Protein AF-0000000087669064 (afdb_homodimer)

InterPro domains:
  IPR005881 Serine O-acetyltransferase [PIRSF000441] (30-259)
  IPR005881 Serine O-acetyltransferase [TIGR01172] (97-256)
  IPR010493 Serine acetyltransferase, N-terminal [PF06426] (23-126)
  IPR010493 Serine acetyltransferase, N-terminal [SM00971] (23-127)
  IPR011004 Trimeric LpxA-like superfamily [SSF51161] (23-264)
  IPR018357 Hexapeptide transferase, conserved site [PS00101] (216-244)
  IPR042122 Serine acetyltransferase, N-terminal domain superfamily [G3DSA:1.10.3130.10] (14-156)
  IPR045304 Serine acetyltransferase, LbH domain [cd03354] (154-254)
  IPR053376 Serine acetyltransferase [NF041874] (97-259)

pLDDT: mean 91.16, std 17.72, range [17.16, 98.94]

Solvent-accessible surface area (backbone atoms only — not comparable to full-atom values): 27742 Å² total; per-residue (Å²): 133,82,81,74,73,76,78,74,72,73,73,72,74,80,62,90,56,50,74,61,52,54,50,35,51,48,41,47,51,49,43,53,50,49,24,71,75,39,63,90,41,40,65,60,40,33,74,54,45,66,75,41,93,46,55,64,54,22,48,25,45,54,52,15,64,69,51,39,43,94,65,46,42,39,70,60,41,24,52,54,45,46,51,50,42,70,76,39,56,62,61,53,53,36,49,52,42,20,44,50,39,40,31,74,50,36,85,91,36,88,48,59,52,55,47,74,73,68,34,49,17,55,52,46,52,54,48,40,52,54,13,25,52,31,36,75,66,68,34,50,68,60,10,44,48,47,32,31,35,33,30,43,72,49,34,31,38,49,38,36,69,30,45,72,52,38,30,42,33,39,44,76,18,41,53,24,35,36,32,50,53,20,36,37,34,40,29,22,23,36,34,29,36,22,32,33,28,53,39,42,52,64,77,71,82,30,14,24,34,38,30,39,13,15,23,40,28,40,45,16,37,35,38,19,67,33,43,38,22,44,7,11,33,38,32,58,56,12,27,36,76,63,65,40,58,59,45,26,20,31,36,38,59,67,43,39,82,42,50,61,50,96,41,74,33,21,20,56,71,60,66,76,82,76,69,71,60,79,73,81,120,135,81,82,75,75,77,77,74,73,74,72,70,80,76,65,88,56,50,75,60,51,53,52,34,53,50,40,49,50,48,43,53,51,48,26,73,71,37,63,86,41,40,65,36,38,32,74,53,44,66,74,42,92,44,54,64,55,24,50,24,46,53,52,15,63,69,50,40,42,96,89,47,43,39,70,59,40,23,51,53,44,43,51,50,42,71,76,39,56,61,60,53,52,36,49,52,40,20,46,50,40,41,32,75,41,37,72,91,40,88,47,59,49,54,47,73,76,43,35,48,17,55,51,45,53,55,49,40,52,55,14,26,53,31,37,77,68,73,35,51,68,61,11,48,49,47,34,49,34,34,31,70,44,47,34,31,38,50,36,35,68,30,46,73,52,39,30,43,35,40,44,79,18,36,58,25,35,36,31,51,54,20,35,37,34,38,30,21,24,37,34,27,35,21,34,34,28,55,78,63,89,67,80,71,81,30,16,24,34,38,29,42,14,15,24,41,27,41,44,17,37,34,40,20,65,32,44,38,22,43,8,12,35,38,32,54,57,12,31,37,75,63,66,40,57,58,45,24,22,32,36,19,78,66,44,36,84,39,49,60,51,97,43,74,34,21,21,56,58,39,58,57,70,73,68,72,60,77,76,81,121

Structure (mmCIF, N/CA/C/O backbone):
data_AF-0000000087669064-model_v1
#
loop_
_entity.id
_entity.type
_entity.pdbx_description
1 polymer 'Serine acetyltransferase'
#
loop_
_atom_site.group_PDB
_atom_site.id
_atom_site.type_symbol
_atom_site.label_atom_id
_atom_site.label_alt_id
_atom_site.label_comp_id
_atom_site.label_asym_id
_atom_site.label_entity_id
_atom_site.label_seq_id
_atom_site.pdbx_PDB_ins_code
_atom_site.Cartn_x
_atom_site.Cartn_y
_atom_site.Cartn_z
_atom_site.occupancy
_atom_site.B_iso_or_equiv
_atom_site.auth_seq_id
_atom_site.auth_comp_id
_atom_site.auth_asym_id
_atom_site.auth_atom_id
_atom_site.pdbx_PDB_model_num
ATOM 1 N N . MET A 1 1 ? -33.969 37.375 15 1 21.69 1 MET A N 1
ATOM 2 C CA . MET A 1 1 ? -32.75 37.75 15.695 1 21.69 1 MET A CA 1
ATOM 3 C C . MET A 1 1 ? -31.609 36.781 15.367 1 21.69 1 MET A C 1
ATOM 5 O O . MET A 1 1 ? -31.703 35.594 15.648 1 21.69 1 MET A O 1
ATOM 9 N N . ARG A 1 2 ? -30.875 37.062 14.211 1 24.42 2 ARG A N 1
ATOM 10 C CA . ARG A 1 2 ? -29.812 36.344 13.5 1 24.42 2 ARG A CA 1
ATOM 11 C C . ARG A 1 2 ? -28.625 36.094 14.406 1 24.42 2 ARG A C 1
ATOM 13 O O . ARG A 1 2 ? -28.047 37.062 14.945 1 24.42 2 ARG A O 1
ATOM 20 N N . LEU A 1 3 ? -28.641 35 15.188 1 25.02 3 LEU A N 1
ATOM 21 C CA . LEU A 1 3 ? -27.594 34.75 16.172 1 25.02 3 LEU A CA 1
ATOM 22 C C . LEU A 1 3 ? -26.219 34.812 15.539 1 25.02 3 LEU A C 1
ATOM 24 O O . LEU A 1 3 ? -25.922 34.062 14.602 1 25.02 3 LEU A O 1
ATOM 28 N N . GLU A 1 4 ? -25.609 36 15.422 1 25.98 4 GLU A N 1
ATOM 29 C CA . GLU A 1 4 ? -24.266 36.312 14.922 1 25.98 4 GLU A CA 1
ATOM 30 C C . GLU A 1 4 ? -23.188 35.562 15.711 1 25.98 4 GLU A C 1
ATOM 32 O O . GLU A 1 4 ? -23.109 35.719 16.938 1 25.98 4 GLU A O 1
ATOM 37 N N . TYR A 1 5 ? -22.938 34.312 15.453 1 27.64 5 TYR A N 1
ATOM 38 C CA . TYR A 1 5 ? -21.859 33.625 16.125 1 27.64 5 TYR A CA 1
ATOM 39 C C . TYR A 1 5 ? -20.547 34.406 16 1 27.64 5 TYR A C 1
ATOM 41 O O . TYR A 1 5 ? -20.125 34.75 14.898 1 27.64 5 TYR A O 1
ATOM 49 N N . PRO A 1 6 ? -20.156 35.156 16.953 1 29.91 6 PRO A N 1
ATOM 50 C CA . PRO A 1 6 ? -18.906 35.906 16.844 1 29.91 6 PRO A CA 1
ATOM 51 C C . PRO A 1 6 ? -17.703 35 16.516 1 29.91 6 PRO A C 1
ATOM 53 O O . PRO A 1 6 ? -17.594 33.906 17.016 1 29.91 6 PRO A O 1
ATOM 56 N N . THR A 1 7 ? -17.219 34.938 15.352 1 31.77 7 THR A N 1
ATOM 57 C CA . THR A 1 7 ? -15.945 34.375 14.938 1 31.77 7 THR A CA 1
ATOM 58 C C . THR A 1 7 ? -14.797 34.938 15.789 1 31.77 7 THR A C 1
ATOM 60 O O . THR A 1 7 ? -14.453 36.125 15.664 1 31.77 7 THR A O 1
ATOM 63 N N . ARG A 1 8 ? -14.766 34.594 17.078 1 31.27 8 ARG A N 1
ATOM 64 C CA . ARG A 1 8 ? -13.656 35.062 17.891 1 31.27 8 ARG A CA 1
ATOM 65 C C . ARG A 1 8 ? -12.32 34.812 17.203 1 31.27 8 ARG A C 1
ATOM 67 O O . ARG A 1 8 ? -11.953 33.656 16.953 1 31.27 8 ARG A O 1
ATOM 74 N N . GLU A 1 9 ? -11.914 35.656 16.375 1 32.25 9 GLU A N 1
ATOM 75 C CA . GLU A 1 9 ? -10.5 35.75 16.047 1 32.25 9 GLU A CA 1
ATOM 76 C C . GLU A 1 9 ? -9.641 35.719 17.312 1 32.25 9 GLU A C 1
ATOM 78 O O . GLU A 1 9 ? -9.703 36.625 18.141 1 32.25 9 GLU A O 1
ATOM 83 N N . GLU A 1 10 ? -9.609 34.594 18.047 1 32.12 10 GLU A N 1
ATOM 84 C CA . GLU A 1 10 ? -8.672 34.594 19.156 1 32.12 10 GLU A CA 1
ATOM 85 C C . GLU A 1 10 ? -7.359 35.281 18.797 1 32.12 10 GLU A C 1
ATOM 87 O O . GLU A 1 10 ? -6.715 34.906 17.812 1 32.12 10 GLU A O 1
ATOM 92 N N . SER A 1 11 ? -7.297 36.469 18.984 1 33.22 11 SER A N 1
ATOM 93 C CA . SER A 1 11 ? -6.066 37.25 19.062 1 33.22 11 SER A CA 1
ATOM 94 C C . SER A 1 11 ? -4.984 36.531 19.844 1 33.22 11 SER A C 1
ATOM 96 O O . SER A 1 11 ? -5.09 36.375 21.062 1 33.22 11 SER A O 1
ATOM 98 N N . SER A 1 12 ? -4.504 35.312 19.359 1 35.75 12 SER A N 1
ATOM 99 C CA . SER A 1 12 ? -3.297 34.812 20.016 1 35.75 12 SER A CA 1
ATOM 100 C C . SER A 1 12 ? -2.387 35.969 20.453 1 35.75 12 SER A C 1
ATOM 102 O O . SER A 1 12 ? -2.133 36.906 19.688 1 35.75 12 SER A O 1
ATOM 104 N N . GLU A 1 13 ? -2.326 36.344 21.594 1 34.81 13 GLU A N 1
ATOM 105 C CA . GLU A 1 13 ? -1.277 37.125 22.234 1 34.81 13 GLU A CA 1
ATOM 106 C C . GLU A 1 13 ? 0.057 36.969 21.516 1 34.81 13 GLU A C 1
ATOM 108 O O . GLU A 1 13 ? 0.35 35.906 20.969 1 34.81 13 GLU A O 1
ATOM 113 N N . ASP A 1 14 ? 0.659 38.031 21 1 39.56 14 ASP A N 1
ATOM 114 C CA . ASP A 1 14 ? 1.822 38.406 20.203 1 39.56 14 ASP A CA 1
ATOM 115 C C . ASP A 1 14 ? 3.059 37.625 20.641 1 39.56 14 ASP A C 1
ATOM 117 O O . ASP A 1 14 ? 3.916 38.156 21.359 1 39.56 14 ASP A O 1
ATOM 121 N N . THR A 1 15 ? 3.145 36.562 21.406 1 46.31 15 THR A N 1
ATOM 122 C CA . THR A 1 15 ? 4.484 36 21.531 1 46.31 15 THR A CA 1
ATOM 123 C C . THR A 1 15 ? 5.086 35.719 20.156 1 46.31 15 THR A C 1
ATOM 125 O O . THR A 1 15 ? 4.375 35.312 19.234 1 46.31 15 THR A O 1
ATOM 128 N N . GLY A 1 16 ? 5.992 36.625 19.625 1 58.56 16 GLY A N 1
ATOM 129 C CA . GLY A 1 16 ? 6.797 36.656 18.406 1 58.56 16 GLY A CA 1
ATOM 130 C C . GLY A 1 16 ? 7.039 35.281 17.812 1 58.56 16 GLY A C 1
ATOM 131 O O . GLY A 1 16 ? 7.684 35.188 16.766 1 58.56 16 GLY A O 1
ATOM 132 N N . LYS A 1 17 ? 6.582 34.406 18.531 1 69.69 17 LYS A N 1
ATOM 133 C CA . LYS A 1 17 ? 6.949 33.094 17.984 1 69.69 17 LYS A CA 1
ATOM 134 C C . LYS A 1 17 ? 5.941 32.656 16.938 1 69.69 17 LYS A C 1
ATOM 136 O O . LYS A 1 17 ? 4.742 32.906 17.062 1 69.69 17 LYS A O 1
ATOM 141 N N . SER A 1 18 ? 6.434 32.125 15.953 1 89.25 18 SER A N 1
ATOM 142 C CA . SER A 1 18 ? 5.645 31.531 14.883 1 89.25 18 SER A CA 1
ATOM 143 C C . SER A 1 18 ? 4.785 30.391 15.414 1 89.25 18 SER A C 1
ATOM 145 O O . SER A 1 18 ? 5.016 29.891 16.516 1 89.25 18 SER A O 1
ATOM 147 N N . SER A 1 19 ? 3.602 30.078 14.812 1 90.31 19 SER A N 1
ATOM 148 C CA . SER A 1 19 ? 2.758 28.938 15.156 1 90.31 19 SER A CA 1
ATOM 149 C C . SER A 1 19 ? 3.584 27.672 15.312 1 90.31 19 SER A C 1
ATOM 151 O O . SER A 1 19 ? 3.332 26.875 16.219 1 90.31 19 SER A O 1
ATOM 153 N N . VAL A 1 20 ? 4.574 27.484 14.531 1 95.31 20 VAL A N 1
ATOM 154 C CA . VAL A 1 20 ? 5.465 26.328 14.602 1 95.31 20 VAL A CA 1
ATOM 155 C C . VAL A 1 20 ? 6.254 26.375 15.906 1 95.31 20 VAL A C 1
ATOM 157 O O . VAL A 1 20 ? 6.41 25.344 16.578 1 95.31 20 VAL A O 1
ATOM 160 N N . GLY A 1 21 ? 6.707 27.531 16.188 1 95.81 21 GLY A N 1
ATOM 161 C CA . GLY A 1 21 ? 7.453 27.703 17.438 1 95.81 21 GLY A CA 1
ATOM 162 C C . GLY A 1 21 ? 6.633 27.375 18.672 1 95.81 21 GLY A C 1
ATOM 163 O O . GLY A 1 21 ? 7.125 26.734 19.594 1 95.81 21 GLY A O 1
ATOM 164 N N . LEU A 1 22 ? 5.43 27.844 18.688 1 95.81 22 LEU A N 1
ATOM 165 C CA . LEU A 1 22 ? 4.539 27.609 19.812 1 95.81 22 LEU A CA 1
ATOM 166 C C . LEU A 1 22 ? 4.25 26.109 19.969 1 95.81 22 LEU A C 1
ATOM 168 O O . LEU A 1 22 ? 4.23 25.594 21.078 1 95.81 22 LEU A O 1
ATOM 172 N N . LEU A 1 23 ? 4.012 25.5 18.859 1 97.12 23 LEU A N 1
ATOM 173 C CA . LEU A 1 23 ? 3.758 24.062 18.906 1 97.12 23 LEU A CA 1
ATOM 174 C C . LEU A 1 23 ? 4.996 23.312 19.375 1 97.12 23 LEU A C 1
ATOM 176 O O . LEU A 1 23 ? 4.887 22.328 20.109 1 97.12 23 LEU A O 1
ATOM 180 N N . TRP A 1 24 ? 6.133 23.75 18.984 1 98.06 24 TRP A N 1
ATOM 181 C CA . TRP A 1 24 ? 7.387 23.125 19.406 1 98.06 24 TRP A CA 1
ATOM 182 C C . TRP A 1 24 ? 7.555 23.219 20.922 1 98.06 24 TRP A C 1
ATOM 184 O O . TRP A 1 24 ? 7.922 22.234 21.578 1 98.06 24 TRP A O 1
ATOM 194 N N . ASP A 1 25 ? 7.266 24.344 21.453 1 98.12 25 ASP A N 1
ATOM 195 C CA . ASP A 1 25 ? 7.352 24.531 22.891 1 98.12 25 ASP A CA 1
ATOM 196 C C . ASP A 1 25 ? 6.418 23.578 23.641 1 98.12 25 ASP A C 1
ATOM 198 O O . ASP A 1 25 ? 6.785 23.016 24.672 1 98.12 25 ASP A O 1
ATOM 202 N N . ARG A 1 26 ? 5.293 23.469 23.078 1 97.69 26 ARG A N 1
ATOM 203 C CA . ARG A 1 26 ? 4.316 22.562 23.688 1 97.69 26 ARG A CA 1
ATOM 204 C C . ARG A 1 26 ? 4.801 21.125 23.625 1 97.69 26 ARG A C 1
ATOM 206 O O . ARG A 1 26 ? 4.668 20.375 24.594 1 97.69 26 ARG A O 1
ATOM 213 N N . LEU A 1 27 ? 5.297 20.719 22.5 1 98.12 27 LEU A N 1
ATOM 214 C CA . LEU A 1 27 ? 5.836 19.375 22.328 1 98.12 27 LEU A CA 1
ATOM 215 C C . LEU A 1 27 ? 6.934 19.094 23.359 1 98.12 27 LEU A C 1
ATOM 217 O O . LEU A 1 27 ? 6.953 18.031 23.984 1 98.12 27 LEU A O 1
ATOM 221 N N . CYS A 1 28 ? 7.809 20.047 23.547 1 98.69 28 CYS A N 1
ATOM 222 C CA . CYS A 1 28 ? 8.898 19.906 24.516 1 98.69 28 CYS A CA 1
ATOM 223 C C . CYS A 1 28 ? 8.352 19.797 25.938 1 98.69 28 CYS A C 1
ATOM 225 O O . CYS A 1 28 ? 8.82 18.969 26.719 1 98.69 28 CYS A O 1
ATOM 227 N N . ALA A 1 29 ? 7.41 20.609 26.219 1 98.62 29 ALA A N 1
ATOM 228 C CA . ALA A 1 29 ? 6.816 20.578 27.547 1 98.62 29 ALA A CA 1
ATOM 229 C C . ALA A 1 29 ? 6.16 19.234 27.828 1 98.62 29 ALA A C 1
ATOM 231 O O . ALA A 1 29 ? 6.297 18.688 28.922 1 98.62 29 ALA A O 1
ATOM 232 N N . GLU A 1 30 ? 5.48 18.734 26.859 1 98.25 30 GLU A N 1
ATOM 233 C CA . GLU A 1 30 ? 4.824 17.453 27.016 1 98.25 30 GLU A CA 1
ATOM 234 C C . GLU A 1 30 ? 5.844 16.312 27.156 1 98.25 30 GLU A C 1
ATOM 236 O O . GLU A 1 30 ? 5.629 15.367 27.906 1 98.25 30 GLU A O 1
ATOM 241 N N . ALA A 1 31 ? 6.906 16.391 26.453 1 98.69 31 ALA A N 1
ATOM 242 C CA . ALA A 1 31 ? 7.973 15.406 26.578 1 98.69 31 ALA A CA 1
ATOM 243 C C . ALA A 1 31 ? 8.594 15.422 27.969 1 98.69 31 ALA A C 1
ATOM 245 O O . ALA A 1 31 ? 8.836 14.367 28.562 1 98.69 31 ALA A O 1
ATOM 246 N N . ARG A 1 32 ? 8.836 16.594 28.484 1 98.69 32 ARG A N 1
ATOM 247 C CA . ARG A 1 32 ? 9.383 16.719 29.828 1 98.69 32 ARG A CA 1
ATOM 248 C C . ARG A 1 32 ? 8.414 16.156 30.875 1 98.69 32 ARG A C 1
ATOM 250 O O . ARG A 1 32 ? 8.836 15.484 31.828 1 98.69 32 ARG A O 1
ATOM 257 N N . ALA A 1 33 ? 7.168 16.453 30.656 1 98.31 33 ALA A N 1
ATOM 258 C CA . ALA A 1 33 ? 6.152 15.93 31.562 1 98.31 33 ALA A CA 1
ATOM 259 C C . ALA A 1 33 ? 6.113 14.406 31.531 1 98.31 33 ALA A C 1
ATOM 261 O O . ALA A 1 33 ? 5.906 13.758 32.562 1 98.31 33 ALA A O 1
ATOM 262 N N . ALA A 1 34 ? 6.234 13.82 30.359 1 98 34 ALA A N 1
ATOM 263 C CA . ALA A 1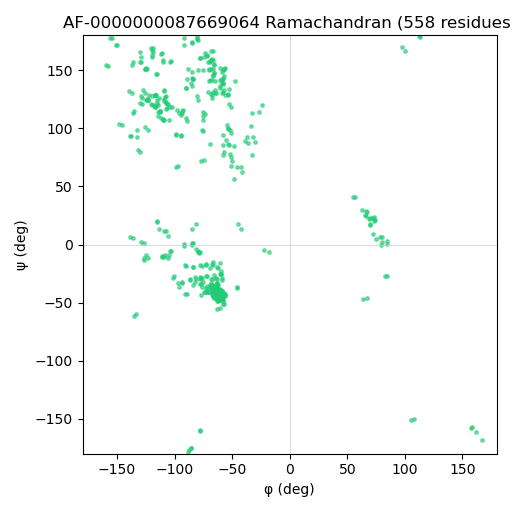 34 ? 6.258 12.359 30.219 1 98 34 ALA A CA 1
ATOM 264 C C . ALA A 1 34 ? 7.422 11.758 31 1 98 34 ALA A C 1
ATOM 266 O O . ALA A 1 34 ? 7.27 10.719 31.656 1 98 34 ALA A O 1
ATOM 267 N N . ILE A 1 35 ? 8.57 12.414 30.953 1 98.06 35 ILE A N 1
ATOM 268 C CA . ILE A 1 35 ? 9.742 11.953 31.672 1 98.06 35 ILE A CA 1
ATOM 269 C C . ILE A 1 35 ? 9.492 12.031 33.188 1 98.06 35 ILE A C 1
ATOM 271 O O . ILE A 1 35 ? 9.828 11.109 33.938 1 98.06 35 ILE A O 1
ATOM 275 N N . ASP A 1 36 ? 8.867 13.062 33.594 1 98.31 36 ASP A N 1
ATOM 276 C CA . ASP A 1 36 ? 8.578 13.25 35 1 98.31 36 ASP A CA 1
ATOM 277 C C . ASP A 1 36 ? 7.633 12.164 35.531 1 98.31 36 ASP A C 1
ATOM 279 O O . ASP A 1 36 ? 7.746 11.734 36.688 1 98.31 36 ASP A O 1
ATOM 28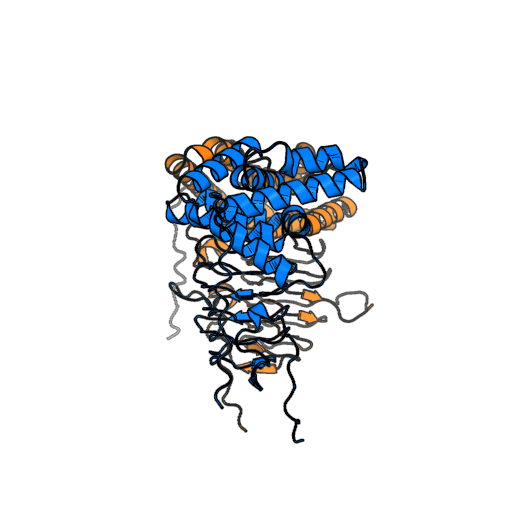3 N N . ASN A 1 37 ? 6.785 11.836 34.719 1 97.88 37 ASN A N 1
ATOM 284 C CA . ASN A 1 37 ? 5.809 10.82 35.094 1 97.88 37 ASN A CA 1
ATOM 285 C C . ASN A 1 37 ? 6.426 9.422 35.062 1 97.88 37 ASN A C 1
ATOM 287 O O . ASN A 1 37 ? 6.016 8.555 35.844 1 97.88 37 ASN A O 1
ATOM 291 N N . ASP A 1 38 ? 7.324 9.125 34.125 1 98 38 ASP A N 1
ATOM 292 C CA . ASP A 1 38 ? 7.98 7.832 34 1 98 38 ASP A CA 1
ATOM 293 C C . ASP A 1 38 ? 9.422 7.992 33.5 1 98 38 ASP A C 1
ATOM 295 O O . ASP A 1 38 ? 9.672 8.023 32.281 1 98 38 ASP A O 1
ATOM 299 N N . ARG A 1 39 ? 10.336 7.902 34.281 1 97.38 39 ARG A N 1
ATOM 300 C CA . ARG A 1 39 ? 11.742 8.219 34.062 1 97.38 39 ARG A CA 1
ATOM 301 C C . ARG A 1 39 ? 12.359 7.258 33.031 1 97.38 39 ARG A C 1
ATOM 303 O O . ARG A 1 39 ? 13.359 7.578 32.406 1 97.38 39 ARG A O 1
ATOM 310 N N . VAL A 1 40 ? 11.805 6.055 32.906 1 97.94 40 VAL A N 1
ATOM 311 C CA . VAL A 1 40 ? 12.328 5.074 31.969 1 97.94 40 VAL A CA 1
ATOM 312 C C . VAL A 1 40 ? 12.25 5.629 30.547 1 97.94 40 VAL A C 1
ATOM 314 O O . VAL A 1 40 ? 12.992 5.188 29.656 1 97.94 40 VAL A O 1
ATOM 317 N N . LEU A 1 41 ? 11.453 6.715 30.312 1 97.75 41 LEU A N 1
ATOM 318 C CA . LEU A 1 41 ? 11.242 7.281 28.984 1 97.75 41 LEU A CA 1
ATOM 319 C C . LEU A 1 41 ? 12.258 8.383 28.703 1 97.75 41 LEU A C 1
ATOM 321 O O . LEU A 1 41 ? 12.25 8.977 27.609 1 97.75 41 LEU A O 1
ATOM 325 N N . ALA A 1 42 ? 13.07 8.68 29.547 1 98.19 42 ALA A N 1
ATOM 326 C CA . ALA A 1 42 ? 13.969 9.82 29.422 1 98.19 42 ALA A CA 1
ATOM 327 C C . ALA A 1 42 ? 14.805 9.727 28.156 1 98.19 42 ALA A C 1
ATOM 329 O O . ALA A 1 42 ? 14.859 10.672 27.359 1 98.19 42 ALA A O 1
ATOM 330 N N . ARG A 1 43 ? 15.43 8.617 27.953 1 97.94 43 ARG A N 1
ATOM 331 C CA . ARG A 1 43 ? 16.281 8.469 26.781 1 97.94 43 ARG A CA 1
ATOM 332 C C . ARG A 1 43 ? 15.477 8.625 25.5 1 97.94 43 ARG A C 1
ATOM 334 O O . ARG A 1 43 ? 15.891 9.336 24.578 1 97.94 43 ARG A O 1
ATOM 341 N N . SER A 1 44 ? 14.352 7.965 25.469 1 97.56 44 SER A N 1
ATOM 342 C CA . SER A 1 44 ? 13.531 7.988 24.266 1 97.56 44 SER A CA 1
ATOM 343 C C . SER A 1 44 ? 13 9.391 23.984 1 97.56 44 SER A C 1
ATOM 345 O O . SER A 1 44 ? 13 9.844 22.828 1 97.56 44 SER A O 1
ATOM 347 N N . MET A 1 45 ? 12.578 10.102 25 1 98.38 45 MET A N 1
ATOM 348 C CA . MET A 1 45 ? 12.039 11.453 24.828 1 98.38 45 MET A CA 1
ATOM 349 C C . MET A 1 45 ? 13.141 12.422 24.406 1 98.38 45 MET A C 1
ATOM 351 O O . MET A 1 45 ? 12.898 13.328 23.609 1 98.38 45 MET A O 1
ATOM 355 N N . ASN A 1 46 ? 14.328 12.234 24.953 1 98.44 46 ASN A N 1
ATOM 356 C CA . ASN A 1 46 ? 15.453 13.078 24.547 1 98.44 46 ASN A CA 1
ATOM 357 C C . ASN A 1 46 ? 15.82 12.852 23.078 1 98.44 46 ASN A C 1
ATOM 359 O O . ASN A 1 46 ? 15.93 13.805 22.312 1 98.44 46 ASN A O 1
ATOM 363 N N . LEU A 1 47 ? 15.891 11.617 22.703 1 97.94 47 LEU A N 1
ATOM 364 C CA . LEU A 1 47 ? 16.281 11.258 21.344 1 97.94 47 LEU A CA 1
ATOM 365 C C . LEU A 1 47 ? 15.234 11.734 20.328 1 97.94 47 LEU A C 1
ATOM 367 O O . LEU A 1 47 ? 15.586 12.195 19.25 1 97.94 47 LEU A O 1
ATOM 371 N N . ALA A 1 48 ? 14.008 11.664 20.719 1 98 48 ALA A N 1
ATOM 372 C CA . ALA A 1 48 ? 12.922 11.938 19.781 1 98 48 ALA A CA 1
ATOM 373 C C . ALA A 1 48 ? 12.602 13.422 19.734 1 98 48 ALA A C 1
ATOM 375 O O . ALA A 1 48 ? 12.164 13.945 18.703 1 98 48 ALA A O 1
ATOM 376 N N . ILE A 1 49 ? 12.812 14.156 20.844 1 98.56 49 ILE A N 1
ATOM 377 C CA . ILE A 1 49 ? 12.281 15.516 20.922 1 98.56 49 ILE A CA 1
ATOM 378 C C . ILE A 1 49 ? 13.344 16.453 21.484 1 98.56 49 ILE A C 1
ATOM 380 O O . ILE A 1 49 ? 13.891 17.281 20.766 1 98.56 49 ILE A O 1
ATOM 384 N N . LEU A 1 50 ? 13.773 16.219 22.688 1 98.62 50 LEU A N 1
ATOM 385 C CA . LEU A 1 50 ? 14.414 17.234 23.5 1 98.62 50 LEU A CA 1
ATOM 386 C C . LEU A 1 50 ? 15.844 17.484 23.047 1 98.62 50 LEU A C 1
ATOM 388 O O . LEU A 1 50 ? 16.438 18.516 23.359 1 98.62 50 LEU A O 1
ATOM 392 N N . ASP A 1 51 ? 16.453 16.594 22.297 1 98.5 51 ASP A N 1
ATOM 393 C CA . ASP A 1 51 ? 17.797 16.797 21.797 1 98.5 51 ASP A CA 1
ATOM 394 C C . ASP A 1 51 ? 17.797 17.609 20.5 1 98.5 51 ASP A C 1
ATOM 396 O O . ASP A 1 51 ? 18.844 17.953 19.969 1 98.5 51 ASP A O 1
ATOM 400 N N . HIS A 1 52 ? 16.672 18.016 20.031 1 98.5 52 HIS A N 1
ATOM 401 C CA . HIS A 1 52 ? 16.578 18.734 18.781 1 98.5 52 HIS A CA 1
ATOM 402 C C . HIS A 1 52 ? 16.359 20.219 19 1 98.5 52 HIS A C 1
ATOM 404 O O . HIS A 1 52 ? 15.797 20.609 20.031 1 98.5 52 HIS A O 1
ATOM 410 N N . GLN A 1 53 ? 16.734 21.016 17.984 1 97.62 53 GLN A N 1
ATOM 411 C CA . GLN A 1 53 ? 16.688 22.469 18.109 1 97.62 53 GL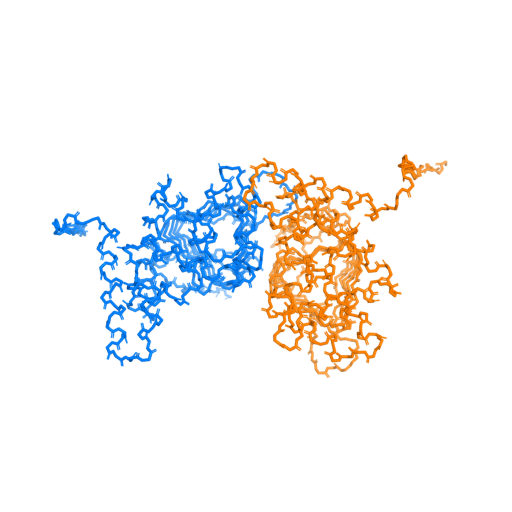N A CA 1
ATOM 412 C C . GLN A 1 53 ? 15.281 23 17.844 1 97.62 53 GLN A C 1
ATOM 414 O O . GLN A 1 53 ? 14.898 24.047 18.375 1 97.62 53 GLN A O 1
ATOM 419 N N . ASN A 1 54 ? 14.625 22.328 17 1 97.81 54 ASN A N 1
ATOM 420 C CA . ASN A 1 54 ? 13.297 22.812 16.609 1 97.81 54 ASN A CA 1
ATOM 421 C C . ASN A 1 54 ? 12.43 21.672 16.078 1 97.81 54 ASN A C 1
ATOM 423 O O . ASN A 1 54 ? 12.883 20.531 15.977 1 97.81 54 ASN A O 1
ATOM 427 N N . PHE A 1 55 ? 11.211 22.031 15.75 1 98.56 55 PHE A N 1
ATOM 428 C CA . PHE A 1 55 ? 10.203 21.062 15.305 1 98.56 55 PHE A CA 1
ATOM 429 C C . PHE A 1 55 ? 10.664 20.359 14.039 1 98.56 55 PHE A C 1
ATOM 431 O O . PHE A 1 55 ? 10.531 19.141 13.922 1 98.56 55 PHE A O 1
ATOM 438 N N . ALA A 1 56 ? 11.164 21.094 13.078 1 98.69 56 ALA A N 1
ATOM 439 C CA . ALA A 1 56 ? 11.578 20.531 11.789 1 98.69 56 ALA A CA 1
ATOM 440 C C . ALA A 1 56 ? 12.648 19.469 11.969 1 98.69 56 ALA A C 1
ATOM 442 O O . ALA A 1 56 ? 12.578 18.406 11.344 1 98.69 56 ALA A O 1
ATOM 443 N N . ASN A 1 57 ? 13.602 19.703 12.82 1 98.56 57 ASN A N 1
ATOM 444 C CA . ASN A 1 57 ? 14.672 18.75 13.07 1 98.56 57 ASN A CA 1
ATOM 445 C C . ASN A 1 57 ? 14.133 17.469 13.711 1 98.56 57 ASN A C 1
ATOM 447 O O . ASN A 1 57 ? 14.531 16.359 13.328 1 98.56 57 ASN A O 1
ATOM 451 N N . ALA A 1 58 ? 13.297 17.641 14.688 1 98.81 58 ALA A N 1
ATOM 452 C CA . ALA A 1 58 ? 12.711 16.484 15.359 1 98.81 58 ALA A CA 1
ATOM 453 C C . ALA A 1 58 ? 11.875 15.648 14.391 1 98.81 58 ALA A C 1
ATOM 455 O O . ALA A 1 58 ? 11.938 14.414 14.406 1 98.81 58 ALA A O 1
ATOM 456 N N . LEU A 1 59 ? 11.125 16.359 13.555 1 98.81 59 LEU A N 1
ATOM 457 C CA . LEU A 1 59 ? 10.281 15.672 12.586 1 98.81 59 LEU A CA 1
ATOM 458 C C . LEU A 1 59 ? 11.125 14.914 11.57 1 98.81 59 LEU A C 1
ATOM 460 O O . LEU A 1 59 ? 10.828 13.766 11.242 1 98.81 59 LEU A O 1
ATOM 464 N N . ALA A 1 60 ? 12.133 15.516 11.062 1 98.88 60 ALA A N 1
ATOM 465 C CA . ALA A 1 60 ? 13.031 14.859 10.117 1 98.88 60 ALA A CA 1
ATOM 466 C C . ALA A 1 60 ? 13.648 13.602 10.734 1 98.88 60 ALA A C 1
ATOM 468 O O . ALA A 1 60 ? 13.711 12.555 10.094 1 98.88 60 ALA A O 1
ATOM 469 N N . HIS A 1 61 ? 14.07 13.766 11.953 1 98.56 61 HIS A N 1
ATOM 470 C CA . HIS A 1 61 ? 14.656 12.633 12.672 1 98.56 61 HIS A CA 1
ATOM 471 C C . HIS A 1 61 ? 13.648 11.5 12.82 1 98.56 61 HIS A C 1
ATOM 473 O O . HIS A 1 61 ? 13.984 10.328 12.625 1 98.56 61 HIS A O 1
ATOM 479 N N . ARG A 1 62 ? 12.469 11.836 13.203 1 98.56 62 ARG A N 1
ATOM 480 C CA . ARG A 1 62 ? 11.43 10.836 13.445 1 98.56 62 ARG A CA 1
ATOM 481 C C . ARG A 1 62 ? 11.109 10.062 12.172 1 98.56 62 ARG A C 1
ATOM 483 O O . ARG A 1 62 ? 11.023 8.828 12.195 1 98.56 62 ARG A O 1
ATOM 490 N N . ILE A 1 63 ? 10.914 10.789 11.07 1 98.81 63 ILE A N 1
ATOM 491 C CA . ILE A 1 63 ? 10.625 10.156 9.781 1 98.81 63 ILE A CA 1
ATOM 492 C C . ILE A 1 63 ? 11.781 9.25 9.383 1 98.81 63 ILE A C 1
ATOM 494 O O . ILE A 1 63 ? 11.578 8.094 9.023 1 98.81 63 ILE A O 1
ATOM 498 N N . ALA A 1 64 ? 12.969 9.75 9.492 1 98.81 64 ALA A N 1
ATOM 499 C CA . ALA A 1 64 ? 14.156 9.016 9.062 1 98.81 64 ALA A CA 1
ATOM 500 C C . ALA A 1 64 ? 14.367 7.773 9.93 1 98.81 64 ALA A C 1
ATOM 502 O O . ALA A 1 64 ? 14.727 6.707 9.422 1 98.81 64 ALA A O 1
ATOM 503 N N . GLN A 1 65 ? 14.188 7.953 11.188 1 98.12 65 GLN A N 1
ATOM 504 C CA . GLN A 1 65 ? 14.359 6.832 12.102 1 98.12 65 GLN A CA 1
ATOM 505 C C . GLN A 1 65 ? 13.43 5.68 11.742 1 98.12 65 GLN A C 1
ATOM 507 O O . GLN A 1 65 ? 13.82 4.512 11.805 1 98.12 65 GLN A O 1
ATOM 512 N N . LYS A 1 66 ? 12.25 6 11.406 1 97.94 66 LYS A N 1
ATOM 513 C CA . LYS A 1 66 ? 11.242 4.98 11.117 1 97.94 66 LYS A CA 1
ATOM 514 C C . LYS A 1 66 ? 11.461 4.367 9.742 1 97.94 66 LYS A C 1
ATOM 516 O O . LYS A 1 66 ? 11.219 3.178 9.531 1 97.94 66 LYS A O 1
ATOM 521 N N . LEU A 1 67 ? 11.945 5.16 8.789 1 98.25 67 LEU A N 1
ATOM 522 C CA . LEU A 1 67 ? 11.93 4.723 7.398 1 98.25 67 LEU A CA 1
ATOM 523 C C . LEU A 1 67 ? 13.312 4.266 6.953 1 98.25 67 LEU A C 1
ATOM 525 O O . LEU A 1 67 ? 13.469 3.746 5.848 1 98.25 67 LEU A O 1
ATOM 529 N N . ALA A 1 68 ? 14.281 4.426 7.77 1 97.56 68 ALA A N 1
ATOM 530 C CA . ALA A 1 68 ? 15.633 4.004 7.402 1 97.56 68 ALA A CA 1
ATOM 531 C C . ALA A 1 68 ? 15.664 2.527 7.027 1 97.56 68 ALA A C 1
ATOM 533 O O . ALA A 1 68 ? 14.82 1.746 7.484 1 97.56 68 ALA A O 1
ATOM 534 N N . SER A 1 69 ? 16.609 2.189 6.156 1 94.38 69 SER A N 1
ATOM 535 C CA . SER A 1 69 ? 16.797 0.834 5.652 1 94.38 69 SER A CA 1
ATOM 536 C C . SER A 1 69 ? 18.266 0.585 5.293 1 94.38 69 SER A C 1
ATOM 538 O O . SER A 1 69 ? 19.078 1.507 5.324 1 94.38 69 SER A O 1
ATOM 540 N N . PRO A 1 70 ? 18.594 -0.661 4.977 1 90.62 70 PRO A N 1
ATOM 541 C CA . PRO A 1 70 ? 19.953 -0.935 4.523 1 90.62 70 PRO A CA 1
ATOM 542 C C . PRO A 1 70 ? 20.328 -0.162 3.256 1 90.62 70 PRO A C 1
ATOM 544 O O . PRO A 1 70 ? 21.5 0.14 3.031 1 90.62 70 PRO A O 1
ATOM 547 N N . ASP A 1 71 ? 19.375 0.23 2.516 1 92 71 ASP A N 1
ATOM 548 C CA . ASP A 1 71 ? 19.609 0.966 1.278 1 92 71 ASP A CA 1
ATOM 549 C C . ASP A 1 71 ? 19.969 2.424 1.565 1 92 71 ASP A C 1
ATOM 551 O O . ASP A 1 71 ? 20.844 2.996 0.914 1 92 71 ASP A O 1
ATOM 555 N N . ILE A 1 72 ? 19.234 3.01 2.48 1 95.25 72 ILE A N 1
ATOM 556 C CA . ILE A 1 72 ? 19.438 4.391 2.904 1 95.25 72 ILE A CA 1
ATOM 557 C C . ILE A 1 72 ? 19.375 4.477 4.43 1 95.25 72 ILE A C 1
ATOM 559 O O . ILE A 1 72 ? 18.312 4.293 5.027 1 95.25 72 ILE A O 1
ATOM 563 N N . ASN A 1 73 ? 20.469 4.812 4.984 1 95.81 73 ASN A N 1
ATOM 564 C CA . ASN A 1 73 ? 20.5 4.785 6.441 1 95.81 73 ASN A CA 1
ATOM 565 C C . ASN A 1 73 ? 19.859 6.035 7.039 1 95.81 73 ASN A C 1
ATOM 567 O O . ASN A 1 73 ? 19.484 6.953 6.312 1 95.81 73 ASN A O 1
ATOM 571 N N . GLN A 1 74 ? 19.781 6.062 8.312 1 97.62 74 GLN A N 1
ATOM 572 C CA . GLN A 1 74 ? 19.031 7.105 9.016 1 97.62 74 GLN A CA 1
ATOM 573 C C . GLN A 1 74 ? 19.672 8.477 8.812 1 97.62 74 GLN A C 1
ATOM 575 O O . GLN A 1 74 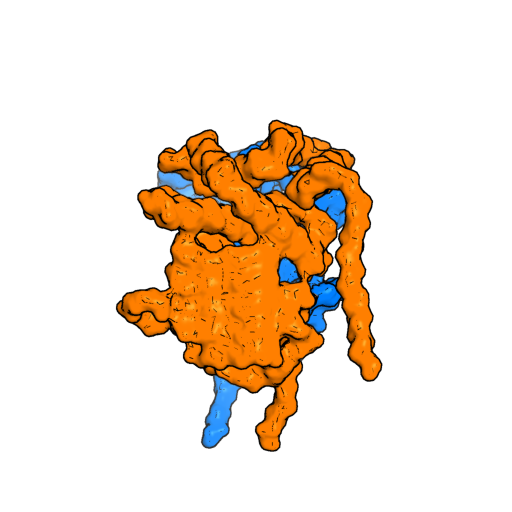? 18.984 9.469 8.594 1 97.62 74 GLN A O 1
ATOM 580 N N . ALA A 1 75 ? 20.984 8.539 8.922 1 97.56 75 ALA A N 1
ATOM 581 C CA . ALA A 1 75 ? 21.688 9.812 8.781 1 97.56 75 ALA A CA 1
ATOM 582 C C . ALA A 1 75 ? 21.469 10.414 7.395 1 97.56 75 ALA A C 1
ATOM 584 O O . ALA A 1 75 ? 21.172 11.609 7.262 1 97.56 75 ALA A O 1
ATOM 585 N N . GLU A 1 76 ? 21.578 9.562 6.359 1 96.19 76 GLU A N 1
ATOM 586 C CA . GLU A 1 76 ? 21.359 9.992 4.984 1 96.19 76 GLU A CA 1
ATOM 587 C C . GLU A 1 76 ? 19.938 10.477 4.77 1 96.19 76 GLU A C 1
ATOM 589 O O . GLU A 1 76 ? 19.719 11.539 4.172 1 96.19 76 GLU A O 1
ATOM 594 N N . LEU A 1 77 ? 19 9.734 5.301 1 97.94 77 LEU A N 1
ATOM 595 C CA . LEU A 1 77 ? 17.594 10.086 5.129 1 97.94 77 LEU A CA 1
ATOM 596 C C . LEU A 1 77 ? 17.266 11.367 5.879 1 97.94 77 LEU A C 1
ATOM 598 O O . LEU A 1 77 ? 16.531 12.211 5.367 1 97.94 77 LEU A O 1
ATOM 602 N N . THR A 1 78 ? 17.844 11.531 7.051 1 98.44 78 THR A N 1
ATOM 603 C CA . THR A 1 78 ? 17.641 12.758 7.816 1 98.44 78 THR A CA 1
ATOM 604 C C . THR A 1 78 ? 18.141 13.969 7.039 1 98.44 78 THR A C 1
ATOM 606 O O . THR A 1 78 ? 17.469 15.008 7.008 1 98.44 78 THR A O 1
ATOM 609 N N . SER A 1 79 ? 19.266 13.797 6.453 1 97.88 79 SER A N 1
ATOM 610 C CA . SER A 1 79 ? 19.844 14.891 5.672 1 97.88 79 SER A CA 1
ATOM 611 C C . SER A 1 79 ? 18.969 15.242 4.48 1 97.88 79 SER A C 1
ATOM 613 O O . SER A 1 79 ? 18.734 16.422 4.203 1 97.88 79 SER A O 1
ATOM 615 N N . ILE A 1 80 ? 18.484 14.273 3.838 1 97.81 80 ILE A N 1
ATOM 616 C CA . ILE A 1 80 ? 17.625 14.477 2.676 1 97.81 80 ILE A CA 1
ATOM 617 C C . ILE A 1 80 ? 16.344 15.195 3.098 1 97.81 80 ILE A C 1
ATOM 619 O O . ILE A 1 80 ? 15.945 16.188 2.482 1 97.81 80 ILE A O 1
ATOM 623 N N . ILE A 1 81 ? 15.758 14.766 4.141 1 98.81 81 ILE A N 1
ATOM 624 C CA . ILE A 1 81 ? 14.508 15.328 4.633 1 98.81 81 ILE A CA 1
ATOM 625 C C . ILE A 1 81 ? 14.734 16.766 5.105 1 98.81 81 ILE A C 1
ATOM 627 O O . ILE A 1 81 ? 13.938 17.656 4.805 1 98.81 81 ILE A O 1
ATOM 631 N N . GLY A 1 82 ? 15.805 16.938 5.816 1 98.5 82 GLY A N 1
ATOM 632 C CA . GLY A 1 82 ? 16.141 18.281 6.25 1 98.5 82 GLY A CA 1
ATOM 633 C C . GLY A 1 82 ? 16.297 19.266 5.098 1 98.5 82 GLY A C 1
ATOM 634 O O . GLY A 1 82 ? 15.844 20.406 5.18 1 98.5 82 GLY A O 1
ATOM 635 N N . ALA A 1 83 ? 16.938 18.797 4.062 1 98.31 83 ALA A N 1
ATOM 636 C CA . ALA A 1 83 ? 17.125 19.641 2.889 1 98.31 83 ALA A CA 1
ATOM 637 C C . ALA A 1 83 ? 15.781 20 2.258 1 98.31 83 ALA A C 1
ATOM 639 O O . ALA A 1 83 ? 15.586 21.141 1.811 1 98.31 83 ALA A O 1
ATOM 640 N N . VAL A 1 84 ? 14.859 19.094 2.25 1 98.69 84 VAL A N 1
ATOM 641 C CA . VAL A 1 84 ? 13.523 19.344 1.715 1 98.69 84 VAL A CA 1
ATOM 642 C C . VAL A 1 84 ? 12.812 20.391 2.564 1 98.69 84 VAL A C 1
ATOM 644 O O . VAL A 1 84 ? 12.227 21.344 2.033 1 98.69 84 VAL A O 1
ATOM 647 N N . PHE A 1 85 ? 12.906 20.219 3.863 1 98.69 85 PHE A N 1
ATOM 648 C CA . PHE A 1 85 ? 12.266 21.156 4.781 1 98.69 85 PHE A CA 1
ATOM 649 C C . PHE A 1 85 ? 12.844 22.547 4.621 1 98.69 85 PHE A C 1
ATOM 651 O O . PHE A 1 85 ? 12.117 23.547 4.73 1 98.69 85 PHE A O 1
ATOM 658 N N . ASP A 1 86 ? 14.109 22.656 4.34 1 98.25 86 ASP A N 1
ATOM 659 C CA . ASP A 1 86 ? 14.766 23.938 4.16 1 98.25 86 ASP A CA 1
ATOM 660 C C . ASP A 1 86 ? 14.297 24.625 2.877 1 98.25 86 ASP A C 1
ATOM 662 O O . ASP A 1 86 ? 14.164 25.844 2.832 1 98.25 86 ASP A O 1
ATOM 666 N N . ARG A 1 87 ? 14.055 23.812 1.919 1 98.19 87 ARG A N 1
ATOM 667 C CA . ARG A 1 87 ? 13.688 24.344 0.611 1 98.19 87 ARG A CA 1
ATOM 668 C C . ARG A 1 87 ? 12.203 24.688 0.556 1 98.19 87 ARG A C 1
ATOM 670 O O . ARG A 1 87 ? 11.781 25.547 -0.223 1 98.19 87 ARG A O 1
ATOM 677 N N . ASP A 1 88 ? 11.383 24 1.345 1 98.25 88 ASP A N 1
ATOM 678 C CA . ASP A 1 88 ? 9.945 24.25 1.392 1 98.25 88 ASP A CA 1
ATOM 679 C C . ASP A 1 88 ? 9.422 24.203 2.826 1 98.25 88 ASP A C 1
ATOM 681 O O . ASP A 1 88 ? 8.906 23.172 3.262 1 98.25 88 ASP A O 1
ATOM 685 N N . ARG A 1 89 ? 9.344 25.281 3.471 1 97.06 89 ARG A N 1
ATOM 686 C CA . ARG A 1 89 ? 8.992 25.391 4.883 1 97.06 89 ARG A CA 1
ATOM 687 C C . ARG A 1 89 ? 7.508 25.125 5.102 1 97.06 89 ARG A C 1
ATOM 689 O O . ARG A 1 89 ? 7.074 24.859 6.227 1 97.06 89 ARG A O 1
ATOM 696 N N . THR A 1 90 ? 6.719 25.188 4.027 1 98 90 THR A N 1
ATOM 697 C CA . THR A 1 90 ? 5.285 24.969 4.133 1 98 90 THR A CA 1
ATOM 698 C C . THR A 1 90 ? 4.996 23.531 4.578 1 98 90 THR A C 1
ATOM 700 O O . THR A 1 90 ? 4.008 23.281 5.27 1 98 90 THR A O 1
ATOM 703 N N . ILE A 1 91 ? 5.883 22.672 4.234 1 98.56 91 ILE A N 1
ATOM 704 C CA . ILE A 1 91 ? 5.723 21.266 4.621 1 98.56 91 ILE A CA 1
ATOM 705 C C . ILE A 1 91 ? 5.715 21.156 6.145 1 98.56 91 ILE A C 1
ATOM 707 O O . ILE A 1 91 ? 4.867 20.469 6.719 1 98.56 91 ILE A O 1
ATOM 711 N N . VAL A 1 92 ? 6.59 21.875 6.793 1 98.56 92 VAL A N 1
ATOM 712 C CA . VAL A 1 92 ? 6.711 21.844 8.25 1 98.56 92 VAL A CA 1
ATOM 713 C C . VAL A 1 92 ? 5.5 22.531 8.883 1 98.56 92 VAL A C 1
ATOM 715 O O . VAL A 1 92 ? 4.945 22.031 9.859 1 98.56 92 VAL A O 1
ATOM 718 N N . THR A 1 93 ? 5.098 23.594 8.312 1 98.38 93 THR A N 1
ATOM 719 C CA . THR A 1 93 ? 3.926 24.312 8.805 1 98.38 93 THR A CA 1
ATOM 720 C C . THR A 1 93 ? 2.68 23.438 8.719 1 98.38 93 THR A C 1
ATOM 722 O O . THR A 1 93 ? 1.891 23.375 9.664 1 98.38 93 THR A O 1
ATOM 725 N N . TRP A 1 94 ? 2.508 22.766 7.578 1 98.62 94 TRP A N 1
ATOM 726 C CA . TRP A 1 94 ? 1.353 21.891 7.402 1 98.62 94 TRP A CA 1
ATOM 727 C C . TRP A 1 94 ? 1.387 20.734 8.398 1 98.62 94 TRP A C 1
ATOM 729 O O . TRP A 1 94 ? 0.341 20.266 8.867 1 98.62 94 TRP A O 1
ATOM 739 N N . ALA A 1 95 ? 2.584 20.297 8.719 1 98.69 95 ALA A N 1
ATOM 740 C CA . ALA A 1 95 ? 2.719 19.219 9.703 1 98.69 95 ALA A CA 1
ATOM 741 C C . ALA A 1 95 ? 2.168 19.641 11.055 1 98.69 95 ALA A C 1
ATOM 743 O O . ALA A 1 95 ? 1.537 18.844 11.758 1 98.69 95 ALA A O 1
ATOM 744 N N . THR A 1 96 ? 2.396 20.859 11.406 1 98.44 96 THR A N 1
ATOM 745 C CA . THR A 1 96 ? 1.88 21.344 12.68 1 98.44 96 THR A CA 1
ATOM 746 C C . THR A 1 96 ? 0.357 21.438 12.648 1 98.44 96 THR A C 1
ATOM 748 O O . THR A 1 96 ? -0.308 21.156 13.648 1 98.44 96 THR A O 1
ATOM 751 N N . VAL A 1 97 ? -0.157 21.797 11.5 1 98.25 97 VAL A N 1
ATOM 752 C CA . VAL A 1 97 ? -1.604 21.875 11.336 1 98.25 97 VAL A CA 1
ATOM 753 C C . VAL A 1 97 ? -2.219 20.484 11.438 1 98.25 97 VAL A C 1
ATOM 755 O O . VAL A 1 97 ? -3.248 20.312 12.094 1 98.25 97 VAL A O 1
ATOM 758 N N . ASP A 1 98 ? -1.563 19.547 10.836 1 98.38 98 ASP A N 1
ATOM 759 C CA . ASP A 1 98 ? -2.027 18.172 10.898 1 98.38 98 ASP A CA 1
ATOM 760 C C . ASP A 1 98 ? -2.004 17.656 12.336 1 98.38 98 ASP A C 1
ATOM 762 O O . ASP A 1 98 ? -2.93 16.969 12.766 1 98.38 98 ASP A O 1
ATOM 766 N N . LEU A 1 99 ? -0.939 17.922 13.047 1 97.81 99 LEU A N 1
ATOM 767 C CA . LEU A 1 99 ? -0.798 17.484 14.422 1 97.81 99 LEU A CA 1
ATOM 768 C C . LEU A 1 99 ? -1.912 18.047 15.297 1 97.81 99 LEU A C 1
ATOM 770 O O . LEU A 1 99 ? -2.492 17.328 16.125 1 97.81 99 LEU A O 1
ATOM 774 N N . GLN A 1 100 ? -2.207 19.266 15.102 1 96.5 100 GLN A N 1
ATOM 775 C CA . GLN A 1 100 ? -3.289 19.906 15.836 1 96.5 100 GLN A CA 1
ATOM 776 C C . GLN A 1 100 ? -4.641 19.297 15.484 1 96.5 100 GLN A C 1
ATOM 778 O O . GLN A 1 100 ? -5.5 19.125 16.344 1 96.5 100 GLN A O 1
ATOM 783 N N . ALA A 1 101 ? -4.809 19 14.234 1 97.12 101 ALA A N 1
ATOM 784 C CA . ALA A 1 101 ? -6.051 18.359 13.789 1 97.12 101 ALA A CA 1
ATOM 785 C C . ALA A 1 101 ? -6.285 17.047 14.508 1 97.12 101 ALA A C 1
ATOM 787 O O . ALA A 1 101 ? -7.395 16.75 14.961 1 97.12 101 ALA A O 1
ATOM 788 N N . VAL A 1 102 ? -5.234 16.25 14.617 1 97.06 102 VAL A N 1
ATOM 789 C CA . VAL A 1 102 ? -5.352 14.953 15.281 1 97.06 102 VAL A CA 1
ATOM 790 C C . VAL A 1 102 ? -5.727 15.156 16.75 1 97.06 102 VAL A C 1
ATOM 792 O O . VAL A 1 102 ? -6.617 14.477 17.266 1 97.06 102 VAL A O 1
ATOM 795 N N . ARG A 1 103 ? -5.094 16.047 17.406 1 94.88 103 ARG A N 1
ATOM 796 C CA . ARG A 1 103 ? -5.379 16.328 18.812 1 94.88 103 ARG A CA 1
ATOM 797 C C . ARG A 1 103 ? -6.832 16.766 19 1 94.88 103 ARG A C 1
ATOM 799 O O . ARG A 1 103 ? -7.504 16.297 19.922 1 94.88 103 ARG A O 1
ATOM 806 N N . GLU A 1 104 ? -7.309 17.547 18.141 1 94.56 104 GLU A N 1
ATOM 807 C CA . GLU A 1 104 ? -8.641 18.125 18.266 1 94.56 104 GLU A CA 1
ATOM 808 C C . GLU A 1 104 ? -9.727 17.109 17.922 1 94.56 104 GLU A C 1
ATOM 810 O O . GLU A 1 104 ? -10.82 17.141 18.484 1 94.56 104 GLU A O 1
ATOM 815 N N . ARG A 1 105 ? -9.398 16.188 17.062 1 95.31 105 ARG A N 1
ATOM 816 C CA . ARG A 1 105 ? -10.438 15.336 16.484 1 95.31 105 ARG A CA 1
ATOM 817 C C . ARG A 1 105 ? -10.453 13.969 17.172 1 95.31 105 ARG A C 1
ATOM 819 O O . ARG A 1 105 ? -11.469 13.281 17.172 1 95.31 105 ARG A O 1
ATOM 826 N N . ASP A 1 106 ? -9.32 13.539 17.672 1 90.88 106 ASP A N 1
ATOM 827 C CA . ASP A 1 106 ? -9.242 12.242 18.344 1 90.88 106 ASP A CA 1
ATOM 828 C C . ASP A 1 106 ? -9.547 12.375 19.828 1 90.88 106 ASP A C 1
ATOM 830 O O . ASP A 1 106 ? -8.688 12.812 20.609 1 90.88 106 ASP A O 1
ATOM 834 N N . PRO A 1 107 ? -10.656 11.969 20.266 1 85.88 107 PRO A N 1
ATOM 835 C CA . PRO A 1 107 ? -11.039 12.133 21.656 1 85.88 107 PRO A CA 1
ATOM 836 C C . PRO A 1 107 ? -10.172 11.305 22.609 1 85.88 107 PRO A C 1
ATOM 838 O O . PRO A 1 107 ? -10.148 11.562 23.812 1 85.88 107 PRO A O 1
ATOM 841 N N . SER A 1 108 ? -9.523 10.367 22.062 1 86.88 108 SER A N 1
ATOM 842 C CA . SER A 1 108 ? -8.734 9.477 22.906 1 86.88 108 SER A CA 1
ATOM 843 C C . SER A 1 108 ? -7.383 10.102 23.25 1 86.88 108 SER A C 1
ATOM 845 O O . SER A 1 108 ? -6.621 9.539 24.047 1 86.88 108 SER A O 1
ATOM 847 N N . ASN A 1 109 ? -7.113 11.25 22.703 1 85.56 109 ASN A N 1
ATOM 848 C CA . ASN A 1 109 ? -5.801 11.852 22.891 1 85.56 109 ASN A CA 1
ATOM 849 C C . ASN A 1 109 ? -5.906 13.352 23.172 1 85.56 109 ASN A C 1
ATOM 851 O O . ASN A 1 109 ? -6.547 14.086 22.422 1 85.56 109 ASN A O 1
ATOM 855 N N . ALA A 1 110 ? -5.238 13.758 24.203 1 88.75 110 ALA A N 1
ATOM 856 C CA . ALA A 1 110 ? -5.289 15.172 24.562 1 88.75 110 ALA A CA 1
ATOM 857 C C . ALA A 1 110 ? -3.969 15.867 24.25 1 88.75 110 ALA A C 1
ATOM 859 O O . ALA A 1 110 ? -3.893 17.094 24.266 1 88.75 110 ALA A O 1
ATOM 860 N N . GLU A 1 111 ? -3.014 15.086 23.922 1 95.31 111 GLU A N 1
ATOM 861 C CA . GLU A 1 111 ? -1.68 15.641 23.734 1 95.31 111 GLU A CA 1
ATOM 862 C C . GLU A 1 111 ? -1.283 15.617 22.266 1 95.31 111 GLU A C 1
ATOM 864 O O . GLU A 1 111 ? -1.812 14.82 21.484 1 95.31 111 GLU A O 1
ATOM 869 N N . ILE A 1 112 ? -0.329 16.5 21.906 1 97.19 112 ILE A N 1
ATOM 870 C CA . ILE A 1 112 ? 0.22 16.469 20.562 1 97.19 112 ILE A CA 1
ATOM 871 C C . ILE A 1 112 ? 1.435 15.539 20.516 1 97.19 112 ILE A C 1
ATOM 873 O O . ILE A 1 112 ? 1.822 15.055 19.453 1 97.19 112 ILE A O 1
ATOM 877 N N . LEU A 1 113 ? 2.027 15.227 21.688 1 98.06 113 LEU A N 1
ATOM 878 C CA . LEU A 1 113 ? 3.164 14.32 21.781 1 98.06 113 LEU A CA 1
ATOM 879 C C . LEU A 1 113 ? 2.787 12.922 21.297 1 98.06 113 LEU A C 1
ATOM 881 O O . LEU A 1 113 ? 3.57 12.266 20.609 1 98.06 113 LEU A O 1
ATOM 885 N N . THR A 1 114 ? 1.617 12.484 21.688 1 97.56 114 THR A N 1
ATOM 886 C CA . THR A 1 114 ? 1.173 11.125 21.406 1 97.56 114 THR A CA 1
ATOM 887 C C . THR A 1 114 ? 1.113 10.883 19.906 1 97.56 114 THR A C 1
ATOM 889 O O . THR A 1 114 ? 1.763 9.969 19.391 1 97.56 114 THR A O 1
ATOM 892 N N . PRO A 1 115 ? 0.379 11.734 19.125 1 97.69 115 PRO A N 1
ATOM 893 C CA . PRO A 1 115 ? 0.361 11.461 17.688 1 97.69 115 PRO A CA 1
ATOM 894 C C . PRO A 1 115 ? 1.714 11.703 17.031 1 97.69 115 PRO A C 1
ATOM 896 O O . PRO A 1 115 ? 2.055 11.039 16.047 1 97.69 115 PRO A O 1
ATOM 899 N N . PHE A 1 116 ? 2.502 12.578 17.5 1 98.56 116 PHE A N 1
ATOM 900 C CA . PHE A 1 116 ? 3.824 12.82 16.938 1 98.56 116 PHE A CA 1
ATOM 901 C C . PHE A 1 116 ? 4.691 11.57 17.031 1 98.56 116 PHE A C 1
ATOM 903 O O . PHE A 1 116 ? 5.406 11.227 16.094 1 98.56 116 PHE A O 1
ATOM 910 N N . LEU A 1 117 ? 4.555 10.883 18.188 1 97.94 117 LEU A N 1
ATOM 911 C CA . LEU A 1 117 ? 5.453 9.766 18.438 1 97.94 117 LEU A CA 1
ATOM 912 C C . LEU A 1 117 ? 4.836 8.453 17.984 1 97.94 117 LEU A C 1
ATOM 914 O O . LEU A 1 117 ? 5.555 7.539 17.562 1 97.94 117 LEU A O 1
ATOM 918 N N . TYR A 1 118 ? 3.508 8.359 18.078 1 97.25 118 TYR A N 1
ATOM 919 C CA . TYR A 1 118 ? 3.004 6.992 18.109 1 97.25 118 TYR A CA 1
ATOM 920 C C . TYR A 1 118 ? 1.967 6.758 17.016 1 97.25 118 TYR A C 1
ATOM 922 O O . TYR A 1 118 ? 1.539 5.625 16.797 1 97.25 118 TYR A O 1
ATOM 930 N N . PHE A 1 119 ? 1.522 7.742 16.328 1 97.75 119 PHE A N 1
ATOM 931 C CA . PHE A 1 119 ? 0.488 7.539 15.32 1 97.75 119 PHE A CA 1
ATOM 932 C C . PHE A 1 119 ? 1.101 7.426 13.93 1 97.75 119 PHE A C 1
ATOM 934 O O . PHE A 1 119 ? 1.579 8.414 13.367 1 97.75 119 PHE A O 1
ATOM 941 N N . LYS A 1 120 ? 0.946 6.27 13.336 1 98.31 120 LYS A N 1
ATOM 942 C CA . LYS A 1 120 ? 1.589 6.016 12.055 1 98.31 120 LYS A CA 1
ATOM 943 C C . LYS A 1 120 ? 0.897 6.785 10.93 1 98.31 120 LYS A C 1
ATOM 945 O O . LYS A 1 120 ? 1.529 7.145 9.938 1 98.31 120 LYS A O 1
ATOM 950 N N . GLY A 1 121 ? -0.411 7.086 11.07 1 98.56 121 GLY A N 1
ATOM 951 C CA . GLY A 1 121 ? -1.096 7.891 10.07 1 98.56 121 GLY A CA 1
ATOM 952 C C . GLY A 1 121 ? -0.512 9.281 9.922 1 98.56 121 GLY A C 1
ATOM 953 O O . GLY A 1 121 ? -0.326 9.766 8.805 1 98.56 121 GLY A O 1
ATOM 954 N N . PHE A 1 122 ? -0.235 9.93 11.102 1 98.75 122 PHE A N 1
ATOM 955 C CA . PHE A 1 122 ? 0.4 11.242 11.07 1 98.75 122 PHE A CA 1
ATOM 956 C C . PHE A 1 122 ? 1.768 11.172 10.406 1 98.75 122 PHE A C 1
ATOM 958 O O . PHE A 1 122 ? 2.066 11.961 9.508 1 98.75 122 PHE A O 1
ATOM 965 N N . LEU A 1 123 ? 2.559 10.195 10.797 1 98.81 123 LEU A N 1
ATOM 966 C CA . LEU A 1 123 ? 3.924 10.078 10.297 1 98.81 123 LEU A CA 1
ATOM 967 C C . LEU A 1 123 ? 3.93 9.773 8.805 1 98.81 123 LEU A C 1
ATOM 969 O O . LEU A 1 123 ? 4.746 10.32 8.055 1 98.81 123 LEU A O 1
ATOM 973 N N . ALA A 1 124 ? 3.043 8.906 8.359 1 98.94 124 ALA A N 1
ATOM 974 C CA . ALA A 1 124 ? 2.947 8.539 6.953 1 98.94 124 ALA A CA 1
ATOM 975 C C . ALA A 1 124 ? 2.658 9.758 6.082 1 98.94 124 ALA A C 1
ATOM 977 O O . ALA A 1 124 ? 3.246 9.922 5.012 1 98.94 124 ALA A O 1
ATOM 978 N N . LEU A 1 125 ? 1.771 10.586 6.555 1 98.94 125 LEU A N 1
ATOM 979 C CA . LEU A 1 125 ? 1.416 11.797 5.812 1 98.94 125 LEU A CA 1
ATOM 980 C C . LEU A 1 125 ? 2.621 12.719 5.668 1 98.94 125 LEU A C 1
ATOM 982 O O . LEU A 1 125 ? 2.854 13.273 4.594 1 98.94 125 LEU A O 1
ATOM 986 N N . GLN A 1 126 ? 3.369 12.867 6.738 1 98.88 126 GLN A N 1
ATOM 987 C CA . GLN A 1 126 ? 4.535 13.742 6.684 1 98.88 126 GLN A CA 1
ATOM 988 C C . GLN A 1 126 ? 5.609 13.164 5.766 1 98.88 126 GLN A C 1
ATOM 990 O O . GLN A 1 126 ? 6.246 13.906 5.008 1 98.88 126 GLN A O 1
ATOM 995 N N . GLY A 1 127 ? 5.836 11.859 5.848 1 98.88 127 GLY A N 1
ATOM 996 C CA . GLY A 1 127 ? 6.73 11.219 4.902 1 98.88 127 GLY A CA 1
ATOM 997 C C . GLY A 1 127 ? 6.293 11.383 3.459 1 98.88 127 GLY A C 1
ATOM 998 O O . GLY A 1 127 ? 7.121 11.617 2.574 1 98.88 127 GLY A O 1
ATOM 999 N N . HIS A 1 128 ? 5.027 11.289 3.256 1 98.94 128 HIS A N 1
ATOM 1000 C CA . HIS A 1 128 ? 4.48 11.484 1.918 1 98.94 128 HIS A CA 1
ATOM 1001 C C . HIS A 1 128 ? 4.801 12.875 1.392 1 98.94 128 HIS A C 1
ATOM 1003 O O . HIS A 1 128 ? 5.141 13.039 0.218 1 98.94 128 HIS A O 1
ATOM 1009 N N . ARG A 1 129 ? 4.645 13.859 2.205 1 98.94 129 ARG A N 1
ATOM 1010 C CA . ARG A 1 129 ? 4.891 15.227 1.76 1 98.94 129 ARG A CA 1
ATOM 1011 C C . ARG A 1 129 ? 6.332 15.406 1.298 1 98.94 129 ARG A C 1
ATOM 1013 O O . ARG A 1 129 ? 6.598 16.125 0.336 1 98.94 129 ARG A O 1
ATOM 1020 N N . VAL A 1 130 ? 7.234 14.766 2.021 1 98.88 130 VAL A N 1
ATOM 1021 C CA . VAL A 1 130 ? 8.625 14.766 1.586 1 98.88 130 VAL A CA 1
ATOM 1022 C C . VAL A 1 130 ? 8.742 14.078 0.229 1 98.88 130 VAL A C 1
ATOM 1024 O O . VAL A 1 130 ? 9.359 14.609 -0.695 1 98.88 130 VAL A O 1
ATOM 1027 N N . GLY A 1 131 ? 8.148 12.922 0.099 1 98.81 131 GLY A N 1
ATOM 1028 C CA . GLY A 1 131 ? 8.156 12.203 -1.166 1 98.81 131 GLY A CA 1
ATOM 1029 C C . GLY A 1 131 ? 7.539 12.992 -2.303 1 98.81 131 GLY A C 1
ATOM 1030 O O . GLY A 1 131 ? 8.039 12.969 -3.43 1 98.81 131 GLY A O 1
ATOM 1031 N N . HIS A 1 132 ? 6.469 13.672 -2.006 1 98.94 132 HIS A N 1
ATOM 1032 C CA . HIS A 1 132 ? 5.785 14.5 -2.996 1 98.94 132 HIS A CA 1
ATOM 1033 C C . HIS A 1 132 ? 6.688 15.617 -3.502 1 98.94 132 HIS A C 1
ATOM 1035 O O . HIS A 1 132 ? 6.738 15.883 -4.707 1 98.94 132 HIS A O 1
ATOM 1041 N N . TRP A 1 133 ? 7.336 16.234 -2.564 1 98.88 133 TRP A N 1
ATOM 1042 C CA . TRP A 1 133 ? 8.273 17.297 -2.949 1 98.88 133 TRP A CA 1
ATOM 1043 C C . TRP A 1 133 ? 9.367 16.75 -3.852 1 98.88 133 TRP A C 1
ATOM 1045 O O . TRP A 1 133 ? 9.68 17.328 -4.895 1 98.88 133 TRP A O 1
ATOM 1055 N N . LEU A 1 134 ? 9.961 15.648 -3.5 1 98.62 134 LEU A N 1
ATOM 1056 C CA . LEU A 1 134 ? 11.023 15.023 -4.277 1 98.62 134 LEU A CA 1
ATOM 1057 C C . LEU A 1 134 ? 10.531 14.648 -5.672 1 98.62 134 LEU A C 1
ATOM 1059 O O . LEU A 1 134 ? 11.219 14.891 -6.664 1 98.62 134 LEU A O 1
ATOM 1063 N N . TRP A 1 135 ? 9.344 14.078 -5.695 1 98.31 135 TRP A N 1
ATOM 1064 C CA . TRP A 1 135 ? 8.719 13.703 -6.957 1 98.31 135 TRP A CA 1
ATOM 1065 C C . TRP A 1 135 ? 8.602 14.906 -7.887 1 98.31 135 TRP A C 1
ATOM 1067 O O . TRP A 1 135 ? 8.984 14.836 -9.055 1 98.31 135 TRP A O 1
ATOM 1077 N N . ASN A 1 136 ? 8.211 16.016 -7.344 1 98.44 136 ASN A N 1
ATOM 1078 C CA . ASN A 1 136 ? 7.98 17.219 -8.133 1 98.44 136 ASN A CA 1
ATOM 1079 C C . ASN A 1 136 ? 9.289 17.906 -8.484 1 98.44 136 ASN A C 1
ATOM 1081 O O . ASN A 1 136 ? 9.305 18.875 -9.25 1 98.44 136 ASN A O 1
ATOM 1085 N N . HIS A 1 137 ? 10.344 17.469 -7.988 1 98 137 HIS A N 1
ATOM 1086 C CA . HIS A 1 137 ? 11.656 18 -8.312 1 98 137 HIS A CA 1
ATOM 1087 C C . HIS A 1 137 ? 12.523 16.969 -9.016 1 98 137 HIS A C 1
ATOM 1089 O O . HIS A 1 137 ? 13.75 16.969 -8.883 1 98 137 HIS A O 1
ATOM 1095 N N . ASP A 1 138 ? 11.891 15.992 -9.578 1 96.56 138 ASP A N 1
ATOM 1096 C CA . ASP A 1 138 ? 12.453 15.023 -10.516 1 96.56 138 ASP A CA 1
ATOM 1097 C C . ASP A 1 138 ? 13.375 14.031 -9.797 1 96.56 138 ASP A C 1
ATOM 1099 O O . ASP A 1 138 ? 14.336 13.531 -10.383 1 96.56 138 ASP A O 1
ATOM 1103 N N . LYS A 1 139 ? 13.188 13.938 -8.508 1 97.25 139 LYS A N 1
ATOM 1104 C CA . LYS A 1 139 ? 13.844 12.875 -7.754 1 97.25 139 LYS A CA 1
ATOM 1105 C C . LYS A 1 139 ? 12.898 11.688 -7.543 1 97.25 139 LYS A C 1
ATOM 1107 O O . LYS A 1 139 ? 12.609 11.32 -6.406 1 97.25 139 LYS A O 1
ATOM 1112 N N . VAL A 1 140 ? 12.617 11.07 -8.641 1 96.44 140 VAL A N 1
ATOM 1113 C CA . VAL A 1 140 ? 11.5 10.141 -8.719 1 96.44 140 VAL A CA 1
ATOM 1114 C C . VAL A 1 140 ? 11.828 8.867 -7.945 1 96.44 140 VAL A C 1
ATOM 1116 O O . VAL A 1 140 ? 10.992 8.359 -7.191 1 96.44 140 VAL A O 1
ATOM 1119 N N . HIS A 1 141 ? 13.023 8.352 -8.023 1 96.88 141 HIS A N 1
ATOM 1120 C CA . HIS A 1 141 ? 13.367 7.098 -7.359 1 96.88 141 HIS A CA 1
ATOM 1121 C C . HIS A 1 141 ? 13.445 7.285 -5.848 1 96.88 141 HIS A C 1
ATOM 1123 O O . HIS A 1 141 ? 13.047 6.395 -5.09 1 96.88 141 HIS A O 1
ATOM 1129 N N . MET A 1 142 ? 13.914 8.422 -5.441 1 97.5 142 MET A N 1
ATOM 1130 C CA . MET A 1 142 ? 13.914 8.688 -4.004 1 97.5 142 MET A CA 1
ATOM 1131 C C . MET A 1 142 ? 12.5 8.828 -3.471 1 97.5 142 MET A C 1
ATOM 1133 O O . MET A 1 142 ? 12.195 8.352 -2.373 1 97.5 142 MET A O 1
ATOM 1137 N N . ALA A 1 143 ? 11.664 9.477 -4.227 1 98.44 143 ALA A N 1
ATOM 1138 C CA . ALA A 1 143 ? 10.258 9.586 -3.854 1 98.44 143 ALA A CA 1
ATOM 1139 C C . ALA A 1 143 ? 9.609 8.211 -3.729 1 98.44 143 ALA A C 1
ATOM 1141 O O . ALA A 1 143 ? 8.898 7.941 -2.764 1 98.44 143 ALA A O 1
ATOM 1142 N N . ARG A 1 144 ? 9.906 7.359 -4.656 1 97.75 144 ARG A N 1
ATOM 1143 C CA . ARG A 1 144 ? 9.375 6 -4.652 1 97.75 144 ARG A CA 1
ATOM 1144 C C . ARG A 1 144 ? 9.93 5.195 -3.484 1 97.75 144 ARG A C 1
ATOM 1146 O O . ARG A 1 144 ? 9.227 4.363 -2.906 1 97.75 144 ARG A O 1
ATOM 1153 N N . HIS A 1 145 ? 11.18 5.438 -3.182 1 97.88 145 HIS A N 1
ATOM 1154 C CA . HIS A 1 145 ? 11.773 4.777 -2.027 1 97.88 145 HIS A CA 1
ATOM 1155 C C . HIS A 1 145 ? 11.039 5.137 -0.741 1 97.88 145 HIS A C 1
ATOM 1157 O O . HIS A 1 145 ? 10.703 4.258 0.054 1 97.88 145 HIS A O 1
ATOM 1163 N N . ILE A 1 146 ? 10.758 6.398 -0.589 1 98.62 146 ILE A N 1
ATOM 1164 C CA . ILE A 1 146 ? 10.055 6.863 0.6 1 98.62 146 ILE A CA 1
ATOM 1165 C C . ILE A 1 146 ? 8.656 6.25 0.642 1 98.62 146 ILE A C 1
ATOM 1167 O O . ILE A 1 146 ? 8.219 5.75 1.681 1 98.62 146 ILE A O 1
ATOM 1171 N N . GLN A 1 147 ? 7.996 6.227 -0.476 1 98.62 147 GLN A N 1
ATOM 1172 C CA . GLN A 1 147 ? 6.684 5.594 -0.563 1 98.62 147 GLN A CA 1
ATOM 1173 C C . GLN A 1 147 ? 6.758 4.121 -0.16 1 98.62 147 GLN A C 1
ATOM 1175 O O . GLN A 1 147 ? 5.922 3.643 0.61 1 98.62 147 GLN A O 1
ATOM 1180 N N . SER A 1 148 ? 7.695 3.488 -0.72 1 98 148 SER A N 1
ATOM 1181 C CA . SER A 1 148 ? 7.852 2.059 -0.465 1 98 148 SER A CA 1
ATOM 1182 C C . SER A 1 148 ? 8.078 1.785 1.019 1 98 148 SER A C 1
ATOM 1184 O O . SER A 1 148 ? 7.453 0.89 1.591 1 98 148 SER A O 1
ATOM 1186 N N . ARG A 1 149 ? 8.938 2.543 1.661 1 98.31 149 ARG A N 1
ATOM 1187 C CA . ARG A 1 149 ? 9.227 2.357 3.08 1 98.31 149 ARG A CA 1
ATOM 1188 C C . ARG A 1 149 ? 7.996 2.652 3.932 1 98.31 149 ARG A C 1
ATOM 1190 O O . ARG A 1 149 ? 7.707 1.927 4.887 1 98.31 149 ARG A O 1
ATOM 1197 N N . ILE A 1 150 ? 7.285 3.684 3.561 1 98.69 150 ILE A N 1
ATOM 1198 C CA . ILE A 1 150 ? 6.059 4.004 4.281 1 98.69 150 ILE A CA 1
ATOM 1199 C C . ILE A 1 150 ? 5.074 2.842 4.168 1 98.69 150 ILE A C 1
ATOM 1201 O O . ILE A 1 150 ? 4.457 2.443 5.16 1 98.69 150 ILE A O 1
ATOM 1205 N N . SER A 1 151 ? 4.965 2.336 3.023 1 98.25 151 SER A N 1
ATOM 1206 C CA . SER A 1 151 ? 4.062 1.215 2.785 1 98.25 151 SER A CA 1
ATOM 1207 C C . SER A 1 151 ? 4.484 -0.015 3.58 1 98.25 151 SER A C 1
ATOM 1209 O O . SER A 1 151 ? 3.65 -0.675 4.203 1 98.25 151 SER A O 1
ATOM 1211 N N . GLU A 1 152 ? 5.738 -0.307 3.643 1 97.31 152 GLU A N 1
ATOM 1212 C CA . GLU A 1 152 ? 6.273 -1.5 4.293 1 97.31 152 GLU A CA 1
ATOM 1213 C C . GLU A 1 152 ? 6.207 -1.375 5.812 1 97.31 152 GLU A C 1
ATOM 1215 O O . GLU A 1 152 ? 5.82 -2.322 6.504 1 97.31 152 GLU A O 1
ATOM 1220 N N . VAL A 1 153 ? 6.523 -0.205 6.301 1 97.62 153 VAL A N 1
ATOM 1221 C CA . VAL A 1 153 ? 6.75 -0.078 7.734 1 97.62 153 VAL A CA 1
ATOM 1222 C C . VAL A 1 153 ? 5.488 0.438 8.422 1 97.62 153 VAL A C 1
ATOM 1224 O O . VAL A 1 153 ? 5.184 0.054 9.547 1 97.62 153 VAL A O 1
ATOM 1227 N N . LEU A 1 154 ? 4.773 1.275 7.672 1 98.06 154 LEU A N 1
ATOM 1228 C CA . LEU A 1 154 ? 3.654 1.941 8.336 1 98.06 154 LEU A CA 1
ATOM 1229 C C . LEU A 1 154 ? 2.322 1.426 7.797 1 98.06 154 LEU A C 1
ATOM 1231 O O . LEU A 1 154 ? 1.265 1.739 8.352 1 98.06 154 LEU A O 1
ATOM 1235 N N . GLY A 1 155 ? 2.318 0.654 6.73 1 97.62 155 GLY A N 1
ATOM 1236 C CA . GLY A 1 155 ? 1.09 0.086 6.195 1 97.62 155 GLY A CA 1
ATOM 1237 C C . GLY A 1 155 ? 0.219 1.106 5.488 1 97.62 155 GLY A C 1
ATOM 1238 O O . GLY A 1 155 ? -1.007 0.974 5.465 1 97.62 155 GLY A O 1
ATOM 1239 N N . VAL A 1 156 ? 0.815 2.211 5.051 1 98.56 156 VAL A N 1
ATOM 1240 C CA . VAL A 1 156 ? 0.148 3.275 4.305 1 98.56 156 VAL A CA 1
ATOM 1241 C C . VAL A 1 156 ? 0.804 3.436 2.936 1 98.56 156 VAL A C 1
ATOM 1243 O O . VAL A 1 156 ? 2.029 3.523 2.834 1 98.56 156 VAL A O 1
ATOM 1246 N N . ASP A 1 157 ? -0.011 3.416 1.864 1 98.62 157 ASP A N 1
ATOM 1247 C CA . ASP A 1 157 ? 0.529 3.512 0.512 1 98.62 157 ASP A CA 1
ATOM 1248 C C . ASP A 1 157 ? -0.083 4.691 -0.242 1 98.62 157 ASP A C 1
ATOM 1250 O O . ASP A 1 157 ? -1.18 4.578 -0.794 1 98.62 157 ASP A O 1
ATOM 1254 N N . ILE A 1 158 ? 0.653 5.824 -0.279 1 98.75 158 ILE A N 1
ATOM 1255 C CA . ILE A 1 158 ? 0.248 7.023 -1.001 1 98.75 158 ILE A CA 1
ATOM 1256 C C . ILE A 1 158 ? 1.24 7.309 -2.127 1 98.75 158 ILE A C 1
ATOM 1258 O O . ILE A 1 158 ? 2.434 7.5 -1.877 1 98.75 158 ILE A O 1
ATOM 1262 N N . HIS A 1 159 ? 0.711 7.301 -3.314 1 98.44 159 HIS A N 1
ATOM 1263 C CA . HIS A 1 159 ? 1.591 7.637 -4.426 1 98.44 159 HIS A CA 1
ATOM 1264 C C . HIS A 1 159 ? 2.197 9.023 -4.246 1 98.44 159 HIS A C 1
ATOM 1266 O O . HIS A 1 159 ? 1.499 9.969 -3.871 1 98.44 159 HIS A O 1
ATOM 1272 N N . PRO A 1 160 ? 3.492 9.188 -4.555 1 98.5 160 PRO A N 1
ATOM 1273 C CA . PRO A 1 160 ? 4.152 10.461 -4.285 1 98.5 160 PRO A CA 1
ATOM 1274 C C . PRO A 1 160 ? 3.545 11.617 -5.078 1 98.5 160 PRO A C 1
ATOM 1276 O O . PRO A 1 160 ? 3.672 12.781 -4.68 1 98.5 160 PRO A O 1
ATOM 1279 N N . ALA A 1 161 ? 2.848 11.344 -6.125 1 98.25 161 ALA A N 1
ATOM 1280 C CA . ALA A 1 161 ? 2.291 12.398 -6.961 1 98.25 161 ALA A CA 1
ATOM 1281 C C . ALA A 1 161 ? 0.959 12.898 -6.406 1 98.25 161 ALA A C 1
ATOM 1283 O O . ALA A 1 161 ? 0.466 13.953 -6.812 1 98.25 161 ALA A O 1
ATOM 1284 N N . ALA A 1 162 ? 0.331 12.133 -5.566 1 98.75 162 ALA A N 1
ATOM 1285 C CA . ALA A 1 162 ? -0.958 12.539 -5.012 1 98.75 162 ALA A CA 1
ATOM 1286 C C . ALA A 1 162 ? -0.848 13.883 -4.293 1 98.75 162 ALA A C 1
ATOM 1288 O O . ALA A 1 162 ? 0.17 14.172 -3.658 1 98.75 162 ALA A O 1
ATOM 1289 N N . ARG A 1 163 ? -1.889 14.68 -4.367 1 98.88 163 ARG A N 1
ATOM 1290 C CA . ARG A 1 163 ? -1.886 16 -3.74 1 98.88 163 ARG A CA 1
ATOM 1291 C C . ARG A 1 163 ? -2.709 16 -2.457 1 98.88 163 ARG A C 1
ATOM 1293 O O . ARG A 1 163 ? -3.918 15.758 -2.49 1 98.88 163 ARG A O 1
ATOM 1300 N N . MET A 1 164 ? -2.031 16.297 -1.341 1 98.81 164 MET A N 1
ATOM 1301 C CA . MET A 1 164 ? -2.652 16.266 -0.019 1 98.81 164 MET A CA 1
ATOM 1302 C C . MET A 1 164 ? -2.635 17.656 0.612 1 98.81 164 MET A C 1
ATOM 1304 O O . MET A 1 164 ? -1.579 18.281 0.709 1 98.81 164 MET A O 1
ATOM 1308 N N . GLY A 1 165 ? -3.805 18.109 1.073 1 98.75 165 GLY A N 1
ATOM 1309 C CA . GLY A 1 165 ? -3.896 19.391 1.766 1 98.75 165 GLY A CA 1
ATOM 1310 C C . GLY A 1 165 ? -3.418 19.328 3.203 1 98.75 165 GLY A C 1
ATOM 1311 O O . GLY A 1 165 ? -2.586 18.484 3.547 1 98.75 165 GLY A O 1
ATOM 1312 N N . LYS A 1 166 ? -3.84 20.281 4.023 1 98.69 166 LYS A N 1
ATOM 1313 C CA . LYS A 1 166 ? -3.443 20.375 5.426 1 98.69 166 LYS A CA 1
ATOM 1314 C C . LYS A 1 166 ? -4.625 20.094 6.352 1 98.69 166 LYS A C 1
ATOM 1316 O O . LYS A 1 166 ? -5.781 20.141 5.922 1 98.69 166 LYS A O 1
ATOM 1321 N N . GLY A 1 167 ? -4.285 19.844 7.574 1 98.56 167 GLY A N 1
ATOM 1322 C CA . GLY A 1 167 ? -5.328 19.516 8.531 1 98.56 167 GLY A CA 1
ATOM 1323 C C . GLY A 1 167 ? -6.004 18.188 8.242 1 98.56 167 GLY A C 1
ATOM 1324 O O . GLY A 1 167 ? -7.199 18.016 8.508 1 98.56 167 GLY A O 1
ATOM 1325 N N . ILE A 1 168 ? -5.285 17.312 7.625 1 98.69 168 ILE A N 1
ATOM 1326 C CA . ILE A 1 168 ? -5.777 15.984 7.293 1 98.69 168 ILE A CA 1
ATOM 1327 C C . ILE A 1 168 ? -5.469 15.023 8.438 1 98.69 168 ILE A C 1
ATOM 1329 O O . ILE A 1 168 ? -4.375 15.055 9.016 1 98.69 168 ILE A O 1
ATOM 1333 N N . MET A 1 169 ? -6.418 14.25 8.789 1 98.44 169 MET A N 1
ATOM 1334 C CA . MET A 1 169 ? -6.207 13.172 9.75 1 98.44 169 MET A CA 1
ATOM 1335 C C . MET A 1 169 ? -6.348 11.805 9.086 1 98.44 169 MET A C 1
ATOM 1337 O O . MET A 1 169 ? -7.41 11.484 8.547 1 98.44 169 MET A O 1
ATOM 1341 N N . LEU A 1 170 ? -5.258 11.094 9.047 1 98.5 170 LEU A N 1
ATOM 1342 C CA . LEU A 1 170 ? -5.285 9.672 8.703 1 98.5 170 LEU A CA 1
ATOM 1343 C C . LEU A 1 170 ? -5.355 8.812 9.961 1 98.5 170 LEU A C 1
ATOM 1345 O O . LEU A 1 170 ? -4.328 8.508 10.57 1 98.5 170 LEU A O 1
ATOM 1349 N N . ASP A 1 171 ? -6.535 8.469 10.32 1 96.19 171 ASP A N 1
ATOM 1350 C CA . ASP A 1 171 ? -6.746 7.777 11.586 1 96.19 171 ASP A CA 1
ATOM 1351 C C . ASP A 1 171 ? -6.422 6.289 11.461 1 96.19 171 ASP A C 1
ATOM 1353 O O . ASP A 1 171 ? -6.914 5.617 10.555 1 96.19 171 ASP A O 1
ATOM 1357 N N . HIS A 1 172 ? -5.508 5.711 12.312 1 94.62 172 HIS A N 1
ATOM 1358 C CA . HIS A 1 172 ? -4.938 4.367 12.312 1 94.62 172 HIS A CA 1
ATOM 1359 C C . HIS A 1 172 ? -4.047 4.145 11.094 1 94.62 172 HIS A C 1
ATOM 1361 O O . HIS A 1 172 ? -2.939 3.617 11.219 1 94.62 172 HIS A O 1
ATOM 1367 N N . GLY A 1 173 ? -4.52 4.551 9.867 1 94.06 173 GLY A N 1
ATOM 1368 C CA . GLY A 1 173 ? -3.701 4.613 8.664 1 94.06 173 GLY A CA 1
ATOM 1369 C C . GLY A 1 173 ? -3.572 3.279 7.961 1 94.06 173 GLY A C 1
ATOM 1370 O O . GLY A 1 173 ? -3.449 3.229 6.734 1 94.06 173 GLY A O 1
ATOM 1371 N N . SER A 1 174 ? -3.68 2.127 8.68 1 96.25 174 SER A N 1
ATOM 1372 C CA . SER A 1 174 ? -3.387 0.8 8.141 1 96.25 174 SER A CA 1
ATOM 1373 C C . SER A 1 174 ? -4.262 0.484 6.934 1 96.25 174 SER A C 1
ATOM 1375 O O . SER A 1 174 ? -5.484 0.64 6.988 1 96.25 174 SER A O 1
ATOM 1377 N N . GLY A 1 175 ? -3.594 0.048 5.883 1 97.5 175 GLY A N 1
ATOM 1378 C CA . GLY A 1 175 ? -4.32 -0.433 4.719 1 97.5 175 GLY A CA 1
ATOM 1379 C C . GLY A 1 175 ? -4.734 0.678 3.771 1 97.5 175 GLY A C 1
ATOM 1380 O O . GLY A 1 175 ? -5.336 0.42 2.729 1 97.5 175 GLY A O 1
ATOM 1381 N N . LEU A 1 176 ? -4.383 1.922 4.105 1 98.56 176 LEU A N 1
ATOM 1382 C CA . LEU A 1 176 ? -4.73 3.062 3.266 1 98.56 176 LEU A CA 1
ATOM 1383 C C . LEU A 1 176 ? -3.957 3.025 1.952 1 98.56 176 LEU A C 1
ATOM 1385 O O . LEU A 1 176 ? -2.746 2.789 1.947 1 98.56 176 LEU A O 1
ATOM 1389 N N . VAL A 1 177 ? -4.711 3.162 0.805 1 98.69 177 VAL A N 1
ATOM 1390 C CA . VAL A 1 177 ? -4.105 3.246 -0.519 1 98.69 177 VAL A CA 1
ATOM 1391 C C . VAL A 1 177 ? -4.641 4.469 -1.258 1 98.69 177 VAL A C 1
ATOM 1393 O O . VAL A 1 177 ? -5.852 4.602 -1.452 1 98.69 177 VAL A O 1
ATOM 1396 N N . ILE A 1 178 ? -3.736 5.406 -1.666 1 98.69 178 ILE A N 1
ATOM 1397 C CA . ILE A 1 178 ? -4.109 6.605 -2.408 1 98.69 178 ILE A CA 1
ATOM 1398 C C . ILE A 1 178 ? -3.322 6.668 -3.717 1 98.69 178 ILE A C 1
ATOM 1400 O O . ILE A 1 178 ? -2.09 6.711 -3.707 1 98.69 178 ILE A O 1
ATOM 1404 N N . GLY A 1 179 ? -4.059 6.758 -4.805 1 97.25 179 GLY A N 1
ATOM 1405 C CA . GLY A 1 179 ? -3.465 6.645 -6.125 1 97.25 179 GLY A CA 1
ATOM 1406 C C . GLY A 1 179 ? -2.807 7.93 -6.594 1 97.25 179 GLY A C 1
ATOM 1407 O O . GLY A 1 179 ? -2.918 8.969 -5.938 1 97.25 179 GLY A O 1
ATOM 1408 N N . GLU A 1 180 ? -2.248 7.922 -7.727 1 97 180 GLU A N 1
ATOM 1409 C CA . GLU A 1 180 ? -1.299 8.867 -8.305 1 97 180 GLU A CA 1
ATOM 1410 C C . GLU A 1 180 ? -1.932 10.242 -8.484 1 97 180 GLU A C 1
ATOM 1412 O O . GLU A 1 180 ? -1.326 11.266 -8.141 1 97 180 GLU A O 1
ATOM 1417 N N . THR A 1 181 ? -3.143 10.281 -8.93 1 97.5 181 THR A N 1
ATOM 1418 C CA . THR A 1 181 ? -3.713 11.562 -9.328 1 97.5 181 THR A CA 1
ATOM 1419 C C . THR A 1 181 ? -4.781 12.008 -8.336 1 97.5 181 THR A C 1
ATOM 1421 O O . THR A 1 181 ? -5.566 12.914 -8.625 1 97.5 181 THR A O 1
ATOM 1424 N N . ALA A 1 182 ? -4.812 11.305 -7.207 1 98.62 182 ALA A N 1
ATOM 1425 C CA . ALA A 1 182 ? -5.789 11.68 -6.188 1 98.62 182 ALA A CA 1
ATOM 1426 C C . ALA A 1 182 ? -5.492 13.062 -5.621 1 98.62 182 ALA A C 1
ATOM 1428 O O . ALA A 1 182 ? -4.34 13.492 -5.586 1 98.62 182 ALA A O 1
ATOM 1429 N N . VAL A 1 183 ? -6.574 13.742 -5.258 1 98.88 183 VAL A N 1
ATOM 1430 C CA . VAL A 1 183 ? -6.496 15.008 -4.543 1 98.88 183 VAL A CA 1
ATOM 1431 C C . VAL A 1 183 ? -7.305 14.922 -3.248 1 98.88 183 VAL A C 1
ATOM 1433 O O . VAL A 1 183 ? -8.469 14.523 -3.262 1 98.88 183 VAL A O 1
ATOM 1436 N N . VAL A 1 184 ? -6.676 15.188 -2.15 1 98.94 184 VAL A N 1
ATOM 1437 C CA . VAL A 1 184 ? -7.332 15.297 -0.851 1 98.94 184 VAL A CA 1
ATOM 1438 C C . VAL A 1 184 ? -7.172 16.719 -0.309 1 98.94 184 VAL A C 1
ATOM 1440 O O . VAL A 1 184 ? -6.051 17.172 -0.077 1 98.94 184 VAL A O 1
ATOM 1443 N N . GLU A 1 185 ? -8.273 17.406 -0.115 1 98.88 185 GLU A N 1
ATOM 1444 C CA . GLU A 1 185 ? -8.242 18.797 0.308 1 98.88 185 GLU A CA 1
ATOM 1445 C C . GLU A 1 185 ? -8.141 18.906 1.826 1 98.88 185 GLU A C 1
ATOM 1447 O O . GLU A 1 185 ? -7.988 17.906 2.521 1 98.88 185 GLU A O 1
ATOM 1452 N N . ASP A 1 186 ? -8.219 20.188 2.295 1 98.81 186 ASP A N 1
ATOM 1453 C CA . ASP A 1 186 ? -7.969 20.516 3.695 1 98.81 186 ASP A CA 1
ATOM 1454 C C . ASP A 1 186 ? -9.047 19.922 4.598 1 98.81 186 ASP A C 1
ATOM 1456 O O . ASP A 1 186 ? -10.211 19.797 4.191 1 98.81 186 ASP A O 1
ATOM 1460 N N . GLU A 1 187 ? -8.648 19.5 5.797 1 98.44 187 GLU A N 1
ATOM 1461 C CA . GLU A 1 187 ? -9.547 19.203 6.91 1 98.44 187 GLU A CA 1
ATOM 1462 C C . GLU A 1 187 ? -10.336 17.922 6.645 1 98.44 187 GLU A C 1
ATOM 1464 O O . GLU A 1 187 ? -11.422 17.734 7.195 1 98.44 187 GLU A O 1
ATOM 1469 N N . VAL A 1 188 ? -9.789 17.062 5.762 1 98.75 188 VAL A N 1
ATOM 1470 C CA . VAL A 1 188 ? -10.383 15.758 5.496 1 98.75 188 VAL A CA 1
ATOM 1471 C C . VAL A 1 188 ? -9.914 14.758 6.543 1 98.75 188 VAL A C 1
ATOM 1473 O O . VAL A 1 188 ? -8.773 14.828 7.012 1 98.75 188 VAL A O 1
ATOM 1476 N N . SER A 1 189 ? -10.781 13.875 6.949 1 98.75 189 SER A N 1
ATOM 1477 C CA . SER A 1 189 ? -10.414 12.734 7.777 1 98.75 189 SER A CA 1
ATOM 1478 C C . SER A 1 189 ? -10.68 11.414 7.055 1 98.75 189 SER A C 1
ATOM 1480 O O . SER A 1 189 ? -11.766 11.219 6.496 1 98.75 189 SER A O 1
ATOM 1482 N N . ILE A 1 190 ? -9.656 10.578 7.039 1 98.69 190 ILE A N 1
ATOM 1483 C CA . ILE A 1 190 ? -9.719 9.266 6.398 1 98.69 190 ILE A CA 1
ATOM 1484 C C . ILE A 1 190 ? -9.383 8.18 7.414 1 98.69 190 ILE A C 1
ATOM 1486 O O . ILE A 1 190 ? -8.328 8.227 8.047 1 98.69 190 ILE A O 1
ATOM 1490 N N . LEU A 1 191 ? -10.266 7.207 7.562 1 98.06 191 LEU A N 1
ATOM 1491 C CA . LEU A 1 191 ? -10.016 6.09 8.469 1 98.06 191 LEU A CA 1
ATOM 1492 C C . LEU A 1 191 ? -9.258 4.973 7.762 1 98.06 191 LEU A C 1
ATOM 1494 O O . LEU A 1 191 ? -8.805 5.148 6.633 1 98.06 191 LEU A O 1
ATOM 1498 N N . GLN A 1 192 ? -9 3.854 8.438 1 97.81 192 GLN A N 1
ATOM 1499 C CA . GLN A 1 192 ? -8.109 2.814 7.945 1 97.81 192 GLN A CA 1
ATOM 1500 C C . GLN A 1 192 ? -8.727 2.066 6.77 1 97.81 192 GLN A C 1
ATOM 1502 O O . GLN A 1 192 ? -9.953 2.049 6.609 1 97.81 192 GLN A O 1
ATOM 1507 N N . ASP A 1 193 ? -7.844 1.441 5.949 1 97.88 193 ASP A N 1
ATOM 1508 C CA . ASP A 1 193 ? -8.195 0.472 4.918 1 97.88 193 ASP A CA 1
ATOM 1509 C C . ASP A 1 193 ? -9.031 1.121 3.818 1 97.88 193 ASP A C 1
ATOM 1511 O O . ASP A 1 193 ? -9.891 0.468 3.215 1 97.88 193 ASP A O 1
ATOM 1515 N N . VAL A 1 194 ? -8.883 2.43 3.66 1 98.62 194 VAL A N 1
ATOM 1516 C CA . VAL A 1 194 ? -9.547 3.16 2.588 1 98.62 194 VAL A CA 1
ATOM 1517 C C . VAL A 1 194 ? -8.703 3.084 1.313 1 98.62 194 VAL A C 1
ATOM 1519 O O . VAL A 1 194 ? -7.473 3.068 1.375 1 98.62 194 VAL A O 1
ATOM 1522 N N . THR A 1 195 ? -9.391 2.984 0.171 1 98.62 195 THR A N 1
ATOM 1523 C CA . THR A 1 195 ? -8.75 3.045 -1.137 1 98.62 195 THR A CA 1
ATOM 1524 C C . THR A 1 195 ? -9.289 4.215 -1.952 1 98.62 195 THR A C 1
ATOM 1526 O O . THR A 1 195 ? -10.5 4.348 -2.133 1 98.62 195 THR A O 1
ATOM 1529 N N . LEU A 1 196 ? -8.453 5.109 -2.324 1 98.56 196 LEU A N 1
ATOM 1530 C CA . LEU A 1 196 ? -8.719 6.051 -3.406 1 98.56 196 LEU A CA 1
ATOM 1531 C C . LEU A 1 196 ? -8.055 5.59 -4.703 1 98.56 196 LEU A C 1
ATOM 1533 O O . LEU A 1 196 ? -6.891 5.906 -4.957 1 98.56 196 LEU A O 1
ATOM 1537 N N . GLY A 1 197 ? -8.844 4.926 -5.469 1 95.81 197 GLY A N 1
ATOM 1538 C CA . GLY A 1 197 ? -8.266 4.195 -6.586 1 95.81 197 GLY A CA 1
ATOM 1539 C C . GLY A 1 197 ? -8.805 4.637 -7.93 1 95.81 197 GLY A C 1
ATOM 1540 O O . GLY A 1 197 ? -9.773 5.398 -7.996 1 95.81 197 GLY A O 1
ATOM 1541 N N . GLY A 1 198 ? -8.117 4.145 -8.977 1 89.12 198 GLY A N 1
ATOM 1542 C CA . GLY A 1 198 ? -8.578 4.336 -10.344 1 89.12 198 GLY A CA 1
ATOM 1543 C C . GLY A 1 198 ? -9.469 3.205 -10.836 1 89.12 198 GLY A C 1
ATOM 1544 O O . GLY A 1 198 ? -9.836 2.32 -10.062 1 89.12 198 GLY A O 1
ATOM 1545 N N . THR A 1 199 ? -10 3.322 -12.133 1 76.06 199 THR A N 1
ATOM 1546 C CA . THR A 1 199 ? -10.859 2.283 -12.688 1 76.06 199 THR A CA 1
ATOM 1547 C C . THR A 1 199 ? -10.18 1.59 -13.867 1 76.06 199 THR A C 1
ATOM 1549 O O . THR A 1 199 ? -10.828 0.859 -14.617 1 76.06 199 THR A O 1
ATOM 1552 N N . GLY A 1 200 ? -8.961 1.782 -14.055 1 70 200 GLY A N 1
ATOM 1553 C CA . GLY A 1 200 ? -8.398 1.062 -15.18 1 70 200 GLY A CA 1
ATOM 1554 C C . GLY A 1 200 ? -7.074 1.642 -15.648 1 70 200 GLY A C 1
ATOM 1555 O O . GLY A 1 200 ? -6.348 2.258 -14.867 1 70 200 GLY A O 1
ATOM 1556 N N . LYS A 1 201 ? -6.762 1.247 -16.922 1 66.38 201 LYS A N 1
ATOM 1557 C CA . LYS A 1 201 ? -5.469 1.561 -17.531 1 66.38 201 LYS A CA 1
ATOM 1558 C C . LYS A 1 201 ? -5.473 2.953 -18.156 1 66.38 201 LYS A C 1
ATOM 1560 O O . LYS A 1 201 ? -4.539 3.32 -18.859 1 66.38 201 LYS A O 1
ATOM 1565 N N . GLU A 1 202 ? -6.5 3.674 -17.781 1 68.75 202 GLU A N 1
ATOM 1566 C CA . GLU A 1 202 ? -6.531 5.027 -18.312 1 68.75 202 GLU A CA 1
ATOM 1567 C C . GLU A 1 202 ? -5.363 5.859 -17.797 1 68.75 202 GLU A C 1
ATOM 1569 O O . GLU A 1 202 ? -4.961 5.715 -16.641 1 68.75 202 GLU A O 1
ATOM 1574 N N . THR A 1 203 ? -4.812 6.492 -18.797 1 75.12 203 THR A N 1
ATOM 1575 C CA . THR A 1 203 ? -3.754 7.422 -18.422 1 75.12 203 THR A CA 1
ATOM 1576 C C . THR A 1 203 ? -4.332 8.797 -18.109 1 75.12 203 THR A C 1
ATOM 1578 O O . THR A 1 203 ? -5.477 9.094 -18.453 1 75.12 203 THR A O 1
ATOM 1581 N N . GLY A 1 204 ? -3.725 9.484 -17.297 1 83.94 204 GLY A N 1
ATOM 1582 C CA . GLY A 1 204 ? -4.18 10.812 -16.922 1 83.94 204 GLY A CA 1
ATOM 1583 C C . GLY A 1 204 ? -4.801 10.867 -15.547 1 83.94 204 GLY A C 1
ATOM 1584 O O . GLY A 1 204 ? -4.363 10.156 -14.633 1 83.94 204 GLY A O 1
ATOM 1585 N N . ASP A 1 205 ? -5.742 11.852 -15.445 1 92.25 205 ASP A N 1
ATOM 1586 C CA . ASP A 1 205 ? -6.438 12.031 -14.172 1 92.25 205 ASP A CA 1
ATOM 1587 C C . ASP A 1 205 ? -7.48 10.93 -13.961 1 92.25 205 ASP A C 1
ATOM 1589 O O . ASP A 1 205 ? -8.508 10.906 -14.641 1 92.25 205 ASP A O 1
ATOM 1593 N N . ARG A 1 206 ? -7.211 10.039 -12.992 1 93 206 ARG A N 1
ATOM 1594 C CA . ARG A 1 206 ? -8.008 8.812 -12.953 1 93 206 ARG A CA 1
ATOM 1595 C C . ARG A 1 206 ? -8.375 8.461 -11.516 1 93 206 ARG A C 1
ATOM 1597 O O . ARG A 1 206 ? -8.945 7.391 -11.266 1 93 206 ARG A O 1
ATOM 1604 N N . HIS A 1 207 ? -8.078 9.289 -10.547 1 97.38 207 HIS A N 1
ATOM 1605 C CA . HIS A 1 207 ? -8.336 8.969 -9.148 1 97.38 207 HIS A CA 1
ATOM 1606 C C . HIS A 1 207 ? -9.297 9.977 -8.523 1 97.38 207 HIS A C 1
ATOM 1608 O O . HIS A 1 207 ? -9.516 11.055 -9.078 1 97.38 207 HIS A O 1
ATOM 1614 N N . PRO A 1 208 ? -9.844 9.719 -7.359 1 98.38 208 PRO A N 1
ATOM 1615 C CA . PRO A 1 208 ? -10.859 10.547 -6.703 1 98.38 208 PRO A CA 1
ATOM 1616 C C . PRO A 1 208 ? -10.312 11.898 -6.246 1 98.38 208 PRO A C 1
ATOM 1618 O O . PRO A 1 208 ? -9.117 12.016 -5.961 1 98.38 208 PRO A O 1
ATOM 1621 N N . LYS A 1 209 ? -11.219 12.859 -6.23 1 98.81 209 LYS A N 1
ATOM 1622 C CA . LYS A 1 209 ? -11.008 14.164 -5.602 1 98.81 209 LYS A CA 1
ATOM 1623 C C . LYS A 1 209 ? -11.859 14.312 -4.344 1 98.81 209 LYS A C 1
ATOM 1625 O O . LYS A 1 209 ? -13.086 14.414 -4.426 1 98.81 209 LYS A O 1
ATOM 1630 N N . ILE A 1 210 ? -11.18 14.266 -3.223 1 98.94 210 ILE A N 1
ATOM 1631 C CA . ILE A 1 210 ? -11.867 14.406 -1.944 1 98.94 210 ILE A CA 1
ATOM 1632 C C . ILE A 1 210 ? -11.852 15.875 -1.513 1 98.94 210 ILE A C 1
ATOM 1634 O O . ILE A 1 210 ? -10.789 16.422 -1.221 1 98.94 210 ILE A O 1
ATOM 1638 N N . ARG A 1 211 ? -13.023 16.484 -1.439 1 98.81 211 ARG A N 1
ATOM 1639 C CA . ARG A 1 211 ? -13.094 17.922 -1.153 1 98.81 211 ARG A CA 1
ATOM 1640 C C . ARG A 1 211 ? -13.062 18.172 0.349 1 98.81 211 ARG A C 1
ATOM 1642 O O . ARG A 1 211 ? -13.102 17.234 1.147 1 98.81 211 ARG A O 1
ATOM 1649 N N . ARG A 1 212 ? -12.977 19.453 0.648 1 98.62 212 ARG A N 1
ATOM 1650 C CA . ARG A 1 212 ? -12.648 19.922 1.991 1 98.62 212 ARG A CA 1
ATOM 1651 C C . ARG A 1 212 ? -13.648 19.391 3.014 1 98.62 212 ARG A C 1
ATOM 1653 O O . ARG A 1 212 ? -14.859 19.422 2.787 1 98.62 212 ARG A O 1
ATOM 1660 N N . GLY A 1 213 ? -13.086 18.859 4.086 1 98.31 213 GLY A N 1
ATOM 1661 C CA . GLY A 1 213 ? -13.891 18.562 5.262 1 98.31 213 GLY A CA 1
ATOM 1662 C C . GLY A 1 213 ? -14.68 17.266 5.137 1 98.31 213 GLY A C 1
ATOM 1663 O O . GLY A 1 213 ? -15.516 16.969 5.992 1 98.31 213 GLY A O 1
ATOM 1664 N N . ALA A 1 214 ? -14.484 16.516 4.113 1 98.44 214 ALA A N 1
ATOM 1665 C CA . ALA A 1 214 ? -15.156 15.234 3.965 1 98.44 214 ALA A CA 1
ATOM 1666 C C . ALA A 1 214 ? -14.625 14.219 4.973 1 98.44 214 ALA A C 1
ATOM 1668 O O . ALA A 1 214 ? -13.492 14.336 5.441 1 98.44 214 ALA A O 1
ATOM 1669 N N . LEU A 1 215 ? -15.516 13.297 5.332 1 98.38 215 LEU A N 1
ATOM 1670 C CA . LEU A 1 215 ? -15.164 12.164 6.184 1 98.38 215 LEU A CA 1
ATOM 1671 C C . LEU A 1 215 ? -15.312 10.852 5.43 1 98.38 215 LEU A C 1
ATOM 1673 O O . LEU A 1 215 ? -16.391 10.531 4.934 1 98.38 215 LEU A O 1
ATOM 1677 N N . ILE A 1 216 ? -14.219 10.117 5.355 1 98.62 216 ILE A N 1
ATOM 1678 C CA . ILE A 1 216 ? -14.234 8.828 4.676 1 98.62 216 ILE A CA 1
ATOM 1679 C C . ILE A 1 216 ? -14.148 7.699 5.703 1 98.62 216 ILE A C 1
ATOM 1681 O O . ILE A 1 216 ? -13.117 7.535 6.363 1 98.62 216 ILE A O 1
ATOM 1685 N N . GLY A 1 217 ? -15.18 6.895 5.762 1 97.75 217 GLY A N 1
ATOM 1686 C CA . GLY A 1 217 ? -15.25 5.816 6.734 1 97.75 217 GLY A CA 1
ATOM 1687 C C . GLY A 1 217 ? -14.305 4.676 6.43 1 97.75 217 GLY A C 1
ATOM 1688 O O . GLY A 1 217 ? -13.836 4.531 5.297 1 97.75 217 GLY A O 1
ATOM 1689 N N . ALA A 1 218 ? -14.117 3.891 7.477 1 97.75 218 ALA A N 1
ATOM 1690 C CA . ALA A 1 218 ? -13.141 2.803 7.402 1 97.75 218 ALA A CA 1
ATOM 1691 C C . ALA A 1 218 ? -13.508 1.82 6.293 1 97.75 218 ALA A C 1
ATOM 1693 O O . ALA A 1 218 ? -14.672 1.478 6.113 1 97.75 218 ALA A O 1
ATOM 1694 N N . GLY A 1 219 ? -12.461 1.405 5.527 1 97.69 219 GLY A N 1
ATOM 1695 C CA . GLY A 1 219 ? -12.633 0.315 4.582 1 97.69 219 GLY A CA 1
ATOM 1696 C C . GLY A 1 219 ? -13.305 0.746 3.291 1 97.69 219 GLY A C 1
ATOM 1697 O O . GLY A 1 219 ? -13.5 -0.067 2.385 1 97.69 219 GLY A O 1
ATOM 1698 N N . ALA A 1 220 ? -13.664 2.014 3.166 1 98.19 220 ALA A N 1
ATOM 1699 C CA . ALA A 1 220 ? -14.336 2.484 1.961 1 98.19 220 ALA A CA 1
ATOM 1700 C C . ALA A 1 220 ? -13.422 2.381 0.743 1 98.19 220 ALA A C 1
ATOM 1702 O O . ALA A 1 220 ? -12.211 2.584 0.848 1 98.19 220 ALA A O 1
ATOM 1703 N N . LYS A 1 221 ? -14 1.99 -0.4 1 98.38 221 LYS A N 1
ATOM 1704 C CA . LYS A 1 221 ? -13.352 2.006 -1.705 1 98.38 221 LYS A CA 1
ATOM 1705 C C . LYS A 1 221 ? -13.977 3.057 -2.619 1 98.38 221 LYS A C 1
ATOM 1707 O O . LYS A 1 221 ? -15.141 2.938 -3.004 1 98.38 221 LYS A O 1
ATOM 1712 N N . ILE A 1 222 ? -13.25 4.113 -2.879 1 98.38 222 ILE A N 1
ATOM 1713 C CA . ILE A 1 222 ? -13.68 5.172 -3.787 1 98.38 222 ILE A CA 1
ATOM 1714 C C . ILE A 1 222 ? -12.906 5.07 -5.098 1 98.38 222 ILE A C 1
ATOM 1716 O O . ILE A 1 222 ? -11.68 5.199 -5.113 1 98.38 222 ILE A O 1
ATOM 1720 N N . LEU A 1 223 ? -13.703 4.898 -6.199 1 96.5 223 LEU A N 1
ATOM 1721 C CA . LEU A 1 223 ? -13.039 4.449 -7.414 1 96.5 223 LEU A CA 1
ATOM 1722 C C . LEU A 1 223 ? -13.375 5.367 -8.586 1 96.5 223 LEU A C 1
ATOM 1724 O O . LEU A 1 223 ? -14.539 5.719 -8.797 1 96.5 223 LEU A O 1
ATOM 1728 N N . GLY A 1 224 ? -12.305 5.762 -9.328 1 94.88 224 GLY A N 1
ATOM 1729 C CA . GLY A 1 224 ? -12.477 6.566 -10.531 1 94.88 224 GLY A CA 1
ATOM 1730 C C . GLY A 1 224 ? -12.273 8.047 -10.289 1 94.88 224 GLY A C 1
ATOM 1731 O O . GLY A 1 224 ? -12.062 8.477 -9.148 1 94.88 224 GLY A O 1
ATOM 1732 N N . ASN A 1 225 ? -12.219 8.797 -11.398 1 95.81 225 ASN A N 1
ATOM 1733 C CA . ASN A 1 225 ? -12.086 10.242 -11.32 1 95.81 225 ASN A CA 1
ATOM 1734 C C . ASN A 1 225 ? -13.414 10.914 -10.961 1 95.81 225 ASN A C 1
ATOM 1736 O O . ASN A 1 225 ? -14.016 11.586 -11.797 1 95.81 225 ASN A O 1
ATOM 1740 N N . ILE A 1 226 ? -13.758 10.711 -9.719 1 96.81 226 ILE A N 1
ATOM 1741 C CA . ILE A 1 226 ? -15.016 11.266 -9.219 1 96.81 226 ILE A CA 1
ATOM 1742 C C . ILE A 1 226 ? -14.734 12.227 -8.07 1 96.81 226 ILE A C 1
ATOM 1744 O O . ILE A 1 226 ? -13.664 12.172 -7.453 1 96.81 226 ILE A O 1
ATOM 1748 N N . GLU A 1 227 ? -15.766 13.031 -7.816 1 98.56 227 GLU A N 1
ATOM 1749 C CA . GLU A 1 227 ? -15.633 14.016 -6.746 1 98.56 227 GLU A CA 1
ATOM 1750 C C . GLU A 1 227 ? -16.484 13.633 -5.539 1 98.56 227 GLU A C 1
ATOM 1752 O O . GLU A 1 227 ? -17.641 13.234 -5.688 1 98.56 227 GLU A O 1
ATOM 1757 N N . ILE A 1 228 ? -15.852 13.586 -4.402 1 98.75 228 ILE A N 1
ATOM 1758 C CA . ILE A 1 228 ? -16.547 13.586 -3.123 1 98.75 228 ILE A CA 1
ATOM 1759 C C . ILE A 1 228 ? -16.672 15.016 -2.596 1 98.75 228 ILE A C 1
ATOM 1761 O O . ILE A 1 228 ? -15.672 15.625 -2.203 1 98.75 228 ILE A O 1
ATOM 1765 N N . GLY A 1 229 ? -17.859 15.508 -2.537 1 98.56 229 GLY A N 1
ATOM 1766 C CA . GLY A 1 229 ? -18.094 16.938 -2.334 1 98.56 229 GLY A CA 1
ATOM 1767 C C . GLY A 1 229 ? -17.688 17.406 -0.953 1 98.56 229 GLY A C 1
ATOM 1768 O O . GLY A 1 229 ? -17.484 16.609 -0.042 1 98.56 229 GLY A O 1
ATOM 1769 N N . ILE A 1 230 ? -17.625 18.766 -0.873 1 98.44 230 ILE A N 1
ATOM 1770 C CA . ILE A 1 230 ? -17.281 19.422 0.385 1 98.44 230 ILE A CA 1
ATOM 1771 C C . ILE A 1 230 ? -18.203 18.938 1.493 1 98.44 230 ILE A C 1
ATOM 1773 O O . ILE A 1 230 ? -19.422 18.875 1.306 1 98.44 230 ILE A O 1
ATOM 1777 N N . GLY A 1 231 ? -17.578 18.516 2.566 1 97.94 231 GLY A N 1
ATOM 1778 C CA . GLY A 1 231 ? -18.359 18.156 3.74 1 97.94 231 GLY A CA 1
ATOM 1779 C C . GLY A 1 231 ? -19.172 16.891 3.557 1 97.94 231 GLY A C 1
ATOM 1780 O O . GLY A 1 231 ? -20.125 16.656 4.293 1 97.94 231 GLY A O 1
ATOM 1781 N N . ALA A 1 232 ? -18.859 16.094 2.596 1 97.69 232 ALA A N 1
ATOM 1782 C CA . ALA A 1 232 ? -19.547 14.828 2.381 1 97.69 232 ALA A CA 1
ATOM 1783 C C . ALA A 1 232 ? -19.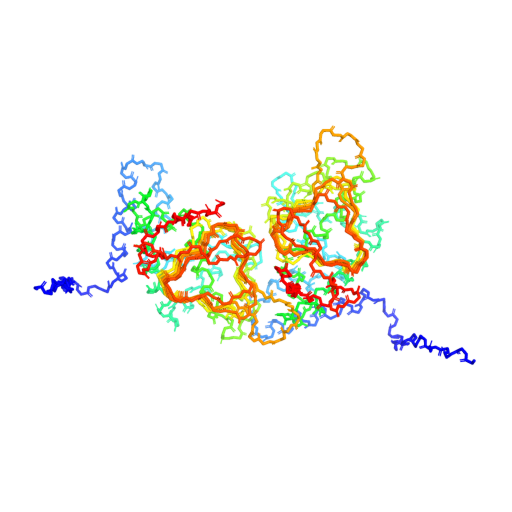062 13.766 3.355 1 97.69 232 ALA A C 1
ATOM 1785 O O . ALA A 1 232 ? -18 13.906 3.955 1 97.69 232 ALA A O 1
ATOM 1786 N N . LYS A 1 233 ? -19.922 12.766 3.482 1 97.69 233 LYS A N 1
ATOM 1787 C CA . LYS A 1 233 ? -19.594 11.633 4.344 1 97.69 233 LYS A CA 1
ATOM 1788 C C . LYS A 1 233 ? -19.781 10.305 3.605 1 97.69 233 LYS A C 1
ATOM 1790 O O . LYS A 1 233 ? -20.828 10.062 3.008 1 97.69 233 LYS A O 1
ATOM 1795 N N . VAL A 1 234 ? -18.766 9.492 3.639 1 97.81 234 VAL A N 1
ATOM 1796 C CA . VAL A 1 234 ? -18.828 8.141 3.076 1 97.81 234 VAL A CA 1
ATOM 1797 C C . VAL A 1 234 ? -18.828 7.113 4.203 1 97.81 234 VAL A C 1
ATOM 1799 O O . VAL A 1 234 ? -17.906 7.082 5.02 1 97.81 234 VAL A O 1
ATOM 1802 N N . GLY A 1 235 ? -19.812 6.262 4.211 1 96.38 235 GLY A N 1
ATOM 1803 C CA . GLY A 1 235 ? -19.922 5.246 5.242 1 96.38 235 GLY A CA 1
ATOM 1804 C C . GLY A 1 235 ? -18.859 4.168 5.145 1 96.38 235 GLY A C 1
ATOM 1805 O O . GLY A 1 235 ? -18.312 3.938 4.07 1 96.38 235 GLY A O 1
ATOM 1806 N N . ALA A 1 236 ? -18.641 3.547 6.312 1 96.62 236 ALA A N 1
ATOM 1807 C CA . ALA A 1 236 ? -17.672 2.469 6.379 1 96.62 236 ALA A CA 1
ATOM 1808 C C . ALA A 1 236 ? -18.031 1.333 5.43 1 96.62 236 ALA A C 1
ATOM 1810 O O . ALA A 1 236 ? -19.203 0.982 5.297 1 96.62 236 ALA A O 1
ATOM 1811 N N . GLY A 1 237 ? -16.953 0.818 4.785 1 96.38 237 GLY A N 1
ATOM 1812 C CA . GLY A 1 237 ? -17.125 -0.358 3.945 1 96.38 237 GLY A CA 1
ATOM 1813 C C . GLY A 1 237 ? -17.797 -0.054 2.621 1 96.38 237 GLY A C 1
ATOM 1814 O O . GLY A 1 237 ? -18.031 -0.957 1.817 1 96.38 237 GLY A O 1
ATOM 1815 N N . SER A 1 238 ? -18.047 1.19 2.352 1 96.5 238 SER A N 1
ATOM 1816 C CA . SER A 1 238 ? -18.797 1.556 1.147 1 96.5 238 SER A CA 1
ATOM 1817 C C . SER A 1 238 ? -17.922 1.432 -0.097 1 96.5 238 SER A C 1
ATOM 1819 O O . SER A 1 238 ? -16.688 1.57 -0.02 1 96.5 238 SER A O 1
ATOM 1821 N N . VAL A 1 239 ? -18.609 1.125 -1.184 1 97 239 VAL A N 1
ATOM 1822 C CA . VAL A 1 239 ? -17.969 1.223 -2.496 1 97 239 VAL A CA 1
ATOM 1823 C C . VAL A 1 239 ? -18.625 2.346 -3.299 1 97 239 VAL A C 1
ATOM 1825 O O . VAL A 1 239 ? -19.797 2.264 -3.652 1 97 239 VAL A O 1
ATOM 1828 N N . VAL A 1 240 ? -17.828 3.385 -3.557 1 97.19 240 VAL A N 1
ATOM 1829 C CA . VAL A 1 240 ? -18.344 4.574 -4.227 1 97.19 240 VAL A CA 1
ATOM 1830 C C . VAL A 1 240 ? -17.781 4.645 -5.648 1 97.19 240 VAL A C 1
ATOM 1832 O O . VAL A 1 240 ? -16.562 4.691 -5.848 1 97.19 240 VAL A O 1
ATOM 1835 N N . VAL A 1 241 ? -18.719 4.711 -6.648 1 95.19 241 VAL A N 1
ATOM 1836 C CA . VAL A 1 241 ? -18.281 4.695 -8.039 1 95.19 241 VAL A CA 1
ATOM 1837 C C . VAL A 1 241 ? -18.922 5.863 -8.797 1 95.19 241 VAL A C 1
ATOM 1839 O O . VAL A 1 241 ? -18.812 5.953 -10.016 1 95.19 241 VAL A O 1
ATOM 1842 N N . SER A 1 242 ? -19.672 6.652 -8.094 1 95.44 242 SER A N 1
ATOM 1843 C CA . SER A 1 242 ? -20.281 7.855 -8.648 1 95.44 242 SER A CA 1
ATOM 1844 C C . SER A 1 242 ? -20.016 9.07 -7.77 1 95.44 242 SER A C 1
ATOM 1846 O O . SER A 1 242 ? -19.766 8.93 -6.57 1 95.44 242 SER A O 1
ATOM 1848 N N . PRO A 1 243 ? -20.094 10.242 -8.391 1 97.88 243 PRO A N 1
ATOM 1849 C CA . PRO A 1 243 ? -19.844 11.445 -7.59 1 97.88 243 PRO A CA 1
ATOM 1850 C C . PRO A 1 243 ? -20.812 11.57 -6.41 1 97.88 243 PRO A C 1
ATOM 1852 O O . PRO A 1 243 ? -21.953 11.102 -6.488 1 97.88 243 PRO A O 1
ATOM 1855 N N . VAL A 1 244 ? -20.344 12.148 -5.363 1 98.06 244 VAL A N 1
ATOM 1856 C CA . VAL A 1 244 ? -21.141 12.422 -4.168 1 98.06 244 VAL A CA 1
ATOM 1857 C C . VAL A 1 244 ? -21.297 13.93 -3.986 1 98.06 244 VAL A C 1
ATOM 1859 O O . VAL A 1 244 ? -20.312 14.664 -3.938 1 98.06 244 VAL A O 1
ATOM 1862 N N . ALA A 1 245 ? -22.5 14.391 -3.869 1 97.56 245 ALA A N 1
ATOM 1863 C CA . ALA A 1 245 ? -22.781 15.82 -3.723 1 97.56 245 ALA A CA 1
ATOM 1864 C C . ALA A 1 245 ? -22.281 16.344 -2.381 1 97.56 245 ALA A C 1
ATOM 1866 O O . ALA A 1 245 ? -22.109 15.578 -1.434 1 97.56 245 ALA A O 1
ATOM 1867 N N . ALA A 1 246 ? -22.109 17.688 -2.334 1 97.94 246 ALA A N 1
ATOM 1868 C CA . ALA A 1 246 ? -21.688 18.328 -1.092 1 97.94 246 ALA A CA 1
ATOM 1869 C C . ALA A 1 246 ? -22.703 18.078 0.025 1 97.94 246 ALA A C 1
ATOM 1871 O O . ALA A 1 246 ? -23.906 18.047 -0.215 1 97.94 246 ALA A O 1
ATOM 1872 N N . HIS A 1 247 ? -22.125 17.875 1.173 1 97 247 HIS A N 1
ATOM 1873 C CA . HIS A 1 247 ? -22.922 17.766 2.389 1 97 247 HIS A CA 1
ATOM 1874 C C . HIS A 1 247 ? -23.969 16.656 2.262 1 97 247 HIS A C 1
ATOM 1876 O O . HIS A 1 247 ? -25.125 16.859 2.635 1 97 247 HIS A O 1
ATOM 1882 N N . THR A 1 248 ? -23.547 15.531 1.663 1 95.75 248 THR A N 1
ATOM 1883 C CA . THR A 1 248 ? -24.375 14.344 1.552 1 95.75 248 THR A CA 1
ATOM 1884 C C . THR A 1 248 ? -23.656 13.125 2.115 1 95.75 248 THR A C 1
ATOM 1886 O O . THR A 1 248 ? -22.422 13.055 2.092 1 95.75 248 THR A O 1
ATOM 1889 N N . SER A 1 249 ? -24.453 12.211 2.6 1 96 249 SER A N 1
ATOM 1890 C CA . SER A 1 249 ? -23.922 10.953 3.102 1 96 249 SER A CA 1
ATOM 1891 C C . SER A 1 249 ? -24.281 9.789 2.176 1 96 249 SER A C 1
ATOM 1893 O O . SER A 1 249 ? -25.422 9.664 1.743 1 96 249 SER A O 1
ATOM 1895 N N . VAL A 1 250 ? -23.266 9 1.88 1 96.19 250 VAL A N 1
ATOM 1896 C CA . VAL A 1 250 ? -23.516 7.809 1.071 1 96.19 250 VAL A CA 1
ATOM 1897 C C . VAL A 1 250 ? -23 6.574 1.807 1 96.19 250 VAL A C 1
ATOM 1899 O O . VAL A 1 250 ? -22.078 6.668 2.625 1 96.19 250 VAL A O 1
ATOM 1902 N N . ALA A 1 251 ? -23.625 5.41 1.53 1 95.88 251 ALA A N 1
ATOM 1903 C CA . ALA A 1 251 ? -23.203 4.141 2.111 1 95.88 251 ALA A CA 1
ATOM 1904 C C . ALA A 1 251 ? -23.703 2.963 1.283 1 95.88 251 ALA A C 1
ATOM 1906 O O . ALA A 1 251 ? -24.672 3.096 0.528 1 95.88 251 ALA A O 1
ATOM 1907 N N . GLY A 1 252 ? -22.922 1.863 1.437 1 93.56 252 GLY A N 1
ATOM 1908 C CA . GLY A 1 252 ? -23.375 0.637 0.796 1 93.56 252 GLY A CA 1
ATOM 1909 C C . GLY A 1 252 ? -22.453 0.187 -0.332 1 93.56 252 GLY A C 1
ATOM 1910 O O . GLY A 1 252 ? -21.453 0.836 -0.621 1 93.56 252 GLY A O 1
ATOM 1911 N N . VAL A 1 253 ? -22.828 -1.011 -0.979 1 92.38 253 VAL A N 1
ATOM 1912 C CA . VAL A 1 253 ? -22.062 -1.625 -2.051 1 92.38 253 VAL A CA 1
ATOM 1913 C C . VAL A 1 253 ? -22.984 -2.006 -3.207 1 92.38 253 VAL A C 1
ATOM 1915 O O . VAL A 1 253 ? -23.625 -3.059 -3.176 1 92.38 253 VAL A O 1
ATOM 1918 N N . PRO A 1 254 ? -23.156 -1.181 -4.16 1 92.12 254 PRO A N 1
ATOM 1919 C CA . PRO A 1 254 ? -22.562 0.149 -4.281 1 92.12 254 PRO A CA 1
ATOM 1920 C C . PRO A 1 254 ? -23.203 1.178 -3.361 1 92.12 254 PRO A C 1
ATOM 1922 O O . PRO A 1 254 ? -24.328 0.965 -2.883 1 92.12 254 PRO A O 1
ATOM 1925 N N . ALA A 1 255 ? -22.453 2.201 -3.199 1 93.81 255 ALA A N 1
ATOM 1926 C CA . ALA A 1 255 ? -22.922 3.246 -2.289 1 93.81 255 ALA A CA 1
ATOM 1927 C C . ALA A 1 255 ? -24.125 3.98 -2.869 1 93.81 255 ALA A C 1
ATOM 1929 O O . ALA A 1 255 ? -24.172 4.254 -4.07 1 93.81 255 ALA A O 1
ATOM 1930 N N . ARG A 1 256 ? -25.016 4.277 -1.997 1 93.25 256 ARG A N 1
ATOM 1931 C CA . ARG A 1 256 ? -26.203 5.074 -2.309 1 93.25 256 ARG A CA 1
ATOM 1932 C C . ARG A 1 256 ? -26.375 6.219 -1.313 1 93.25 256 ARG A C 1
ATOM 1934 O O . ARG A 1 256 ? -25.781 6.199 -0.233 1 93.25 256 ARG A O 1
ATOM 1941 N N . LEU A 1 257 ? -27.25 7.145 -1.735 1 93.62 257 LEU A N 1
ATOM 1942 C CA . LEU A 1 257 ? -27.562 8.258 -0.847 1 93.62 257 LEU A CA 1
ATOM 1943 C C . LEU A 1 257 ? -28.312 7.766 0.387 1 93.62 257 LEU A C 1
ATOM 1945 O O . LEU A 1 257 ? -29.312 7.039 0.269 1 93.62 257 LEU A O 1
ATOM 1949 N N . VAL A 1 258 ? -27.891 8.156 1.527 1 91.88 258 VAL A N 1
ATOM 1950 C CA . VAL A 1 258 ? -28.578 7.707 2.736 1 91.88 258 VAL A CA 1
ATOM 1951 C C . VAL A 1 258 ? -28.969 8.914 3.582 1 91.88 258 VAL A C 1
ATOM 1953 O O . VAL A 1 258 ? -29.703 8.773 4.566 1 91.88 258 VAL A O 1
ATOM 1956 N N . GLY A 1 259 ? -28.469 10.062 3.281 1 90.5 259 GLY A N 1
ATOM 1957 C CA . GLY A 1 259 ? -28.875 11.242 4.031 1 90.5 259 GLY A CA 1
ATOM 1958 C C . GLY A 1 259 ? -27.875 12.367 3.965 1 90.5 259 GLY A C 1
ATOM 1959 O O . GLY A 1 259 ? -27.219 12.57 2.936 1 90.5 259 GLY A O 1
ATOM 1960 N N . LYS A 1 260 ? -28.016 13.219 5.016 1 88.5 260 LYS A N 1
ATOM 196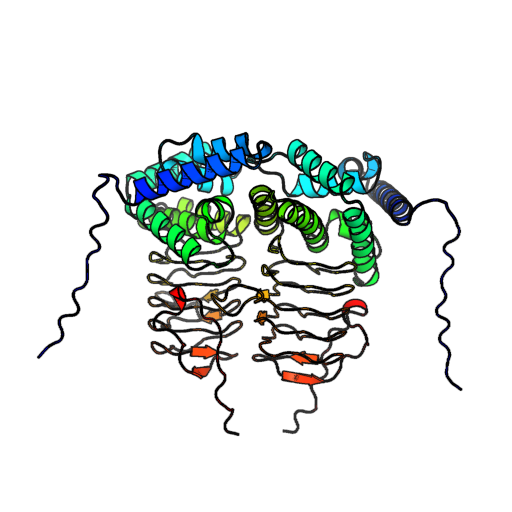1 C CA . LYS A 1 260 ? -27.094 14.344 5.168 1 88.5 260 LYS A CA 1
ATOM 1962 C C . LYS A 1 260 ? -26.25 14.203 6.438 1 88.5 260 LYS A C 1
ATOM 1964 O O . LYS A 1 260 ? -26.75 13.711 7.457 1 88.5 260 LYS A O 1
ATOM 1969 N N . PRO A 1 261 ? -25.047 14.672 6.363 1 89.06 261 PRO A N 1
ATOM 1970 C CA . PRO A 1 261 ? -24.25 14.648 7.59 1 89.06 261 PRO A CA 1
ATOM 1971 C C . PRO A 1 261 ? -24.797 15.57 8.672 1 89.06 261 PRO A C 1
ATOM 1973 O O . PRO A 1 261 ? -25.453 16.562 8.367 1 89.06 261 PRO A O 1
ATOM 1976 N N . ASN A 1 262 ? -24.484 15.242 9.859 1 85.62 262 ASN A N 1
ATOM 1977 C CA . ASN A 1 262 ? -24.953 16.031 11 1 85.62 262 ASN A CA 1
ATOM 1978 C C . ASN A 1 262 ? -24.109 17.281 11.195 1 85.62 262 ASN A C 1
ATOM 1980 O O . ASN A 1 262 ? -24.406 18.109 12.062 1 85.62 262 ASN A O 1
ATOM 1984 N N . SER A 1 263 ? -23.047 17.406 10.438 1 89.19 263 SER A N 1
ATOM 1985 C CA . SER A 1 263 ? -22.156 18.562 10.5 1 89.19 263 SER A CA 1
ATOM 1986 C C . SER A 1 263 ? -21.75 19.031 9.102 1 89.19 263 SER A C 1
ATOM 1988 O O . SER A 1 263 ? -21.766 18.234 8.156 1 89.19 263 SER A O 1
ATOM 1990 N N . ASP A 1 264 ? -21.422 20.328 9.039 1 91.5 264 ASP A N 1
ATOM 1991 C CA . ASP A 1 264 ? -21.016 20.906 7.758 1 91.5 264 ASP A CA 1
ATOM 1992 C C . ASP A 1 264 ? -19.688 20.312 7.285 1 91.5 264 ASP A C 1
ATOM 1994 O O . ASP A 1 264 ? -19.453 20.172 6.082 1 91.5 264 ASP A O 1
ATOM 1998 N N . LEU A 1 265 ? -18.875 20.047 8.281 1 94.88 265 LEU A N 1
ATOM 1999 C CA . LEU A 1 265 ? -17.562 19.469 7.965 1 94.88 265 LEU A CA 1
ATOM 2000 C C . LEU A 1 265 ? -17.297 18.234 8.82 1 94.88 265 LEU A C 1
ATOM 2002 O O . LEU A 1 265 ? -16.516 18.297 9.773 1 94.88 265 LEU A O 1
ATOM 2006 N N . PRO A 1 266 ? -17.875 17.141 8.406 1 93.44 266 PRO A N 1
ATOM 2007 C CA . PRO A 1 266 ? -17.734 15.914 9.203 1 93.44 266 PRO A CA 1
ATOM 2008 C C . PRO A 1 266 ? -16.281 15.484 9.359 1 93.44 266 PRO A C 1
ATOM 2010 O O . PRO A 1 266 ? -15.945 14.781 10.32 1 93.44 266 PRO A O 1
ATOM 2013 N N . GLY A 1 267 ? -15.453 15.852 8.477 1 94.19 267 GLY A N 1
ATOM 2014 C CA . GLY A 1 267 ? -14.031 15.594 8.633 1 94.19 267 GLY A CA 1
ATOM 2015 C C . GLY A 1 267 ? -13.445 16.219 9.891 1 94.19 267 GLY A C 1
ATOM 2016 O O . GLY A 1 267 ? -12.453 15.727 10.43 1 94.19 267 GLY A O 1
ATOM 2017 N N . ILE A 1 268 ? -14 17.312 10.312 1 93.31 268 ILE A N 1
ATOM 2018 C CA . ILE A 1 268 ? -13.547 18.016 11.516 1 93.31 268 ILE A CA 1
ATOM 2019 C C . ILE A 1 268 ? -14.289 17.469 12.734 1 93.31 268 ILE A C 1
ATOM 2021 O O . ILE A 1 268 ? -13.68 17.156 13.758 1 93.31 268 ILE A O 1
ATOM 2025 N N . SER A 1 269 ? -15.594 17.25 12.609 1 91.25 269 SER A N 1
ATOM 2026 C CA . SER A 1 269 ? -16.422 16.859 13.75 1 91.25 269 SER A CA 1
ATOM 2027 C C . SER A 1 269 ? -16.234 15.383 14.078 1 91.25 269 SER A C 1
ATOM 2029 O O . SER A 1 269 ? -16.562 14.945 15.188 1 91.25 269 SER A O 1
ATOM 2031 N N . MET A 1 270 ? -15.906 14.602 13.125 1 90 270 MET A N 1
ATOM 2032 C CA . MET A 1 270 ? -15.68 13.164 13.242 1 90 270 MET A CA 1
ATOM 2033 C C . MET A 1 270 ? -16.984 12.438 13.586 1 90 270 MET A C 1
ATOM 2035 O O . MET A 1 270 ? -16.953 11.398 14.25 1 90 270 MET A O 1
ATOM 2039 N N . GLU A 1 271 ? -18.031 13.016 13.25 1 84.5 271 GLU A N 1
ATOM 2040 C CA . GLU A 1 271 ? -19.312 12.328 13.414 1 84.5 271 GLU A CA 1
ATOM 2041 C C . GLU A 1 271 ? -19.5 11.266 12.336 1 84.5 271 GLU A C 1
ATOM 2043 O O . GLU A 1 271 ? -19.781 11.586 11.18 1 84.5 271 GLU A O 1
ATOM 2048 N N . GLN A 1 272 ? -19.531 10.047 12.688 1 82.69 272 GLN A N 1
ATOM 2049 C CA . GLN A 1 272 ? -19.469 8.953 11.719 1 82.69 272 GLN A CA 1
ATOM 2050 C C . GLN A 1 272 ? -20.844 8.289 11.555 1 82.69 272 GLN A C 1
ATOM 2052 O O . GLN A 1 272 ? -21.031 7.477 10.648 1 82.69 272 GLN A O 1
ATOM 2057 N N . THR A 1 273 ? -21.734 8.586 12.383 1 81.31 273 THR A N 1
ATOM 2058 C CA . THR A 1 273 ? -23.031 7.91 12.375 1 81.31 273 THR A CA 1
ATOM 2059 C C . THR A 1 273 ? -23.812 8.258 11.117 1 81.31 273 THR A C 1
ATOM 2061 O O . THR A 1 273 ? -23.859 9.422 10.703 1 81.31 273 THR A O 1
ATOM 2064 N N . ILE A 1 274 ? -24.25 7.191 10.383 1 75.19 274 ILE A N 1
ATOM 2065 C CA . ILE A 1 274 ? -25.141 7.367 9.242 1 75.19 274 ILE A CA 1
ATOM 2066 C C . ILE A 1 274 ? -26.547 6.949 9.625 1 75.19 274 ILE A C 1
ATOM 2068 O O . ILE A 1 274 ? -26.766 5.832 10.086 1 75.19 274 ILE A O 1
ATOM 2072 N N . ILE A 1 275 ? -27.469 7.852 9.812 1 61.19 275 ILE A N 1
ATOM 2073 C CA . ILE A 1 275 ? -28.859 7.574 10.156 1 61.19 275 ILE A CA 1
ATOM 2074 C C . ILE A 1 275 ? -29.609 7.066 8.93 1 61.19 275 ILE A C 1
ATOM 2076 O O . ILE A 1 275 ? -29.562 7.695 7.867 1 61.19 275 ILE A O 1
ATOM 2080 N N . GLU A 1 276 ? -29.781 5.688 8.773 1 56.88 276 GLU A N 1
ATOM 2081 C CA . GLU A 1 276 ? -30.547 5.105 7.668 1 56.88 276 GLU A CA 1
ATOM 2082 C C . GLU A 1 276 ? -31.922 5.75 7.543 1 56.88 276 GLU A C 1
ATOM 2084 O O . GLU A 1 276 ? -32.594 5.996 8.547 1 56.88 276 GLU A O 1
ATOM 2089 N N . PRO A 1 277 ? -32.281 6.387 6.473 1 49.47 277 PRO A N 1
ATOM 2090 C CA . PRO A 1 277 ? -33.688 6.645 6.336 1 49.47 277 PRO A CA 1
ATOM 2091 C C . PRO A 1 277 ? -34.562 5.41 6.617 1 49.47 277 PRO A C 1
ATOM 2093 O O . PRO A 1 277 ? -34.062 4.285 6.523 1 49.47 277 PRO A O 1
ATOM 2096 N N . GLU A 1 278 ? -35.812 5.523 7.336 1 38.16 278 GLU A N 1
ATOM 2097 C CA . GLU A 1 278 ? -36.781 4.461 7.488 1 38.16 278 GLU A CA 1
ATOM 2098 C C . GLU A 1 278 ? -36.875 3.592 6.238 1 38.16 278 GLU A C 1
ATOM 2100 O O . GLU A 1 278 ? -37 4.102 5.125 1 38.16 278 GLU A O 1
ATOM 2105 N N . TYR A 1 279 ? -36.125 2.664 6.133 1 31.66 279 TYR A N 1
ATOM 2106 C CA . TYR A 1 279 ? -36.562 1.667 5.156 1 31.66 279 TYR A CA 1
ATOM 2107 C C . TYR A 1 279 ? -38.062 1.569 5.109 1 31.66 279 TYR A C 1
ATOM 2109 O O . TYR A 1 279 ? -38.719 1.399 6.141 1 31.66 279 TYR A O 1
ATOM 2117 N N . VAL A 1 280 ? -38.812 2.529 4.453 1 24.06 280 VAL A N 1
ATOM 2118 C CA . VAL A 1 280 ? -40.156 2.104 4.168 1 24.06 280 VAL A CA 1
ATOM 2119 C C . VAL A 1 280 ? -40.156 0.743 3.473 1 24.06 280 VAL A C 1
ATOM 2121 O O . VAL A 1 280 ? -39.625 0.609 2.369 1 24.06 280 VAL A O 1
ATOM 2124 N N . ILE A 1 281 ? -39.906 -0.191 4.277 1 17.16 281 ILE A N 1
ATOM 2125 C CA . ILE A 1 281 ? -40.531 -1.421 3.816 1 17.16 281 ILE A CA 1
ATOM 2126 C C . ILE A 1 281 ? -42.062 -1.229 3.764 1 17.16 281 ILE A C 1
ATOM 2128 O O . ILE A 1 281 ? -42.656 -0.737 4.719 1 17.16 281 ILE A O 1
ATOM 2132 N N . MET B 1 1 ? -13.469 -20.891 -46.969 1 25.86 1 MET B N 1
ATOM 2133 C CA . MET B 1 1 ? -12.102 -20.375 -47.094 1 25.86 1 MET B CA 1
ATOM 2134 C C . MET B 1 1 ? -11.617 -19.797 -45.781 1 25.86 1 MET B C 1
ATOM 2136 O O . MET B 1 1 ? -12.203 -18.844 -45.25 1 25.86 1 MET B O 1
ATOM 2140 N N . ARG B 1 2 ? -10.969 -20.641 -44.906 1 26.11 2 ARG B N 1
ATOM 2141 C CA . ARG B 1 2 ? -10.602 -20.609 -43.5 1 26.11 2 ARG B CA 1
ATOM 2142 C C . ARG B 1 2 ? -9.508 -19.594 -43.219 1 26.11 2 ARG B C 1
ATOM 2144 O O . ARG B 1 2 ? -8.422 -19.672 -43.812 1 26.11 2 ARG B O 1
ATOM 2151 N N . LEU B 1 3 ? -9.812 -18.328 -42.969 1 27.83 3 LEU B N 1
ATOM 2152 C CA . LEU B 1 3 ? -8.844 -17.234 -42.875 1 27.83 3 LEU B CA 1
ATOM 2153 C C . LEU B 1 3 ? -7.773 -17.547 -41.844 1 27.83 3 LEU B C 1
ATOM 2155 O O . LEU B 1 3 ? -8.086 -17.781 -40.656 1 27.83 3 LEU B O 1
ATOM 2159 N N . GLU B 1 4 ? -6.633 -18.188 -42.188 1 25.39 4 GLU B N 1
ATOM 2160 C CA . GLU B 1 4 ? -5.465 -18.609 -41.438 1 25.39 4 GLU B CA 1
ATOM 2161 C C . GLU B 1 4 ? -4.777 -17.422 -40.75 1 25.39 4 GLU B C 1
ATOM 2163 O O . GLU B 1 4 ? -4.371 -16.484 -41.438 1 25.39 4 GLU B O 1
ATOM 2168 N N . TYR B 1 5 ? -5.27 -16.922 -39.688 1 26.8 5 TYR B N 1
ATOM 2169 C CA . TYR B 1 5 ? -4.605 -15.797 -39.031 1 26.8 5 TYR B CA 1
ATOM 2170 C C . TYR B 1 5 ? -3.143 -16.109 -38.75 1 26.8 5 TYR B C 1
ATOM 2172 O O . TYR B 1 5 ? -2.826 -17.109 -38.094 1 26.8 5 TYR B O 1
ATOM 2180 N N . PRO B 1 6 ? -2.17 -15.672 -39.531 1 28.86 6 PRO B N 1
ATOM 2181 C CA . PRO B 1 6 ? -0.761 -16 -39.312 1 28.86 6 PRO B CA 1
ATOM 2182 C C . PRO B 1 6 ? -0.261 -15.562 -37.938 1 28.86 6 PRO B C 1
ATOM 2184 O O . PRO B 1 6 ? -0.551 -14.445 -37.5 1 28.86 6 PRO B O 1
ATOM 2187 N N . THR B 1 7 ? -0.245 -16.344 -36.906 1 29.69 7 THR B N 1
ATOM 2188 C CA . THR B 1 7 ? 0.386 -16.109 -35.625 1 29.69 7 THR B CA 1
ATOM 2189 C C . THR B 1 7 ? 1.835 -15.664 -35.812 1 29.69 7 THR B C 1
ATOM 2191 O O . THR B 1 7 ? 2.682 -16.453 -36.219 1 29.69 7 THR B O 1
ATOM 2194 N N . ARG B 1 8 ? 2.066 -14.453 -36.281 1 29.09 8 ARG B N 1
ATOM 2195 C CA . ARG B 1 8 ? 3.434 -13.992 -36.5 1 29.09 8 ARG B CA 1
ATOM 2196 C C . ARG B 1 8 ? 4.266 -14.164 -35.219 1 29.09 8 ARG B C 1
ATOM 2198 O O . ARG B 1 8 ? 3.961 -13.562 -34.188 1 29.09 8 ARG B O 1
ATOM 2205 N N . GLU B 1 9 ? 4.844 -15.281 -35 1 32.12 9 GLU B N 1
ATOM 2206 C CA . GLU B 1 9 ? 5.988 -15.422 -34.125 1 32.12 9 GLU B CA 1
ATOM 2207 C C . GLU B 1 9 ? 6.996 -14.297 -34.312 1 32.12 9 GLU B C 1
ATOM 2209 O O . GLU B 1 9 ? 7.578 -14.172 -35.406 1 32.12 9 GLU B O 1
ATOM 2214 N N . GLU B 1 10 ? 6.656 -13.078 -33.969 1 31.62 10 GLU B N 1
ATOM 2215 C CA . GLU B 1 10 ? 7.707 -12.07 -34.062 1 31.62 10 GLU B CA 1
ATOM 2216 C C . GLU B 1 10 ? 9.062 -12.648 -33.656 1 31.62 10 GLU B C 1
ATOM 2218 O O . GLU B 1 10 ? 9.211 -13.18 -32.562 1 31.62 10 GLU B O 1
ATOM 2223 N N . SER B 1 11 ? 9.734 -13.094 -34.594 1 32.5 11 SER B N 1
ATOM 2224 C CA . SER B 1 11 ? 11.156 -13.414 -34.531 1 32.5 11 SER B CA 1
ATOM 2225 C C . SER B 1 11 ? 11.961 -12.289 -33.906 1 32.5 11 SER B C 1
ATOM 2227 O O . SER B 1 11 ? 12.141 -11.227 -34.5 1 32.5 11 SER B O 1
ATOM 2229 N N . SER B 1 12 ? 11.656 -11.836 -32.656 1 35.41 12 SER B N 1
ATOM 2230 C CA . SER B 1 12 ? 12.656 -10.938 -32.094 1 35.41 12 SER B CA 1
ATOM 2231 C C . SER B 1 12 ? 14.055 -11.297 -32.562 1 35.41 12 SER B C 1
ATOM 2233 O O . SER B 1 12 ? 14.398 -12.477 -32.688 1 35.41 12 SER B O 1
ATOM 2235 N N . GLU B 1 13 ? 14.719 -10.578 -33.281 1 34.78 13 GLU B N 1
ATOM 2236 C CA . GLU B 1 13 ? 16.141 -10.578 -33.625 1 34.78 13 GLU B CA 1
ATOM 2237 C C . GLU B 1 13 ? 16.984 -11.195 -32.531 1 34.78 13 GLU B C 1
ATOM 2239 O O . GLU B 1 13 ? 16.703 -10.977 -31.344 1 34.78 13 GLU B O 1
ATOM 2244 N N . ASP B 1 14 ? 17.641 -12.328 -32.719 1 38.59 14 ASP B N 1
ATOM 2245 C CA . ASP B 1 14 ? 18.406 -13.383 -32.062 1 38.59 14 ASP B CA 1
ATOM 2246 C C . ASP B 1 14 ? 19.422 -12.789 -31.078 1 38.59 14 ASP B C 1
ATOM 2248 O O . ASP B 1 14 ? 20.594 -12.633 -31.422 1 38.59 14 ASP B O 1
ATOM 2252 N N . THR B 1 15 ? 19.484 -11.633 -30.547 1 47.41 15 THR B N 1
ATOM 2253 C CA . THR B 1 15 ? 20.562 -11.516 -29.578 1 47.41 15 THR B CA 1
ATOM 2254 C C . THR B 1 15 ? 20.5 -12.656 -28.562 1 47.41 15 THR B C 1
ATOM 2256 O O . THR B 1 15 ? 19.406 -13.086 -28.172 1 47.41 15 THR B O 1
ATOM 2259 N N . GLY B 1 16 ? 21.297 -13.828 -28.734 1 57.06 16 GLY B N 1
ATOM 2260 C CA . GLY B 1 16 ? 21.547 -15.062 -28 1 57.06 16 GLY B CA 1
ATOM 2261 C C . GLY B 1 16 ? 21.125 -14.984 -26.547 1 57.06 16 GLY B C 1
ATOM 2262 O O . GLY B 1 16 ? 21.234 -15.969 -25.812 1 57.06 16 GLY B O 1
ATOM 2263 N N . LYS B 1 17 ? 20.781 -13.867 -26.234 1 70 17 LYS B N 1
ATOM 2264 C CA . LYS B 1 17 ? 20.531 -13.812 -24.797 1 70 17 LYS B CA 1
ATOM 2265 C C . LYS B 1 17 ? 19.125 -14.273 -24.453 1 70 17 LYS B C 1
ATOM 2267 O O . LYS B 1 17 ? 18.188 -14.016 -25.219 1 70 17 LYS B O 1
ATOM 2272 N N . SER B 1 18 ? 19.016 -15.008 -23.5 1 88.94 18 SER B N 1
ATOM 2273 C CA . SER B 1 18 ? 17.75 -15.461 -22.938 1 88.94 18 SER B CA 1
ATOM 2274 C C . SER B 1 18 ? 16.875 -14.289 -22.531 1 88.94 18 SER B C 1
ATOM 2276 O O . SER B 1 18 ? 17.344 -13.156 -22.422 1 88.94 18 SER B O 1
ATOM 2278 N N . SER B 1 19 ? 15.508 -14.375 -22.531 1 91 19 SER B N 1
ATOM 2279 C CA . SER B 1 19 ? 14.578 -13.359 -22.047 1 91 19 SER B CA 1
ATOM 2280 C C . SER B 1 19 ? 15.016 -12.82 -20.688 1 91 19 SER B C 1
ATOM 2282 O O . SER B 1 19 ? 14.914 -11.617 -20.438 1 91 19 SER B O 1
ATOM 2284 N N . VAL B 1 20 ? 15.539 -13.633 -19.875 1 95.69 20 VAL B N 1
ATOM 2285 C CA . VAL B 1 20 ? 16.031 -13.234 -18.562 1 95.69 20 VAL B CA 1
ATOM 2286 C C . VAL B 1 20 ? 17.234 -12.305 -18.719 1 95.69 20 VAL B C 1
ATOM 2288 O O . VAL B 1 20 ? 17.344 -11.289 -18.031 1 95.69 20 VAL B O 1
ATOM 2291 N N . GLY B 1 21 ? 18.109 -12.688 -19.609 1 96 21 GLY B N 1
ATOM 2292 C CA . GLY B 1 21 ? 19.266 -11.859 -19.875 1 96 21 GLY B CA 1
ATOM 2293 C C . GLY B 1 21 ? 18.922 -10.469 -20.375 1 96 21 GLY B C 1
ATOM 2294 O O . GLY B 1 21 ? 19.531 -9.484 -19.953 1 96 21 GLY B O 1
ATOM 2295 N N . LEU B 1 22 ? 17.984 -10.406 -21.234 1 96.12 22 LEU B N 1
ATOM 2296 C CA . LEU B 1 22 ? 17.547 -9.125 -21.797 1 96.12 22 LEU B CA 1
ATOM 2297 C C . LEU B 1 22 ? 16.938 -8.242 -20.703 1 96.12 22 LEU B C 1
ATOM 2299 O O . LEU B 1 22 ? 17.188 -7.035 -20.672 1 96.12 22 LEU B O 1
ATOM 2303 N N . LEU B 1 23 ? 16.141 -8.852 -19.922 1 97.38 23 LEU B N 1
ATOM 2304 C CA . LEU B 1 23 ? 15.531 -8.102 -18.828 1 97.38 23 LEU B CA 1
ATOM 2305 C C . LEU B 1 23 ? 16.594 -7.617 -17.844 1 97.38 23 LEU B C 1
ATOM 2307 O O . LEU B 1 23 ? 16.5 -6.504 -17.328 1 97.38 23 LEU B O 1
ATOM 2311 N N . TRP B 1 24 ? 17.594 -8.406 -17.609 1 98.12 24 TRP B N 1
ATOM 2312 C CA . TRP B 1 24 ? 18.672 -8.023 -16.719 1 98.12 24 TRP B CA 1
ATOM 2313 C C . TRP B 1 24 ? 19.422 -6.809 -17.25 1 98.12 24 TRP B C 1
ATOM 2315 O O . TRP B 1 24 ? 19.719 -5.871 -16.516 1 98.12 24 TRP B O 1
ATOM 2325 N N . ASP B 1 25 ? 19.672 -6.793 -18.516 1 98.25 25 ASP B N 1
ATOM 2326 C CA . ASP B 1 25 ? 20.344 -5.656 -19.141 1 98.25 25 ASP B CA 1
ATOM 2327 C C . ASP B 1 25 ? 19.531 -4.375 -18.969 1 98.25 25 ASP B C 1
ATOM 2329 O O . ASP B 1 25 ? 20.078 -3.309 -18.719 1 98.25 25 ASP B O 1
ATOM 2333 N N . ARG B 1 26 ? 18.281 -4.547 -19.141 1 97.88 26 ARG B N 1
ATOM 2334 C CA . ARG B 1 26 ? 17.391 -3.398 -19 1 97.88 26 ARG B CA 1
ATOM 2335 C C . ARG B 1 26 ? 17.391 -2.889 -17.562 1 97.88 26 ARG B C 1
ATOM 2337 O O . ARG B 1 26 ? 17.438 -1.68 -17.328 1 97.88 26 ARG B O 1
ATOM 2344 N N . LEU B 1 27 ? 17.328 -3.791 -16.641 1 98.19 27 LEU B N 1
ATOM 2345 C CA . LEU B 1 27 ? 17.359 -3.428 -15.227 1 98.19 27 LEU B CA 1
ATOM 2346 C C . LEU B 1 27 ? 18.641 -2.66 -14.898 1 98.19 27 LEU B C 1
ATOM 2348 O O . LEU B 1 27 ? 18.594 -1.629 -14.227 1 98.19 27 LEU B O 1
ATOM 2352 N N . CYS B 1 28 ? 19.766 -3.111 -15.398 1 98.75 28 CYS B N 1
ATOM 2353 C CA . CYS B 1 28 ? 21.047 -2.455 -15.172 1 98.75 28 CYS B CA 1
ATOM 2354 C C . CYS B 1 28 ? 21.078 -1.067 -15.805 1 98.75 28 CYS B C 1
ATOM 2356 O O . CYS B 1 28 ? 21.547 -0.111 -15.188 1 98.75 28 CYS B O 1
ATOM 2358 N N . ALA B 1 29 ? 20.547 -0.991 -16.969 1 98.62 29 ALA B N 1
ATOM 2359 C CA . ALA B 1 29 ? 20.5 0.297 -17.656 1 98.62 29 ALA B CA 1
ATOM 2360 C C . ALA B 1 29 ? 19.656 1.303 -16.875 1 98.62 29 ALA B C 1
ATOM 2362 O O . ALA B 1 29 ? 20.031 2.469 -16.75 1 98.62 29 ALA B O 1
ATOM 2363 N N . GLU B 1 30 ? 18.562 0.834 -16.391 1 98.19 30 GLU B N 1
ATOM 2364 C CA . GLU B 1 30 ? 17.688 1.722 -15.641 1 98.19 30 GLU B CA 1
ATOM 2365 C C . GLU B 1 30 ? 18.312 2.131 -14.312 1 98.19 30 GLU B C 1
ATOM 2367 O O . GLU B 1 30 ? 18.141 3.264 -13.859 1 98.19 30 GLU B O 1
ATOM 2372 N N . ALA B 1 31 ? 19.016 1.253 -13.695 1 98.5 31 ALA B N 1
ATOM 2373 C CA . ALA B 1 31 ? 19.719 1.582 -12.461 1 98.5 31 ALA B CA 1
ATOM 2374 C C . ALA B 1 31 ? 20.797 2.645 -12.711 1 98.5 31 ALA B C 1
ATOM 2376 O O . ALA B 1 31 ? 20.922 3.588 -11.93 1 98.5 31 ALA B O 1
ATOM 2377 N N . ARG B 1 32 ? 21.531 2.525 -13.773 1 98.62 32 ARG B N 1
ATOM 2378 C CA . ARG B 1 32 ? 22.547 3.514 -14.125 1 98.62 32 ARG B CA 1
ATOM 2379 C C . ARG B 1 32 ? 21.922 4.871 -14.414 1 98.62 32 ARG B C 1
ATOM 2381 O O . ARG B 1 32 ? 22.438 5.906 -14.016 1 98.62 32 ARG B O 1
ATOM 2388 N N . ALA B 1 33 ? 20.812 4.828 -15.109 1 97.94 33 ALA B N 1
ATOM 2389 C CA . ALA B 1 33 ? 20.094 6.07 -15.414 1 97.94 33 ALA B CA 1
ATOM 2390 C C . ALA B 1 33 ? 19.609 6.742 -14.133 1 97.94 33 ALA B C 1
ATOM 2392 O O . ALA B 1 33 ? 19.625 7.973 -14.023 1 97.94 33 ALA B O 1
ATOM 2393 N N . ALA B 1 34 ? 19.141 5.941 -13.195 1 97.19 34 ALA B N 1
ATOM 2394 C CA . ALA B 1 34 ? 18.703 6.473 -11.906 1 97.19 34 ALA B CA 1
ATOM 2395 C C . ALA B 1 34 ? 19.844 7.18 -11.18 1 97.19 34 ALA B C 1
ATOM 2397 O O . ALA B 1 34 ? 19.656 8.25 -10.609 1 97.19 34 ALA B O 1
ATOM 2398 N N . ILE B 1 35 ? 21.031 6.59 -11.211 1 97.31 35 ILE B N 1
ATOM 2399 C CA . ILE B 1 35 ? 22.219 7.184 -10.594 1 97.31 35 ILE B CA 1
ATOM 2400 C C . ILE B 1 35 ? 22.562 8.5 -11.289 1 97.31 35 ILE B C 1
ATOM 2402 O O . ILE B 1 35 ? 22.875 9.492 -10.633 1 97.31 35 ILE B O 1
ATOM 2406 N N . ASP B 1 36 ? 22.469 8.508 -12.562 1 97.5 36 ASP B N 1
ATOM 2407 C CA . ASP B 1 36 ? 22.781 9.711 -13.328 1 97.5 36 ASP B CA 1
ATOM 2408 C C . ASP B 1 36 ? 21.828 10.844 -12.977 1 97.5 36 ASP B C 1
ATOM 2410 O O . ASP B 1 36 ? 22.219 12.016 -12.961 1 97.5 36 ASP B O 1
ATOM 2414 N N . ASN B 1 37 ? 20.656 10.484 -12.695 1 95.5 37 ASN B N 1
ATOM 2415 C CA . ASN B 1 37 ? 19.625 11.469 -12.367 1 95.5 37 ASN B CA 1
ATOM 2416 C C . ASN B 1 37 ? 19.781 11.977 -10.938 1 95.5 37 ASN B C 1
ATOM 2418 O O . ASN B 1 37 ? 19.484 13.141 -10.648 1 95.5 37 ASN B O 1
ATOM 2422 N N . ASP B 1 38 ? 20.219 11.109 -10.047 1 95.38 38 ASP B N 1
ATOM 2423 C CA . ASP B 1 38 ? 20.359 11.43 -8.633 1 95.38 38 ASP B CA 1
ATOM 2424 C C . ASP B 1 38 ? 21.516 10.656 -8.008 1 95.38 38 ASP B C 1
ATOM 2426 O O . ASP B 1 38 ? 21.328 9.523 -7.539 1 95.38 38 ASP B O 1
ATOM 2430 N N . ARG B 1 39 ? 22.547 11.242 -7.781 1 94.31 39 ARG B N 1
ATOM 2431 C CA . ARG B 1 39 ? 23.797 10.594 -7.371 1 94.31 39 ARG B CA 1
ATOM 2432 C C . ARG B 1 39 ? 23.672 10.031 -5.957 1 94.31 39 ARG B C 1
ATOM 2434 O O . ARG B 1 39 ? 24.438 9.133 -5.578 1 94.31 39 ARG B O 1
ATOM 2441 N N . VAL B 1 40 ? 22.734 10.523 -5.238 1 93.06 40 VAL B N 1
ATOM 2442 C CA . VAL B 1 40 ? 22.578 10.055 -3.865 1 93.06 40 VAL B CA 1
ATOM 2443 C C . VAL B 1 40 ? 22.156 8.586 -3.865 1 93.06 40 VAL B C 1
ATOM 2445 O O . VAL B 1 40 ? 22.344 7.883 -2.869 1 93.06 40 VAL B O 1
ATOM 2448 N N . LEU B 1 41 ? 21.703 8.109 -5.047 1 95.12 41 LEU B N 1
ATOM 2449 C CA . LEU B 1 41 ? 21.188 6.746 -5.141 1 95.12 41 LEU B CA 1
ATOM 2450 C C . LEU B 1 41 ? 22.297 5.773 -5.535 1 95.12 41 LEU B C 1
ATOM 2452 O O . LEU B 1 41 ? 22.062 4.566 -5.641 1 95.12 41 LEU B O 1
ATOM 2456 N N . ALA B 1 42 ? 23.469 6.203 -5.719 1 96.69 42 ALA B N 1
ATOM 2457 C CA . ALA B 1 42 ? 24.547 5.371 -6.25 1 96.69 42 ALA B CA 1
ATOM 2458 C C . ALA B 1 42 ? 24.766 4.141 -5.375 1 96.69 42 ALA B C 1
ATOM 2460 O O . ALA B 1 42 ? 24.797 3.014 -5.871 1 96.69 42 ALA B O 1
ATOM 2461 N N . ARG B 1 43 ? 24.906 4.348 -4.148 1 95.62 43 ARG B N 1
ATOM 2462 C CA . ARG B 1 43 ? 25.188 3.232 -3.252 1 95.62 43 ARG B CA 1
ATOM 2463 C C . ARG B 1 43 ? 24.047 2.217 -3.275 1 95.62 43 ARG B C 1
ATOM 2465 O O . ARG B 1 43 ? 24.281 1.012 -3.385 1 95.62 43 ARG B O 1
ATOM 2472 N N . SER B 1 44 ? 22.859 2.68 -3.168 1 95.12 44 SER B N 1
ATOM 2473 C CA . SER B 1 44 ? 21.703 1.796 -3.104 1 95.12 44 SER B CA 1
ATOM 2474 C C . SER B 1 44 ? 21.516 1.025 -4.406 1 95.12 44 SER B C 1
ATOM 2476 O O . SER B 1 44 ? 21.203 -0.166 -4.391 1 95.12 44 SER B O 1
ATOM 2478 N N . MET B 1 45 ? 21.719 1.713 -5.543 1 97.38 45 MET B N 1
ATOM 2479 C CA . MET B 1 45 ? 21.562 1.065 -6.84 1 97.38 45 MET B CA 1
ATOM 2480 C C . MET B 1 45 ? 22.656 0.013 -7.059 1 97.38 45 MET B C 1
ATOM 2482 O O . MET B 1 45 ? 22.391 -1.048 -7.629 1 97.38 45 MET B O 1
ATOM 2486 N N . ASN B 1 46 ? 23.844 0.32 -6.609 1 97.62 46 ASN B N 1
ATOM 2487 C CA . ASN B 1 46 ? 24.922 -0.666 -6.703 1 97.62 46 ASN B CA 1
ATOM 2488 C C . ASN B 1 46 ? 24.625 -1.9 -5.859 1 97.62 46 ASN B C 1
ATOM 2490 O O . ASN B 1 46 ? 24.688 -3.027 -6.352 1 97.62 46 ASN B O 1
ATOM 2494 N N . LEU B 1 47 ? 24.203 -1.65 -4.672 1 96.12 47 LEU B N 1
ATOM 2495 C CA . LEU B 1 47 ? 23.922 -2.74 -3.742 1 96.12 47 LEU B CA 1
ATOM 2496 C C . LEU B 1 47 ? 22.781 -3.605 -4.242 1 96.12 47 LEU B C 1
ATOM 2498 O O . LEU B 1 47 ? 22.812 -4.832 -4.109 1 96.12 47 LEU B O 1
ATOM 2502 N N . ALA B 1 48 ? 21.797 -2.969 -4.828 1 96.75 48 ALA B N 1
ATOM 2503 C CA . ALA B 1 48 ? 20.578 -3.674 -5.184 1 96.75 48 ALA B CA 1
ATOM 2504 C C . ALA B 1 48 ? 20.703 -4.336 -6.555 1 96.75 48 ALA B C 1
ATOM 2506 O O . ALA B 1 48 ? 20.078 -5.371 -6.809 1 96.75 48 ALA B O 1
ATOM 2507 N N . ILE B 1 49 ? 21.516 -3.713 -7.461 1 98.25 49 ILE B N 1
ATOM 2508 C CA . ILE B 1 49 ? 21.453 -4.164 -8.844 1 98.25 49 ILE B CA 1
ATOM 2509 C C . ILE B 1 49 ? 22.875 -4.352 -9.391 1 98.25 49 ILE B C 1
ATOM 2511 O O . ILE B 1 49 ? 23.312 -5.48 -9.625 1 98.25 49 ILE B O 1
ATOM 2515 N N . LEU B 1 50 ? 23.641 -3.328 -9.398 1 98.5 50 LEU B N 1
ATOM 2516 C CA . LEU B 1 50 ? 24.797 -3.232 -10.281 1 98.5 50 LEU B CA 1
ATOM 2517 C C . LEU B 1 50 ? 25.953 -4.059 -9.742 1 98.5 50 LEU B C 1
ATOM 2519 O O . LEU B 1 50 ? 26.875 -4.391 -10.484 1 98.5 50 LEU B O 1
ATOM 2523 N N . ASP B 1 51 ? 25.938 -4.434 -8.5 1 98.19 51 ASP B N 1
ATOM 2524 C CA . ASP B 1 51 ? 27 -5.258 -7.938 1 98.19 51 ASP B CA 1
ATOM 2525 C C . ASP B 1 51 ? 26.75 -6.738 -8.195 1 98.19 51 ASP B C 1
ATOM 2527 O O . ASP B 1 51 ? 27.594 -7.586 -7.871 1 98.19 51 ASP B O 1
ATOM 2531 N N . HIS B 1 52 ? 25.703 -7.105 -8.82 1 98.44 52 HIS B N 1
ATOM 2532 C CA . HIS B 1 52 ? 25.344 -8.5 -9.031 1 98.44 52 HIS B CA 1
ATOM 2533 C C . HIS B 1 52 ? 25.656 -8.945 -10.453 1 98.44 52 HIS B C 1
ATOM 2535 O O . HIS B 1 52 ? 25.656 -8.125 -11.375 1 98.44 52 HIS B O 1
ATOM 2541 N N . GLN B 1 53 ? 25.797 -10.219 -10.609 1 97.69 53 GLN B N 1
ATOM 2542 C CA . GLN B 1 53 ? 26.219 -10.781 -11.891 1 97.69 53 GLN B CA 1
ATOM 2543 C C . GLN B 1 53 ? 25.016 -10.953 -12.828 1 97.69 53 GLN B C 1
ATOM 2545 O O . GLN B 1 53 ? 25.172 -10.891 -14.047 1 97.69 53 GLN B O 1
ATOM 2550 N N . ASN B 1 54 ? 23.953 -11.266 -12.258 1 97.94 54 ASN B N 1
ATOM 2551 C CA . ASN B 1 54 ? 22.766 -11.539 -13.062 1 97.94 54 ASN B CA 1
ATOM 2552 C C . ASN B 1 54 ? 21.484 -11.289 -12.281 1 97.94 54 ASN B C 1
ATOM 2554 O O . ASN B 1 54 ? 21.531 -10.938 -11.102 1 97.94 54 ASN B O 1
ATOM 2558 N N . PHE B 1 55 ? 20.375 -11.469 -12.969 1 98.56 55 PHE B N 1
ATOM 2559 C CA . PHE B 1 55 ? 19.062 -11.188 -12.422 1 98.56 55 PHE B CA 1
ATOM 2560 C C . PHE B 1 55 ? 18.781 -12.039 -11.195 1 98.56 55 PHE B C 1
ATOM 2562 O O . PHE B 1 55 ? 18.281 -11.547 -10.188 1 98.56 55 PHE B O 1
ATOM 2569 N N . ALA B 1 56 ? 19.062 -13.328 -11.258 1 98.69 56 ALA B N 1
ATOM 2570 C CA . ALA B 1 56 ? 18.781 -14.266 -10.172 1 98.69 56 ALA B CA 1
ATOM 2571 C C . ALA B 1 56 ? 19.5 -13.844 -8.891 1 98.69 56 ALA B C 1
ATOM 2573 O O . ALA B 1 56 ? 18.906 -13.867 -7.809 1 98.69 56 ALA B O 1
ATOM 2574 N N . ASN B 1 57 ? 20.734 -13.422 -8.984 1 98.56 57 ASN B N 1
ATOM 2575 C CA . ASN B 1 57 ? 21.5 -12.992 -7.824 1 98.56 57 ASN B CA 1
ATOM 2576 C C . ASN B 1 57 ? 20.906 -11.734 -7.195 1 98.56 57 ASN B C 1
ATOM 2578 O O . ASN B 1 57 ? 20.812 -11.633 -5.969 1 98.56 57 ASN B O 1
ATOM 2582 N N . ALA B 1 58 ? 20.562 -10.797 -8.055 1 98.75 58 ALA B N 1
ATOM 2583 C CA . ALA B 1 58 ? 19.969 -9.555 -7.562 1 98.75 58 ALA B CA 1
ATOM 2584 C C . ALA B 1 58 ? 18.641 -9.82 -6.871 1 98.75 58 ALA B C 1
ATOM 2586 O O . ALA B 1 58 ? 18.359 -9.25 -5.816 1 98.75 58 ALA B O 1
ATOM 2587 N N . LEU B 1 59 ? 17.875 -10.711 -7.469 1 98.81 59 LEU B N 1
ATOM 2588 C CA . LEU B 1 59 ? 16.562 -11.039 -6.898 1 98.81 59 LEU B CA 1
ATOM 2589 C C . LEU B 1 59 ? 16.719 -11.75 -5.559 1 98.81 59 LEU B C 1
ATOM 2591 O O . LEU B 1 59 ? 16.016 -11.438 -4.602 1 98.81 59 LEU B O 1
ATOM 2595 N N . ALA B 1 60 ? 17.625 -12.695 -5.488 1 98.88 60 ALA B N 1
ATOM 2596 C CA . ALA B 1 60 ? 17.875 -13.398 -4.23 1 98.88 60 ALA B CA 1
ATOM 2597 C C . ALA B 1 60 ? 18.297 -12.422 -3.137 1 98.88 60 ALA B C 1
ATOM 2599 O O . ALA B 1 60 ? 17.828 -12.508 -2 1 98.88 60 ALA B O 1
ATOM 2600 N N . HIS B 1 61 ? 19.156 -11.539 -3.514 1 98.44 61 HIS B N 1
ATOM 2601 C CA . HIS B 1 61 ? 19.625 -10.523 -2.572 1 98.44 61 HIS B CA 1
ATOM 2602 C C . HIS B 1 61 ? 18.469 -9.656 -2.086 1 98.44 61 HIS B C 1
ATOM 2604 O O . HIS B 1 61 ? 18.359 -9.367 -0.89 1 98.44 61 HIS B O 1
ATOM 2610 N N . ARG B 1 62 ? 17.656 -9.211 -2.996 1 98.25 62 ARG B N 1
ATOM 2611 C CA . ARG B 1 62 ? 16.547 -8.312 -2.664 1 98.25 62 ARG B CA 1
ATOM 2612 C C . ARG B 1 62 ? 15.57 -8.984 -1.706 1 98.25 62 ARG B C 1
ATOM 2614 O O . ARG B 1 62 ? 15.156 -8.383 -0.71 1 98.25 62 ARG B O 1
ATOM 2621 N N . ILE B 1 63 ? 15.203 -10.219 -2.006 1 98.69 63 ILE B N 1
ATOM 2622 C CA . ILE B 1 63 ? 14.289 -10.969 -1.15 1 98.69 63 ILE B CA 1
ATOM 2623 C C . ILE B 1 63 ? 14.914 -11.148 0.232 1 98.69 63 ILE B C 1
ATOM 2625 O O . ILE B 1 63 ? 14.266 -10.891 1.25 1 98.69 63 ILE B O 1
ATOM 2629 N N . ALA B 1 64 ? 16.141 -11.555 0.244 1 98.75 64 ALA B N 1
ATOM 2630 C CA . ALA B 1 64 ? 16.828 -11.836 1.502 1 98.75 64 ALA B CA 1
ATOM 2631 C C . ALA B 1 64 ? 16.984 -10.57 2.34 1 98.75 64 ALA B C 1
ATOM 2633 O O . ALA B 1 64 ? 16.797 -10.602 3.561 1 98.75 64 ALA B O 1
ATOM 2634 N N . GLN B 1 65 ? 17.312 -9.516 1.681 1 97.69 65 GLN B N 1
ATOM 2635 C CA . GLN B 1 65 ? 17.5 -8.25 2.389 1 97.69 65 GLN B CA 1
ATOM 2636 C C . GLN B 1 65 ? 16.219 -7.824 3.094 1 97.69 65 GLN B C 1
ATOM 2638 O O . GLN B 1 65 ? 16.25 -7.332 4.223 1 97.69 65 GLN B O 1
ATOM 2643 N N . LYS B 1 66 ? 15.125 -7.984 2.441 1 97.19 66 LYS B N 1
ATOM 2644 C CA . LYS B 1 66 ? 13.836 -7.551 2.98 1 97.19 66 LYS B CA 1
ATOM 2645 C C . LYS B 1 66 ? 13.352 -8.508 4.07 1 97.19 66 LYS B C 1
ATOM 2647 O O . LYS B 1 66 ? 12.719 -8.078 5.035 1 97.19 66 LYS B O 1
ATOM 2652 N N . LEU B 1 67 ? 13.672 -9.773 3.955 1 98.12 67 LEU B N 1
ATOM 2653 C CA . LEU B 1 67 ? 13.023 -10.766 4.805 1 98.12 67 LEU B CA 1
ATOM 2654 C C . LEU B 1 67 ? 13.953 -11.219 5.926 1 98.12 67 LEU B C 1
ATOM 2656 O O . LEU B 1 67 ? 13.539 -11.945 6.828 1 98.12 67 LEU B O 1
ATOM 2660 N N . ALA B 1 68 ? 15.172 -10.789 5.926 1 98 68 ALA B N 1
ATOM 2661 C CA . ALA B 1 68 ? 16.109 -11.18 6.969 1 98 68 ALA B CA 1
ATOM 2662 C C . ALA B 1 68 ? 15.578 -10.82 8.352 1 98 68 ALA B C 1
ATOM 2664 O O . ALA B 1 68 ? 14.805 -9.883 8.5 1 98 68 ALA B O 1
ATOM 2665 N N . SER B 1 69 ? 16.016 -11.625 9.273 1 96.31 69 SER B N 1
ATOM 2666 C CA . SER B 1 69 ? 15.633 -11.469 10.672 1 96.31 69 SER B CA 1
ATOM 2667 C C . SER B 1 69 ? 16.734 -11.969 11.594 1 96.31 69 SER B C 1
ATOM 2669 O O . SER B 1 69 ? 17.734 -12.531 11.133 1 96.31 69 SER B O 1
ATOM 2671 N N . PRO B 1 70 ? 16.594 -11.727 12.891 1 95.31 70 PRO B N 1
ATOM 2672 C CA . PRO B 1 70 ? 17.578 -12.266 13.828 1 95.31 70 PRO B CA 1
ATOM 2673 C C . PRO B 1 70 ? 17.672 -13.789 13.789 1 95.31 70 PRO B C 1
ATOM 2675 O O . PRO B 1 70 ? 18.703 -14.359 14.117 1 95.31 70 PRO B O 1
ATOM 2678 N N . ASP B 1 71 ? 16.641 -14.469 13.391 1 96.5 71 ASP B N 1
ATOM 2679 C CA . ASP B 1 71 ? 16.625 -15.93 13.312 1 96.5 71 ASP B CA 1
ATOM 2680 C C . ASP B 1 71 ? 17.422 -16.438 12.117 1 96.5 71 ASP B C 1
ATOM 2682 O O . ASP B 1 71 ? 18.094 -17.469 12.195 1 96.5 71 ASP B O 1
ATOM 2686 N N . ILE B 1 72 ? 17.281 -15.742 10.953 1 97.75 72 ILE B N 1
ATOM 2687 C CA . ILE B 1 72 ? 17.984 -16.062 9.727 1 97.75 72 ILE B CA 1
ATOM 2688 C C . ILE B 1 72 ? 18.516 -14.781 9.078 1 97.75 72 ILE B C 1
ATOM 2690 O O . ILE B 1 72 ? 17.734 -13.961 8.594 1 97.75 72 ILE B O 1
ATOM 2694 N N . ASN B 1 73 ? 19.781 -14.656 9.055 1 97.81 73 ASN B N 1
ATOM 2695 C CA . ASN B 1 73 ? 20.328 -13.398 8.57 1 97.81 73 ASN B CA 1
ATOM 2696 C C . ASN B 1 73 ? 20.328 -13.336 7.047 1 97.81 73 ASN B C 1
ATOM 2698 O O . ASN B 1 73 ? 19.969 -14.305 6.379 1 97.81 73 ASN B O 1
ATOM 2702 N N . GLN B 1 74 ? 20.719 -12.25 6.551 1 97.94 74 GLN B N 1
ATOM 2703 C CA . GLN B 1 74 ? 20.594 -11.977 5.125 1 97.94 74 GLN B CA 1
ATOM 2704 C C . GLN B 1 74 ? 21.469 -12.922 4.305 1 97.94 74 GLN B C 1
ATOM 2706 O O . GLN B 1 74 ? 21.047 -13.414 3.258 1 97.94 74 GLN B O 1
ATOM 2711 N N . ALA B 1 75 ? 22.719 -13.156 4.699 1 98.06 75 ALA B N 1
ATOM 2712 C CA . ALA B 1 75 ? 23.641 -14.008 3.957 1 98.06 75 ALA B CA 1
ATOM 2713 C C . ALA B 1 75 ? 23.094 -15.438 3.855 1 98.06 75 ALA B C 1
ATOM 2715 O O . ALA B 1 75 ? 23.125 -16.047 2.781 1 98.06 75 ALA B O 1
ATOM 2716 N N . GLU B 1 76 ? 22.594 -15.953 4.973 1 98.31 76 GLU B N 1
ATOM 2717 C CA . GLU B 1 76 ? 22.016 -17.297 5.008 1 98.31 76 GLU B CA 1
ATOM 2718 C C . GLU B 1 76 ? 20.812 -17.391 4.09 1 98.31 76 GLU B C 1
ATOM 2720 O O . GLU B 1 76 ? 20.688 -18.344 3.318 1 98.31 76 GLU B O 1
ATOM 2725 N N . LEU B 1 77 ? 19.953 -16.438 4.191 1 98.62 77 LEU B N 1
ATOM 2726 C CA . LEU B 1 77 ? 18.734 -16.438 3.381 1 98.62 77 LEU B CA 1
ATOM 2727 C C . LEU B 1 77 ? 19.078 -16.328 1.898 1 98.62 77 LEU B C 1
ATOM 2729 O O . LEU B 1 77 ? 18.453 -16.984 1.063 1 98.62 77 LEU B O 1
ATOM 2733 N N . THR B 1 78 ? 20.047 -15.516 1.607 1 98.62 78 THR B N 1
ATOM 2734 C CA . THR B 1 78 ? 20.484 -15.375 0.222 1 98.62 78 THR B CA 1
ATOM 2735 C C . THR B 1 78 ? 20.969 -16.719 -0.327 1 98.62 78 THR B C 1
ATOM 2737 O O . THR B 1 78 ? 20.656 -17.078 -1.464 1 98.62 78 THR B O 1
ATOM 2740 N N . SER B 1 79 ? 21.719 -17.406 0.46 1 98.56 79 SER B N 1
ATOM 2741 C CA . SER B 1 79 ? 22.234 -18.703 0.055 1 98.56 79 SER B CA 1
ATOM 2742 C C . SER B 1 79 ? 21.109 -19.703 -0.189 1 98.56 79 SER B C 1
ATOM 2744 O O . SER B 1 79 ? 21.125 -20.422 -1.18 1 98.56 79 SER B O 1
ATOM 2746 N N . ILE B 1 80 ? 20.172 -19.688 0.686 1 98.56 80 ILE B N 1
ATOM 2747 C CA . ILE B 1 80 ? 19.031 -20.594 0.569 1 98.56 80 ILE B CA 1
ATOM 2748 C C . ILE B 1 80 ? 18.266 -20.281 -0.71 1 98.56 80 ILE B C 1
ATOM 2750 O O . ILE B 1 80 ? 17.953 -21.188 -1.493 1 98.56 80 ILE B O 1
ATOM 2754 N N . ILE B 1 81 ? 18 -19.047 -0.937 1 98.88 81 ILE B N 1
ATOM 2755 C CA . ILE B 1 81 ? 17.234 -18.609 -2.098 1 98.88 81 ILE B CA 1
ATOM 2756 C C . ILE B 1 81 ? 18.016 -18.922 -3.375 1 98.88 81 ILE B C 1
ATOM 2758 O O . ILE B 1 81 ? 17.453 -19.422 -4.352 1 98.88 81 ILE B O 1
ATOM 2762 N N . GLY B 1 82 ? 19.266 -18.625 -3.326 1 98.62 82 GLY B N 1
ATOM 2763 C CA . GLY B 1 82 ? 20.109 -18.953 -4.465 1 98.62 82 GLY B CA 1
ATOM 2764 C C . GLY B 1 82 ? 20.094 -20.422 -4.824 1 98.62 82 GLY B C 1
ATOM 2765 O O . GLY B 1 82 ? 20.031 -20.781 -6.004 1 98.62 82 GLY B O 1
ATOM 2766 N N . ALA B 1 83 ? 20.156 -21.25 -3.844 1 98.62 83 ALA B N 1
ATOM 2767 C CA . ALA B 1 83 ? 20.109 -22.688 -4.074 1 98.62 83 ALA B CA 1
ATOM 2768 C C . ALA B 1 83 ? 18.797 -23.109 -4.711 1 98.62 83 ALA B C 1
ATOM 2770 O O . ALA B 1 83 ? 18.766 -23.969 -5.598 1 98.62 83 ALA B O 1
ATOM 2771 N N . VAL B 1 84 ? 17.703 -22.531 -4.273 1 98.81 84 VAL B N 1
ATOM 2772 C CA . VAL B 1 84 ? 16.391 -22.812 -4.844 1 98.81 84 VAL B CA 1
ATOM 2773 C C . VAL B 1 84 ? 16.359 -22.406 -6.316 1 98.81 84 VAL B C 1
ATOM 2775 O O . VAL B 1 84 ? 15.914 -23.172 -7.172 1 98.81 84 VAL B O 1
ATOM 2778 N N . PHE B 1 85 ? 16.906 -21.203 -6.586 1 98.69 85 PHE B N 1
ATOM 2779 C CA . PHE B 1 85 ? 16.938 -20.719 -7.957 1 98.69 85 PHE B CA 1
ATOM 2780 C C . PHE B 1 85 ? 17.781 -21.625 -8.844 1 98.69 85 PHE B C 1
ATOM 2782 O O . PHE B 1 85 ? 17.453 -21.828 -10.016 1 98.69 85 PHE B O 1
ATOM 2789 N N . ASP B 1 86 ? 18.828 -22.188 -8.328 1 98.19 86 ASP B N 1
ATOM 2790 C CA . ASP B 1 86 ? 19.703 -23.094 -9.078 1 98.19 86 ASP B CA 1
ATOM 2791 C C . ASP B 1 86 ? 18.984 -24.406 -9.398 1 98.19 86 ASP B C 1
ATOM 2793 O O . ASP B 1 86 ? 19.188 -24.984 -10.461 1 98.19 86 ASP B O 1
ATOM 2797 N N . ARG B 1 87 ? 18.188 -24.828 -8.484 1 98.19 87 ARG B N 1
ATOM 2798 C CA . ARG B 1 87 ? 17.516 -26.109 -8.625 1 98.19 87 ARG B CA 1
ATOM 2799 C C . ARG B 1 87 ? 16.281 -25.984 -9.508 1 98.19 87 ARG B C 1
ATOM 2801 O O . ARG B 1 87 ? 15.859 -26.969 -10.141 1 98.19 87 ARG B O 1
ATOM 2808 N N . ASP B 1 88 ? 15.648 -24.844 -9.531 1 98.25 88 ASP B N 1
ATOM 2809 C CA . ASP B 1 88 ? 14.461 -24.609 -10.352 1 98.25 88 ASP B CA 1
ATOM 2810 C C . ASP B 1 88 ? 14.523 -23.234 -11.016 1 98.25 88 ASP B C 1
ATOM 2812 O O . ASP B 1 88 ? 13.961 -22.266 -10.508 1 98.25 88 ASP B O 1
ATOM 2816 N N . ARG B 1 89 ? 15.008 -23.141 -12.188 1 97.12 89 ARG B N 1
ATOM 2817 C CA . ARG B 1 89 ? 15.25 -21.891 -12.914 1 97.12 89 ARG B CA 1
ATOM 2818 C C . ARG B 1 89 ? 13.945 -21.266 -13.375 1 97.12 89 ARG B C 1
ATOM 2820 O O . ARG B 1 89 ? 13.914 -20.094 -13.75 1 97.12 89 ARG B O 1
ATOM 2827 N N . THR B 1 90 ? 12.875 -22.047 -13.391 1 97.94 90 THR B N 1
ATOM 2828 C CA . THR B 1 90 ? 11.578 -21.547 -13.828 1 97.94 90 THR B CA 1
ATOM 2829 C C . THR B 1 90 ? 11.094 -20.438 -12.898 1 97.94 90 THR B C 1
ATOM 2831 O O . THR B 1 90 ? 10.414 -19.5 -13.336 1 97.94 90 THR B O 1
ATOM 2834 N N . ILE B 1 91 ? 11.492 -20.516 -11.672 1 98.5 91 ILE B N 1
ATOM 2835 C CA . ILE B 1 91 ? 11.109 -19.5 -10.695 1 98.5 91 ILE B CA 1
ATOM 2836 C C . ILE B 1 91 ? 11.641 -18.141 -11.141 1 98.5 91 ILE B C 1
ATOM 2838 O O . ILE B 1 91 ? 10.914 -17.141 -11.109 1 98.5 91 ILE B O 1
ATOM 2842 N N . VAL B 1 92 ? 12.875 -18.109 -11.586 1 98.56 92 VAL B N 1
ATOM 2843 C CA . VAL B 1 92 ? 13.523 -16.891 -12.031 1 98.56 92 VAL B CA 1
ATOM 2844 C C . VAL B 1 92 ? 12.875 -16.391 -13.328 1 98.56 92 VAL B C 1
ATOM 2846 O O . VAL B 1 92 ? 12.617 -15.203 -13.484 1 98.56 92 VAL B O 1
ATOM 2849 N N . THR B 1 93 ? 12.602 -17.297 -14.195 1 98.38 93 THR B N 1
ATOM 2850 C CA . THR B 1 93 ? 11.953 -16.953 -15.453 1 98.38 93 THR B CA 1
ATOM 2851 C C . THR B 1 93 ? 10.578 -16.344 -15.203 1 98.38 93 THR B C 1
ATOM 2853 O O . THR B 1 93 ? 10.219 -15.336 -15.82 1 98.38 93 THR B O 1
ATOM 2856 N N . TRP B 1 94 ? 9.789 -16.969 -14.305 1 98.62 94 TRP B N 1
ATOM 2857 C CA . TRP B 1 94 ? 8.461 -16.453 -13.984 1 98.62 94 TRP B CA 1
ATOM 2858 C C . TRP B 1 94 ? 8.547 -15.078 -13.352 1 98.62 94 TRP B C 1
ATOM 2860 O O . TRP B 1 94 ? 7.68 -14.227 -13.578 1 98.62 94 TRP B O 1
ATOM 2870 N N . ALA B 1 95 ? 9.602 -14.867 -12.602 1 98.75 95 ALA B N 1
ATOM 2871 C CA . ALA B 1 95 ? 9.797 -13.555 -11.992 1 98.75 95 ALA B CA 1
ATOM 2872 C C . ALA B 1 95 ? 9.945 -12.469 -13.055 1 98.75 95 ALA B C 1
ATOM 2874 O O . ALA B 1 95 ? 9.43 -11.359 -12.891 1 98.75 95 ALA B O 1
ATOM 2875 N N . THR B 1 96 ? 10.625 -12.773 -14.102 1 98.5 96 THR B N 1
ATOM 2876 C CA . THR B 1 96 ? 10.781 -11.797 -15.172 1 98.5 96 THR B CA 1
ATOM 2877 C C . THR B 1 96 ? 9.453 -11.531 -15.867 1 98.5 96 THR B C 1
ATOM 2879 O O . THR B 1 96 ? 9.164 -10.398 -16.266 1 98.5 96 THR B O 1
ATOM 2882 N N . VAL B 1 97 ? 8.648 -12.555 -15.977 1 98.38 97 VAL B N 1
ATOM 2883 C CA . VAL B 1 97 ? 7.332 -12.414 -16.578 1 98.38 97 VAL B CA 1
ATOM 2884 C C . VAL B 1 97 ? 6.441 -11.539 -15.703 1 98.38 97 VAL B C 1
ATOM 2886 O O . VAL B 1 97 ? 5.738 -10.656 -16.203 1 98.38 97 VAL B O 1
ATOM 2889 N N . ASP B 1 98 ? 6.523 -11.797 -14.445 1 98.5 98 ASP B N 1
ATOM 2890 C CA . ASP B 1 98 ? 5.758 -11 -13.492 1 98.5 98 ASP B CA 1
ATOM 2891 C C . ASP B 1 98 ? 6.176 -9.531 -13.547 1 98.5 98 ASP B C 1
ATOM 2893 O O . ASP B 1 98 ? 5.328 -8.641 -13.5 1 98.5 98 ASP B O 1
ATOM 2897 N N . LEU B 1 99 ? 7.453 -9.297 -13.586 1 98.06 99 LEU B N 1
ATOM 2898 C CA . LEU B 1 99 ? 7.98 -7.938 -13.641 1 98.06 99 LEU B CA 1
ATOM 2899 C C . LEU B 1 99 ? 7.484 -7.207 -14.883 1 98.06 99 LEU B C 1
ATOM 2901 O O . LEU B 1 99 ? 7.086 -6.043 -14.805 1 98.06 99 LEU B O 1
ATOM 2905 N N . GLN B 1 100 ? 7.484 -7.863 -15.953 1 97 100 GLN B N 1
ATOM 2906 C CA . GLN B 1 100 ? 6.984 -7.301 -17.203 1 97 100 GLN B CA 1
ATOM 2907 C C . GLN B 1 100 ? 5.484 -7.023 -17.125 1 97 100 GLN B C 1
ATOM 2909 O O . GLN B 1 100 ? 5.008 -6.016 -17.641 1 97 100 GLN B O 1
ATOM 2914 N N . ALA B 1 101 ? 4.781 -7.91 -16.516 1 97.06 101 ALA B N 1
ATOM 2915 C CA . ALA B 1 101 ? 3.342 -7.727 -16.344 1 97.06 101 ALA B CA 1
ATOM 2916 C C . ALA B 1 101 ? 3.039 -6.441 -15.578 1 97.06 101 ALA B C 1
ATOM 2918 O O . ALA B 1 101 ? 2.15 -5.676 -15.961 1 97.06 101 ALA B O 1
ATOM 2919 N N . VAL B 1 102 ? 3.775 -6.215 -14.531 1 96.75 102 VAL B N 1
ATOM 2920 C CA . VAL B 1 102 ? 3.562 -5.016 -13.727 1 96.75 102 VAL B CA 1
ATOM 2921 C C . VAL B 1 102 ? 3.834 -3.771 -14.57 1 96.75 102 VAL B C 1
ATOM 2923 O O . VAL B 1 102 ? 3.047 -2.822 -14.562 1 96.75 102 VAL B O 1
ATOM 2926 N N . ARG B 1 103 ? 4.91 -3.758 -15.312 1 94.69 103 ARG B N 1
ATOM 2927 C CA . ARG B 1 103 ? 5.266 -2.623 -16.156 1 94.69 103 ARG B CA 1
ATOM 2928 C C . ARG B 1 103 ? 4.18 -2.35 -17.203 1 94.69 103 ARG B C 1
ATOM 2930 O O . ARG B 1 103 ? 3.814 -1.196 -17.438 1 94.69 103 ARG B O 1
ATOM 2937 N N . GLU B 1 104 ? 3.646 -3.375 -17.703 1 93.75 104 GLU B N 1
ATOM 2938 C CA . GLU B 1 104 ? 2.678 -3.25 -18.781 1 93.75 104 GLU B CA 1
ATOM 2939 C C . GLU B 1 104 ? 1.311 -2.822 -18.25 1 93.75 104 GLU B C 1
ATOM 2941 O O . GLU B 1 104 ? 0.564 -2.123 -18.953 1 93.75 104 GLU B O 1
ATOM 2946 N N . ARG B 1 105 ? 1.02 -3.199 -17.047 1 93.69 105 ARG B N 1
ATOM 2947 C CA . ARG B 1 105 ? -0.353 -3.07 -16.562 1 93.69 105 ARG B CA 1
ATOM 2948 C C . ARG B 1 105 ? -0.51 -1.84 -15.672 1 93.69 105 ARG B C 1
ATOM 2950 O O . ARG B 1 105 ? -1.609 -1.297 -15.547 1 93.69 105 ARG B O 1
ATOM 2957 N N . ASP B 1 106 ? 0.534 -1.418 -15.031 1 89.81 106 ASP B N 1
ATOM 2958 C CA . ASP B 1 106 ? 0.479 -0.271 -14.133 1 89.81 106 ASP B CA 1
ATOM 2959 C C . ASP B 1 106 ? 0.771 1.028 -14.875 1 89.81 106 ASP B C 1
ATOM 2961 O O . ASP B 1 106 ? 1.923 1.312 -15.211 1 89.81 106 ASP B O 1
ATOM 2965 N N . PRO B 1 107 ? -0.192 1.836 -15.07 1 85.38 107 PRO B N 1
ATOM 2966 C CA . PRO B 1 107 ? 0.016 3.072 -15.828 1 85.38 107 PRO B CA 1
ATOM 2967 C C . PRO B 1 107 ? 0.914 4.07 -15.102 1 85.38 107 PRO B C 1
ATOM 2969 O O . PRO B 1 107 ? 1.429 5.008 -15.711 1 85.38 107 PRO B O 1
ATOM 2972 N N . SER B 1 108 ? 1.096 3.896 -13.859 1 83.75 108 SER B N 1
ATOM 2973 C CA . SER B 1 108 ? 1.873 4.848 -13.078 1 83.75 108 SER B CA 1
ATOM 2974 C C . SER B 1 108 ? 3.367 4.555 -13.172 1 83.75 108 SER B C 1
ATOM 2976 O O . SER B 1 108 ? 4.184 5.262 -12.57 1 83.75 108 SER B O 1
ATOM 2978 N N . ASN B 1 109 ? 3.715 3.559 -13.914 1 86.5 109 ASN B N 1
ATOM 2979 C CA . ASN B 1 109 ? 5.105 3.119 -13.953 1 86.5 109 ASN B CA 1
ATOM 2980 C C . ASN B 1 109 ? 5.535 2.74 -15.367 1 86.5 109 ASN B C 1
ATOM 2982 O O . ASN B 1 109 ? 4.844 1.977 -16.047 1 86.5 109 ASN B O 1
ATOM 2986 N N . ALA B 1 110 ? 6.691 3.26 -15.75 1 88.06 110 ALA B N 1
ATOM 2987 C CA . ALA B 1 110 ? 7.191 2.959 -17.094 1 88.06 110 ALA B CA 1
ATOM 2988 C C . ALA B 1 110 ? 8.422 2.062 -17.031 1 88.06 110 ALA B C 1
ATOM 2990 O O . ALA B 1 110 ? 8.852 1.509 -18.047 1 88.06 110 ALA B O 1
ATOM 2991 N N . GLU B 1 111 ? 8.93 1.896 -15.875 1 95.75 111 GLU B N 1
ATOM 2992 C CA . GLU B 1 111 ? 10.18 1.165 -15.727 1 95.75 111 GLU B CA 1
ATOM 2993 C C . GLU B 1 111 ? 9.961 -0.183 -15.047 1 95.75 111 GLU B C 1
ATOM 2995 O O . GLU B 1 111 ? 8.953 -0.379 -14.359 1 95.75 111 GLU B O 1
ATOM 3000 N N . ILE B 1 112 ? 10.938 -1.102 -15.273 1 97.31 112 ILE B N 1
ATOM 3001 C CA . ILE B 1 112 ? 10.906 -2.361 -14.539 1 97.31 112 ILE B CA 1
ATOM 3002 C C . ILE B 1 112 ? 11.711 -2.223 -13.242 1 97.31 112 ILE B C 1
ATOM 3004 O O . ILE B 1 112 ? 11.523 -3 -12.305 1 97.31 112 ILE B O 1
ATOM 3008 N N . LEU B 1 113 ? 12.578 -1.195 -13.156 1 98.19 113 LEU B N 1
ATOM 3009 C CA . LEU B 1 113 ? 13.367 -0.943 -11.961 1 98.19 113 LEU B CA 1
ATOM 3010 C C . LEU B 1 113 ? 12.461 -0.628 -10.766 1 98.19 113 LEU B C 1
ATOM 3012 O O . LEU B 1 113 ? 12.695 -1.116 -9.664 1 98.19 113 LEU B O 1
ATOM 3016 N N . THR B 1 114 ? 11.438 0.113 -11.008 1 97.62 114 THR B N 1
ATOM 3017 C CA . THR B 1 114 ? 10.555 0.588 -9.953 1 97.62 114 THR B CA 1
ATOM 3018 C C . THR B 1 114 ? 9.867 -0.583 -9.25 1 97.62 114 THR B C 1
ATOM 3020 O O . THR B 1 114 ? 9.992 -0.75 -8.039 1 97.62 114 THR B O 1
ATOM 3023 N N . PRO B 1 115 ? 9.172 -1.437 -10.008 1 97.81 115 PRO B N 1
ATOM 3024 C CA . PRO B 1 115 ? 8.539 -2.549 -9.289 1 97.81 115 PRO B CA 1
ATOM 3025 C C . PRO B 1 115 ? 9.562 -3.521 -8.695 1 97.81 115 PRO B C 1
ATOM 3027 O O . PRO B 1 115 ? 9.305 -4.133 -7.656 1 97.81 115 PRO B O 1
ATOM 3030 N N . PHE B 1 116 ? 10.672 -3.672 -9.281 1 98.56 116 PHE B N 1
ATOM 3031 C CA . PHE B 1 116 ? 11.695 -4.559 -8.734 1 98.56 116 PHE B CA 1
ATOM 3032 C C . PHE B 1 116 ? 12.148 -4.086 -7.363 1 98.56 116 PHE B C 1
ATOM 3034 O O . PHE B 1 116 ? 12.344 -4.891 -6.453 1 98.56 116 PHE B O 1
ATOM 3041 N N . LEU B 1 117 ? 12.266 -2.773 -7.234 1 97.81 117 LEU B N 1
ATOM 3042 C CA . LEU B 1 117 ? 12.859 -2.234 -6.012 1 97.81 117 LEU B CA 1
ATOM 3043 C C . LEU B 1 117 ? 11.773 -1.896 -4.992 1 97.81 117 LEU B C 1
ATOM 3045 O O . LEU B 1 117 ? 12 -2.012 -3.785 1 97.81 117 LEU B O 1
ATOM 3049 N N . TYR B 1 118 ? 10.609 -1.479 -5.504 1 97.12 118 TYR B N 1
ATOM 3050 C CA . TYR B 1 118 ? 9.789 -0.709 -4.574 1 97.12 118 TYR B CA 1
ATOM 3051 C C . TYR B 1 118 ? 8.414 -1.346 -4.398 1 97.12 118 TYR B C 1
ATOM 3053 O O . TYR B 1 118 ? 7.656 -0.958 -3.512 1 97.12 118 TYR B O 1
ATOM 3061 N N . PHE B 1 119 ? 8.023 -2.281 -5.188 1 97.75 119 PHE B N 1
ATOM 3062 C CA . PHE B 1 119 ? 6.676 -2.818 -5.098 1 97.75 119 PHE B CA 1
ATOM 3063 C C . PHE B 1 119 ? 6.652 -4.09 -4.258 1 97.75 119 PHE B C 1
ATOM 3065 O O . PHE B 1 119 ? 7.141 -5.137 -4.688 1 97.75 119 PHE B O 1
ATOM 3072 N N . LYS B 1 120 ? 6.004 -3.961 -3.158 1 97.88 120 LYS B N 1
ATOM 3073 C CA . LYS B 1 120 ? 6.02 -5.078 -2.221 1 97.88 120 LYS B CA 1
ATOM 3074 C C . LYS B 1 120 ? 5.18 -6.242 -2.74 1 97.88 120 LYS B C 1
ATOM 3076 O O . LYS B 1 120 ? 5.445 -7.402 -2.414 1 97.88 120 LYS B O 1
ATOM 3081 N N . GLY B 1 121 ? 4.152 -5.984 -3.588 1 98.56 121 GLY B N 1
ATOM 3082 C CA . GLY B 1 121 ? 3.391 -7.07 -4.188 1 98.56 121 GLY B CA 1
ATOM 3083 C C . GLY B 1 121 ? 4.234 -7.98 -5.055 1 98.56 121 GLY B C 1
ATOM 3084 O O . GLY B 1 121 ? 4.113 -9.203 -4.984 1 98.56 121 GLY B O 1
ATOM 3085 N N . PHE B 1 122 ? 5.102 -7.363 -5.855 1 98.75 122 PHE B N 1
ATOM 3086 C CA . PHE B 1 122 ? 6.02 -8.141 -6.688 1 98.75 122 PHE B CA 1
ATOM 3087 C C . PHE B 1 122 ? 6.961 -8.969 -5.824 1 98.75 122 PHE B C 1
ATOM 3089 O O . PHE B 1 122 ? 7.109 -10.172 -6.047 1 98.75 122 PHE B O 1
ATOM 3096 N N . LEU B 1 123 ? 7.551 -8.352 -4.859 1 98.75 123 LEU B N 1
ATOM 3097 C CA . LEU B 1 123 ? 8.531 -9.023 -4.023 1 98.75 123 LEU B CA 1
ATOM 3098 C C . LEU B 1 123 ? 7.891 -10.164 -3.238 1 98.75 123 LEU B C 1
ATOM 3100 O O . LEU B 1 123 ? 8.484 -11.234 -3.094 1 98.75 123 LEU B O 1
ATOM 3104 N N . ALA B 1 124 ? 6.695 -9.922 -2.736 1 98.94 124 ALA B N 1
ATOM 3105 C CA . ALA B 1 124 ? 5.98 -10.945 -1.97 1 98.94 124 ALA B CA 1
ATOM 3106 C C . ALA B 1 124 ? 5.738 -12.195 -2.811 1 98.94 124 ALA B C 1
ATOM 3108 O O . ALA B 1 124 ? 5.895 -13.312 -2.324 1 98.94 124 ALA B O 1
ATOM 3109 N N . LEU B 1 125 ? 5.352 -11.961 -4.02 1 98.94 125 LEU B N 1
ATOM 3110 C CA . LEU B 1 125 ? 5.09 -13.086 -4.918 1 98.94 125 LEU B CA 1
ATOM 3111 C C . LEU B 1 125 ? 6.355 -13.906 -5.145 1 98.94 125 LEU B C 1
ATOM 3113 O O . LEU B 1 125 ? 6.309 -15.1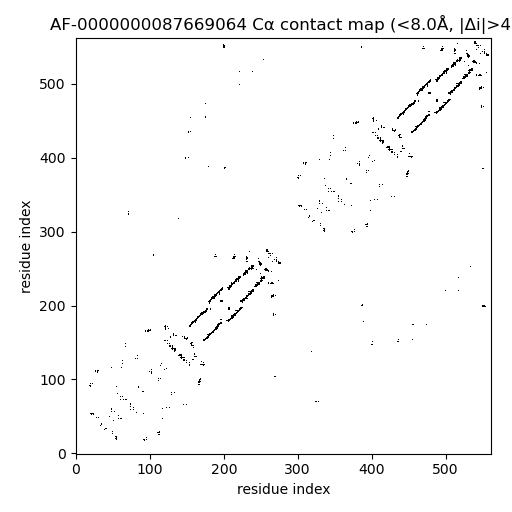33 -5.141 1 98.94 125 LEU B O 1
ATOM 3117 N N . GLN B 1 126 ? 7.484 -13.242 -5.359 1 98.88 126 GLN B N 1
ATOM 3118 C CA . GLN B 1 126 ? 8.742 -13.945 -5.594 1 98.88 126 GLN B CA 1
ATOM 3119 C C . GLN B 1 126 ? 9.18 -14.703 -4.344 1 98.88 126 GLN B C 1
ATOM 3121 O O . GLN B 1 126 ? 9.664 -15.836 -4.438 1 98.88 126 GLN B O 1
ATOM 3126 N N . GLY B 1 127 ? 9.047 -14.07 -3.186 1 98.88 127 GLY B N 1
ATOM 3127 C CA . GLY B 1 127 ? 9.312 -14.781 -1.944 1 98.88 127 GLY B CA 1
ATOM 3128 C C . GLY B 1 127 ? 8.43 -16 -1.758 1 98.88 127 GLY B C 1
ATOM 3129 O O . GLY B 1 127 ? 8.898 -17.047 -1.304 1 98.88 127 GLY B O 1
ATOM 3130 N N . HIS B 1 128 ? 7.199 -15.867 -2.113 1 98.94 128 HIS B N 1
ATOM 3131 C CA . HIS B 1 128 ? 6.27 -16.984 -2.027 1 98.94 128 HIS B CA 1
ATOM 3132 C C . HIS B 1 128 ? 6.738 -18.156 -2.879 1 98.94 128 HIS B C 1
ATOM 3134 O O . HIS B 1 128 ? 6.648 -19.312 -2.455 1 98.94 128 HIS B O 1
ATOM 3140 N N . ARG B 1 129 ? 7.176 -17.875 -4.047 1 98.88 129 ARG B N 1
ATOM 3141 C CA . ARG B 1 129 ? 7.598 -18.938 -4.938 1 98.88 129 ARG B CA 1
ATOM 3142 C C . ARG B 1 129 ? 8.75 -19.734 -4.332 1 98.88 129 ARG B C 1
ATOM 3144 O O . ARG B 1 129 ? 8.82 -20.953 -4.492 1 98.88 129 ARG B O 1
ATOM 3151 N N . VAL B 1 130 ? 9.656 -19.016 -3.678 1 98.94 130 VAL B N 1
ATOM 3152 C CA . VAL B 1 130 ? 10.727 -19.703 -2.951 1 98.94 130 VAL B CA 1
ATOM 3153 C C . VAL B 1 130 ? 10.133 -20.562 -1.846 1 98.94 130 VAL B C 1
ATOM 3155 O O . VAL B 1 130 ? 10.477 -21.75 -1.718 1 98.94 130 VAL B O 1
ATOM 3158 N N . GLY B 1 131 ? 9.227 -19.984 -1.092 1 98.94 131 GLY B N 1
ATOM 3159 C CA . GLY B 1 131 ? 8.562 -20.734 -0.041 1 98.94 131 GLY B CA 1
ATOM 3160 C C . GLY B 1 131 ? 7.805 -21.938 -0.56 1 98.94 131 GLY B C 1
ATOM 3161 O O . GLY B 1 131 ? 7.824 -23 0.062 1 98.94 131 GLY B O 1
ATOM 3162 N N . HIS B 1 132 ? 7.148 -21.766 -1.647 1 98.94 132 HIS B N 1
ATOM 3163 C CA . HIS B 1 132 ? 6.395 -22.859 -2.27 1 98.94 132 HIS B CA 1
ATOM 3164 C C . HIS B 1 132 ? 7.309 -24.016 -2.662 1 98.94 132 HIS B C 1
ATOM 3166 O O . HIS B 1 132 ? 6.973 -25.172 -2.445 1 98.94 132 HIS B O 1
ATOM 3172 N N . TRP B 1 133 ? 8.43 -23.641 -3.262 1 98.88 133 TRP B N 1
ATOM 3173 C CA . TRP B 1 133 ? 9.398 -24.656 -3.633 1 98.88 133 TRP B CA 1
ATOM 3174 C C . TRP B 1 133 ? 9.883 -25.422 -2.404 1 98.88 133 TRP B C 1
ATOM 3176 O O . TRP B 1 133 ? 9.922 -26.656 -2.406 1 98.88 133 TRP B O 1
ATOM 3186 N N . LEU B 1 134 ? 10.234 -24.734 -1.371 1 98.88 134 LEU B N 1
ATOM 3187 C CA . LEU B 1 134 ? 10.703 -25.344 -0.135 1 98.88 134 LEU B CA 1
ATOM 3188 C C . LEU B 1 134 ? 9.641 -26.266 0.463 1 98.88 134 LEU B C 1
ATOM 3190 O O . LEU B 1 134 ? 9.945 -27.375 0.889 1 98.88 134 LEU B O 1
ATOM 3194 N N . TRP B 1 135 ? 8.438 -25.75 0.457 1 98.81 135 TRP B N 1
ATOM 3195 C CA . TRP B 1 135 ? 7.301 -26.516 0.953 1 98.81 135 TRP B CA 1
ATOM 3196 C C . TRP B 1 135 ? 7.18 -27.844 0.22 1 98.81 135 TRP B C 1
ATOM 3198 O O . TRP B 1 135 ? 7.055 -28.906 0.85 1 98.81 135 TRP B O 1
ATOM 3208 N N . ASN B 1 136 ? 7.34 -27.844 -1.064 1 98.62 136 ASN B N 1
ATOM 3209 C CA . ASN B 1 136 ? 7.16 -29.031 -1.895 1 98.62 136 ASN B CA 1
ATOM 3210 C C . ASN B 1 136 ? 8.383 -29.938 -1.845 1 98.62 136 ASN B C 1
ATOM 3212 O O . ASN B 1 136 ? 8.367 -31.047 -2.398 1 98.62 136 ASN B O 1
ATOM 3216 N N . HIS B 1 137 ? 9.391 -29.562 -1.237 1 98.5 137 HIS B N 1
ATOM 3217 C CA . HIS B 1 137 ? 10.594 -30.375 -1.062 1 98.5 137 HIS B CA 1
ATOM 3218 C C . HIS B 1 137 ? 10.82 -30.703 0.409 1 98.5 137 HIS B C 1
ATOM 3220 O O . HIS B 1 137 ? 11.969 -30.859 0.844 1 98.5 137 HIS B O 1
ATOM 3226 N N . ASP B 1 138 ? 9.82 -30.594 1.18 1 98.19 138 ASP B N 1
ATOM 3227 C CA . ASP B 1 138 ? 9.719 -31.078 2.551 1 98.19 138 ASP B CA 1
ATOM 3228 C C . ASP B 1 138 ? 10.523 -30.203 3.508 1 98.19 138 ASP B C 1
ATOM 3230 O O . ASP B 1 138 ? 11 -30.672 4.539 1 98.19 138 ASP B O 1
ATOM 3234 N N . LYS B 1 139 ? 10.812 -29 3.121 1 98.44 139 LYS B N 1
ATOM 3235 C CA . LYS B 1 139 ? 11.375 -28 4.02 1 98.44 139 LYS B CA 1
ATOM 3236 C C . LYS B 1 139 ? 10.289 -27.062 4.547 1 98.44 139 LYS B C 1
ATOM 3238 O O . LYS B 1 139 ? 10.375 -25.844 4.379 1 98.44 139 LYS B O 1
ATOM 3243 N N . VAL B 1 140 ? 9.398 -27.625 5.332 1 98.5 140 VAL B N 1
ATOM 3244 C CA . VAL B 1 140 ? 8.117 -27.016 5.676 1 98.5 140 VAL B CA 1
ATOM 3245 C C . VAL B 1 140 ? 8.352 -25.844 6.625 1 98.5 140 VAL B C 1
ATOM 3247 O O . VAL B 1 140 ? 7.734 -24.781 6.473 1 98.5 140 VAL B O 1
ATOM 3250 N N . HIS B 1 141 ? 9.297 -25.953 7.562 1 98.56 141 HIS B N 1
ATOM 3251 C CA . HIS B 1 141 ? 9.508 -24.891 8.539 1 98.56 141 HIS B CA 1
ATOM 3252 C C . HIS B 1 141 ? 10.172 -23.672 7.895 1 98.56 141 HIS B C 1
ATOM 3254 O O . HIS B 1 141 ? 9.852 -22.531 8.242 1 98.56 141 HIS B O 1
ATOM 3260 N N . MET B 1 142 ? 11.047 -23.938 7.02 1 98.5 142 MET B N 1
ATOM 3261 C CA . MET B 1 142 ? 11.664 -22.828 6.301 1 98.5 142 MET B CA 1
ATOM 3262 C C . MET B 1 142 ? 10.641 -22.109 5.418 1 98.5 142 MET B C 1
ATOM 3264 O O . MET B 1 142 ? 10.648 -20.891 5.316 1 98.5 142 MET B O 1
ATOM 3268 N N . ALA B 1 143 ? 9.781 -22.891 4.793 1 98.88 143 ALA B N 1
ATOM 3269 C CA . ALA B 1 143 ? 8.711 -22.312 3.99 1 98.88 143 ALA B CA 1
ATOM 3270 C C . ALA B 1 143 ? 7.809 -21.422 4.84 1 98.88 143 ALA B C 1
ATOM 3272 O O . ALA B 1 143 ? 7.461 -20.312 4.43 1 98.88 143 ALA B O 1
ATOM 3273 N N . ARG B 1 144 ? 7.504 -21.875 6.012 1 98.75 144 ARG B N 1
ATOM 3274 C CA . ARG B 1 144 ? 6.656 -21.125 6.934 1 98.75 144 ARG B CA 1
ATOM 3275 C C . ARG B 1 144 ? 7.367 -19.859 7.434 1 98.75 144 ARG B C 1
ATOM 3277 O O . ARG B 1 144 ? 6.738 -18.828 7.637 1 98.75 144 ARG B O 1
ATOM 3284 N N . HIS B 1 145 ? 8.664 -20.016 7.645 1 98.75 145 HIS B N 1
ATOM 3285 C CA . HIS B 1 145 ? 9.445 -18.859 8.047 1 98.75 145 HIS B CA 1
ATOM 3286 C C . HIS B 1 145 ? 9.375 -17.75 6.992 1 98.75 145 HIS B C 1
ATOM 3288 O O . HIS B 1 145 ? 9.141 -16.594 7.32 1 98.75 145 HIS B O 1
ATOM 3294 N N . ILE B 1 146 ? 9.5 -18.141 5.738 1 98.81 146 ILE B N 1
ATOM 3295 C CA . ILE B 1 146 ? 9.445 -17.188 4.637 1 98.81 146 ILE B CA 1
ATOM 3296 C C . ILE B 1 146 ? 8.055 -16.547 4.566 1 98.81 146 ILE B C 1
ATOM 3298 O O . ILE B 1 146 ? 7.926 -15.336 4.449 1 98.81 146 ILE B O 1
ATOM 3302 N N . GLN B 1 147 ? 7.066 -17.344 4.695 1 98.88 147 GLN B N 1
ATOM 3303 C CA . GLN B 1 147 ? 5.703 -16.828 4.727 1 98.88 147 GLN B CA 1
ATOM 3304 C C . GLN B 1 147 ? 5.52 -15.82 5.852 1 98.88 147 GLN B C 1
ATOM 3306 O O . GLN B 1 147 ? 4.938 -14.758 5.645 1 98.88 147 GLN B O 1
ATOM 3311 N N . SER B 1 148 ? 5.969 -16.234 7 1 98.81 148 SER B N 1
ATOM 3312 C CA . SER B 1 148 ? 5.824 -15.383 8.18 1 98.81 148 SER B CA 1
ATOM 3313 C C . SER B 1 148 ? 6.496 -14.031 7.969 1 98.81 148 SER B C 1
ATOM 3315 O O . SER B 1 148 ? 5.91 -12.984 8.266 1 98.81 148 SER B O 1
ATOM 3317 N N . ARG B 1 149 ? 7.688 -14.008 7.461 1 98.69 149 ARG B N 1
ATOM 3318 C CA . ARG B 1 149 ? 8.422 -12.766 7.246 1 98.69 149 ARG B CA 1
ATOM 3319 C C . ARG B 1 149 ? 7.742 -11.906 6.184 1 98.69 149 ARG B C 1
ATOM 3321 O O . ARG B 1 149 ? 7.66 -10.688 6.328 1 98.69 149 ARG B O 1
ATOM 3328 N N . ILE B 1 150 ? 7.234 -12.547 5.105 1 98.75 150 ILE B N 1
ATOM 3329 C CA . ILE B 1 150 ? 6.52 -11.805 4.074 1 98.75 150 ILE B CA 1
ATOM 3330 C C . ILE B 1 150 ? 5.285 -11.141 4.68 1 98.75 150 ILE B C 1
ATOM 3332 O O . ILE B 1 150 ? 5.023 -9.961 4.426 1 98.75 150 ILE B O 1
ATOM 3336 N N . SER B 1 151 ? 4.586 -11.852 5.492 1 98.56 151 SER B N 1
ATOM 3337 C CA . SER B 1 151 ? 3.389 -11.328 6.145 1 98.56 151 SER B CA 1
ATOM 3338 C C . SER B 1 151 ? 3.729 -10.172 7.074 1 98.56 151 SER B C 1
ATOM 3340 O O . SER B 1 151 ? 3.07 -9.125 7.039 1 98.56 151 SER B O 1
ATOM 3342 N N . GLU B 1 152 ? 4.793 -10.32 7.828 1 97.56 152 GLU B N 1
ATOM 3343 C CA . GLU B 1 152 ? 5.18 -9.32 8.82 1 97.56 152 GLU B CA 1
ATOM 3344 C C . GLU B 1 152 ? 5.727 -8.062 8.156 1 97.56 152 GLU B C 1
ATOM 3346 O O . GLU B 1 152 ? 5.43 -6.949 8.586 1 97.56 152 GLU B O 1
ATOM 3351 N N . VAL B 1 153 ? 6.504 -8.227 7.137 1 97.31 153 VAL B N 1
ATOM 3352 C CA . VAL B 1 153 ? 7.281 -7.113 6.609 1 97.31 153 VAL B CA 1
ATOM 3353 C C . VAL B 1 153 ? 6.535 -6.473 5.441 1 97.31 153 VAL B C 1
ATOM 3355 O O . VAL B 1 153 ? 6.559 -5.25 5.277 1 97.31 153 VAL B O 1
ATOM 3358 N N . LEU B 1 154 ? 5.863 -7.301 4.648 1 97.94 154 LEU B N 1
ATOM 3359 C CA . LEU B 1 154 ? 5.312 -6.785 3.402 1 97.94 154 LEU B CA 1
ATOM 3360 C C . LEU B 1 154 ? 3.791 -6.703 3.475 1 97.94 154 LEU B C 1
ATOM 3362 O O . LEU B 1 154 ? 3.154 -6.125 2.592 1 97.94 154 LEU B O 1
ATOM 3366 N N . GLY B 1 155 ? 3.162 -7.27 4.477 1 97.69 155 GLY B N 1
ATOM 3367 C CA . GLY B 1 155 ? 1.716 -7.207 4.621 1 97.69 155 GLY B CA 1
ATOM 3368 C C . GLY B 1 155 ? 0.976 -8.086 3.637 1 97.69 155 GLY B C 1
ATOM 3369 O O . GLY B 1 155 ? -0.145 -7.773 3.232 1 97.69 155 GLY B O 1
ATOM 3370 N N . VAL B 1 156 ? 1.63 -9.102 3.137 1 98.62 156 VAL B N 1
ATOM 3371 C CA . VAL B 1 156 ? 1.061 -10.086 2.225 1 98.62 156 VAL B CA 1
ATOM 3372 C C . VAL B 1 156 ? 1.188 -11.484 2.828 1 98.62 156 VAL B C 1
ATOM 3374 O O . VAL B 1 156 ? 2.271 -11.883 3.266 1 98.62 156 VAL B O 1
ATOM 3377 N N . ASP B 1 157 ? 0.085 -12.234 2.875 1 98.81 157 ASP B N 1
ATOM 3378 C CA . ASP B 1 157 ? 0.106 -13.555 3.498 1 98.81 157 ASP B CA 1
ATOM 3379 C C . ASP B 1 157 ? -0.408 -14.625 2.537 1 98.81 157 ASP B C 1
ATOM 3381 O O . ASP B 1 157 ? -1.618 -14.797 2.379 1 98.81 157 ASP B O 1
ATOM 3385 N N . ILE B 1 158 ? 0.522 -15.352 1.944 1 98.88 158 ILE B N 1
ATOM 3386 C CA . ILE B 1 158 ? 0.206 -16.438 1.026 1 98.88 158 ILE B CA 1
ATOM 3387 C C . ILE B 1 158 ? 0.733 -17.766 1.588 1 98.88 158 ILE B C 1
ATOM 3389 O O . ILE B 1 158 ? 1.933 -17.906 1.835 1 98.88 158 ILE B O 1
ATOM 3393 N N . HIS B 1 159 ? -0.175 -18.656 1.793 1 98.81 159 HIS B N 1
ATOM 3394 C CA . HIS B 1 159 ? 0.268 -19.969 2.258 1 98.81 159 HIS B CA 1
ATOM 3395 C C . HIS B 1 159 ? 1.249 -20.594 1.274 1 98.81 159 HIS B C 1
ATOM 3397 O O . HIS B 1 159 ? 1.029 -20.562 0.062 1 98.81 159 HIS B O 1
ATOM 3403 N N . PRO B 1 160 ? 2.324 -21.219 1.785 1 98.81 160 PRO B N 1
ATOM 3404 C CA . PRO B 1 160 ? 3.361 -21.734 0.89 1 98.81 160 PRO B CA 1
ATOM 3405 C C . PRO B 1 160 ? 2.844 -22.812 -0.052 1 98.81 160 PRO B C 1
ATOM 3407 O O . PRO B 1 160 ? 3.426 -23.047 -1.114 1 98.81 160 PRO B O 1
ATOM 3410 N N . ALA B 1 161 ? 1.75 -23.422 0.273 1 98.62 161 ALA B N 1
ATOM 3411 C CA . ALA B 1 161 ? 1.228 -24.516 -0.545 1 98.62 161 ALA B CA 1
ATOM 3412 C C . ALA B 1 161 ? 0.394 -23.984 -1.705 1 98.62 161 ALA B C 1
ATOM 3414 O O . ALA B 1 161 ? 0.087 -24.719 -2.648 1 98.62 161 ALA B O 1
ATOM 3415 N N . ALA B 1 162 ? -0.063 -22.75 -1.617 1 98.81 162 ALA B N 1
ATOM 3416 C CA . ALA B 1 162 ? -0.879 -22.188 -2.688 1 98.81 162 ALA B CA 1
ATOM 3417 C C . ALA B 1 162 ? -0.139 -22.219 -4.02 1 98.81 162 ALA B C 1
ATOM 3419 O O . ALA B 1 162 ? 1.079 -22.031 -4.066 1 98.81 162 ALA B O 1
ATOM 3420 N N . ARG B 1 163 ? -0.858 -22.469 -5.098 1 98.88 163 ARG B N 1
ATOM 3421 C CA . ARG B 1 163 ? -0.255 -22.547 -6.426 1 98.88 163 ARG B CA 1
ATOM 3422 C C . ARG B 1 163 ? -0.502 -21.281 -7.219 1 98.88 163 ARG B C 1
ATOM 3424 O O . ARG B 1 163 ? -1.65 -20.922 -7.504 1 98.88 163 ARG B O 1
ATOM 3431 N N . MET B 1 164 ? 0.595 -20.609 -7.566 1 98.81 164 MET B N 1
ATOM 3432 C CA . MET B 1 164 ? 0.533 -19.328 -8.273 1 98.81 164 MET B CA 1
ATOM 3433 C C . MET B 1 164 ? 1.169 -19.453 -9.656 1 98.81 164 MET B C 1
ATOM 3435 O O . MET B 1 164 ? 2.312 -19.891 -9.781 1 98.81 164 MET B O 1
ATOM 3439 N N . GLY B 1 165 ? 0.435 -19.016 -10.695 1 98.75 165 GLY B N 1
ATOM 3440 C CA . GLY B 1 165 ? 0.968 -19 -12.047 1 98.75 165 GLY B CA 1
ATOM 3441 C C . GLY B 1 165 ? 1.913 -17.844 -12.297 1 98.75 165 GLY B C 1
ATOM 3442 O O . GLY B 1 165 ? 2.559 -17.344 -11.367 1 98.75 165 GLY B O 1
ATOM 3443 N N . LYS B 1 166 ? 2.133 -17.5 -13.578 1 98.69 166 LYS B N 1
ATOM 3444 C CA . LYS B 1 166 ? 3.037 -16.422 -13.977 1 98.69 166 LYS B CA 1
ATOM 3445 C C . LYS B 1 166 ? 2.266 -15.25 -14.562 1 98.69 166 LYS B C 1
ATOM 3447 O O . LYS B 1 166 ? 1.092 -15.383 -14.922 1 98.69 166 LYS B O 1
ATOM 3452 N N . GLY B 1 167 ? 2.961 -14.141 -14.656 1 98.56 167 GLY B N 1
ATOM 3453 C CA . GLY B 1 167 ? 2.307 -12.938 -15.148 1 98.56 167 GLY B CA 1
ATOM 3454 C C . GLY B 1 167 ? 1.231 -12.422 -14.211 1 98.56 167 GLY B C 1
ATOM 3455 O O . GLY B 1 167 ? 0.231 -11.859 -14.664 1 98.56 167 GLY B O 1
ATOM 3456 N N . ILE B 1 168 ? 1.383 -12.68 -12.961 1 98.75 168 ILE B N 1
ATOM 3457 C CA . ILE B 1 168 ? 0.457 -12.234 -11.922 1 98.75 168 ILE B CA 1
ATOM 3458 C C . ILE B 1 168 ? 0.896 -10.867 -11.398 1 98.75 168 ILE B C 1
ATOM 3460 O O . ILE B 1 168 ? 2.088 -10.633 -11.188 1 98.75 168 ILE B O 1
ATOM 3464 N N . MET B 1 169 ? -0.043 -10.016 -11.273 1 98.25 169 MET B N 1
ATOM 3465 C CA . MET B 1 169 ? 0.207 -8.734 -10.625 1 98.25 169 MET B CA 1
ATOM 3466 C C . MET B 1 169 ? -0.549 -8.641 -9.305 1 98.25 169 MET B C 1
ATOM 3468 O O . MET B 1 169 ? -1.778 -8.711 -9.281 1 98.25 169 MET B O 1
ATOM 3472 N N . LEU B 1 170 ? 0.206 -8.57 -8.219 1 98.5 170 LEU B N 1
ATOM 3473 C CA . LEU B 1 170 ? -0.333 -8.195 -6.918 1 98.5 170 LEU B CA 1
ATOM 3474 C C . LEU B 1 170 ? -0.157 -6.699 -6.668 1 98.5 170 LEU B C 1
ATOM 3476 O O . LEU B 1 170 ? 0.903 -6.262 -6.215 1 98.5 170 LEU B O 1
ATOM 3480 N N . ASP B 1 171 ? -1.178 -5.957 -7.004 1 95.88 171 ASP B N 1
ATOM 3481 C CA . ASP B 1 171 ? -1.073 -4.5 -6.973 1 95.88 171 ASP B CA 1
ATOM 3482 C C . ASP B 1 171 ? -1.24 -3.969 -5.551 1 95.88 171 ASP B C 1
ATOM 3484 O O . ASP B 1 171 ? -2.174 -4.352 -4.844 1 95.88 171 ASP B O 1
ATOM 3488 N N . HIS B 1 172 ? -0.26 -3.105 -5.047 1 95.06 172 HIS B N 1
ATOM 3489 C CA . HIS B 1 172 ? -0.124 -2.588 -3.691 1 95.06 172 HIS B CA 1
ATOM 3490 C C . HIS B 1 172 ? 0.133 -3.715 -2.695 1 95.06 172 HIS B C 1
ATOM 3492 O O . HIS B 1 172 ? 1.018 -3.605 -1.844 1 95.06 172 HIS B O 1
ATOM 3498 N N . GLY B 1 173 ? -0.663 -4.844 -2.758 1 94.62 173 GLY B N 1
ATOM 3499 C CA . GLY B 1 173 ? -0.393 -6.082 -2.043 1 94.62 173 GLY B CA 1
ATOM 3500 C C . GLY B 1 173 ? -0.911 -6.07 -0.618 1 94.62 173 GLY B C 1
ATOM 3501 O O . GLY B 1 173 ? -1.226 -7.125 -0.06 1 94.62 173 GLY B O 1
ATOM 3502 N N . SER B 1 174 ? -1.041 -4.906 0.03 1 96.12 174 SER B N 1
ATOM 3503 C CA . SER B 1 174 ? -1.36 -4.793 1.449 1 96.12 174 SER B CA 1
ATOM 3504 C C . SER B 1 174 ? -2.66 -5.516 1.783 1 96.12 174 SER B C 1
ATOM 3506 O O . SER B 1 174 ? -3.684 -5.297 1.129 1 96.12 174 SER B O 1
ATOM 3508 N N . GLY B 1 175 ? -2.574 -6.359 2.795 1 97.69 175 GLY B N 1
ATOM 3509 C CA . GLY B 1 175 ? -3.773 -6.988 3.326 1 97.69 175 GLY B CA 1
ATOM 3510 C C . GLY B 1 175 ? -4.18 -8.234 2.561 1 97.69 175 GLY B C 1
ATOM 3511 O O . GLY B 1 175 ? -5.172 -8.883 2.9 1 97.69 175 GLY B O 1
ATOM 3512 N N . LEU B 1 176 ? -3.398 -8.641 1.562 1 98.56 176 LEU B N 1
ATOM 3513 C CA . LEU B 1 176 ? -3.715 -9.812 0.761 1 98.56 176 LEU B CA 1
ATOM 3514 C C . LEU B 1 176 ? -3.527 -11.094 1.574 1 98.56 176 LEU B C 1
ATOM 3516 O O . LEU B 1 176 ? -2.516 -11.258 2.26 1 98.56 176 LEU B O 1
ATOM 3520 N N . VAL B 1 177 ? -4.574 -11.984 1.531 1 98.88 177 VAL B N 1
ATOM 3521 C CA . VAL B 1 177 ? -4.512 -13.289 2.188 1 98.88 177 VAL B CA 1
ATOM 3522 C C . VAL B 1 177 ? -4.93 -14.383 1.211 1 98.88 177 VAL B C 1
ATOM 3524 O O . VAL B 1 177 ? -6.035 -14.344 0.661 1 98.88 177 VAL B O 1
ATOM 3527 N N . ILE B 1 178 ? -4.043 -15.336 0.979 1 98.88 178 ILE B N 1
ATOM 3528 C CA . ILE B 1 178 ? -4.328 -16.453 0.091 1 98.88 178 ILE B CA 1
ATOM 3529 C C . ILE B 1 178 ? -4.125 -17.781 0.838 1 98.88 178 ILE B C 1
ATOM 3531 O O . ILE B 1 178 ? -3.025 -18.062 1.318 1 98.88 178 ILE B O 1
ATOM 3535 N N . GLY B 1 179 ? -5.137 -18.578 0.817 1 98.19 179 GLY B N 1
ATOM 3536 C CA . GLY B 1 179 ? -5.145 -19.797 1.621 1 98.19 179 GLY B CA 1
ATOM 3537 C C . GLY B 1 179 ? -4.383 -20.938 0.982 1 98.19 179 GLY B C 1
ATOM 3538 O O . GLY B 1 179 ? -3.947 -20.844 -0.167 1 98.19 179 GLY B O 1
ATOM 3539 N N . GLU B 1 180 ? -4.309 -22.016 1.646 1 97.88 180 GLU B N 1
ATOM 3540 C CA . GLU B 1 180 ? -3.426 -23.156 1.443 1 97.88 180 GLU B CA 1
ATOM 3541 C C . GLU B 1 180 ? -3.682 -23.828 0.094 1 97.88 180 GLU B C 1
ATOM 3543 O O . GLU B 1 180 ? -2.742 -24.109 -0.649 1 97.88 180 GLU B O 1
ATOM 3548 N N . THR B 1 181 ? -4.93 -23.969 -0.253 1 97.88 181 THR B N 1
ATOM 3549 C CA . THR B 1 181 ? -5.242 -24.781 -1.418 1 97.88 181 THR B CA 1
ATOM 3550 C C . THR B 1 181 ? -5.68 -23.906 -2.592 1 97.88 181 THR B C 1
ATOM 3552 O O . THR B 1 181 ? -6.227 -24.422 -3.576 1 97.88 181 THR B O 1
ATOM 3555 N N . ALA B 1 182 ? -5.469 -22.609 -2.426 1 98.75 182 ALA B N 1
ATOM 3556 C CA . ALA B 1 182 ? -5.844 -21.703 -3.504 1 98.75 182 ALA B CA 1
ATOM 3557 C C . ALA B 1 182 ? -4.98 -21.922 -4.742 1 98.75 182 ALA B C 1
ATOM 3559 O O . ALA B 1 182 ? -3.828 -22.359 -4.633 1 98.75 182 ALA B O 1
ATOM 3560 N N . VAL B 1 183 ? -5.609 -21.734 -5.887 1 98.88 183 VAL B N 1
ATOM 3561 C CA . VAL B 1 183 ? -4.922 -21.734 -7.176 1 98.88 183 VAL B CA 1
ATOM 3562 C C . VAL B 1 183 ? -5.168 -20.422 -7.898 1 98.88 183 VAL B C 1
ATOM 3564 O O . VAL B 1 183 ? -6.312 -19.984 -8.039 1 98.88 183 VAL B O 1
ATOM 3567 N N . VAL B 1 184 ? -4.133 -19.75 -8.258 1 98.94 184 VAL B N 1
ATOM 3568 C CA . VAL B 1 184 ? -4.188 -18.547 -9.086 1 98.94 184 VAL B CA 1
ATOM 3569 C C . VAL B 1 184 ? -3.453 -18.797 -10.406 1 98.94 184 VAL B C 1
ATOM 3571 O O . VAL B 1 184 ? -2.248 -19.062 -10.406 1 98.94 184 VAL B O 1
ATOM 3574 N N . GLU B 1 185 ? -4.156 -18.719 -11.516 1 98.88 185 GLU B N 1
ATOM 3575 C CA . GLU B 1 185 ? -3.58 -19.016 -12.82 1 98.88 185 GLU B CA 1
ATOM 3576 C C . GLU B 1 185 ? -2.887 -17.797 -13.414 1 98.88 185 GLU B C 1
ATOM 3578 O O . GLU B 1 185 ? -2.766 -16.766 -12.758 1 98.88 185 GLU B O 1
ATOM 3583 N N . ASP B 1 186 ? -2.422 -18 -14.672 1 98.81 186 ASP B N 1
ATOM 3584 C CA . ASP B 1 186 ? -1.586 -17 -15.328 1 98.81 186 ASP B CA 1
ATOM 3585 C C . ASP B 1 186 ? -2.369 -15.719 -15.594 1 98.81 186 ASP B C 1
ATOM 3587 O O . ASP B 1 186 ? -3.58 -15.758 -15.828 1 98.81 186 ASP B O 1
ATOM 3591 N N . GLU B 1 187 ? -1.66 -14.555 -15.539 1 98.38 187 GLU B N 1
ATOM 3592 C CA . GLU B 1 187 ? -2.117 -13.273 -16.062 1 98.38 187 GLU B CA 1
ATOM 3593 C C . GLU B 1 187 ? -3.273 -12.727 -15.219 1 98.38 187 GLU B C 1
ATOM 3595 O O . GLU B 1 187 ? -4.074 -11.922 -15.711 1 98.38 187 GLU B O 1
ATOM 3600 N N . VAL B 1 188 ? -3.367 -13.188 -13.961 1 98.75 188 VAL B N 1
ATOM 3601 C CA . VAL B 1 188 ? -4.352 -12.672 -13.016 1 98.75 188 VAL B CA 1
ATOM 3602 C C . VAL B 1 188 ? -3.816 -11.414 -12.352 1 98.75 188 VAL B C 1
ATOM 3604 O O . VAL B 1 188 ? -2.611 -11.289 -12.109 1 98.75 188 VAL B O 1
ATOM 3607 N N . SER B 1 189 ? -4.684 -10.461 -12.125 1 98.44 189 SER B N 1
ATOM 3608 C CA . SER B 1 189 ? -4.371 -9.289 -11.305 1 98.44 189 SER B CA 1
ATOM 3609 C C . SER B 1 189 ? -5.246 -9.234 -10.062 1 98.44 189 SER B C 1
ATOM 3611 O O . SER B 1 189 ? -6.469 -9.383 -10.148 1 98.44 189 SER B O 1
ATOM 3613 N N . ILE B 1 190 ? -4.578 -9.086 -8.898 1 98.62 190 ILE B N 1
ATOM 3614 C CA . ILE B 1 190 ? -5.238 -9 -7.602 1 98.62 190 ILE B CA 1
ATOM 3615 C C . ILE B 1 190 ? -4.848 -7.699 -6.91 1 98.62 190 ILE B C 1
ATOM 3617 O O . ILE B 1 190 ? -3.662 -7.41 -6.738 1 98.62 190 ILE B O 1
ATOM 3621 N N . LEU B 1 191 ? -5.855 -6.922 -6.547 1 97.88 191 LEU B N 1
ATOM 3622 C CA . LEU B 1 191 ? -5.598 -5.664 -5.855 1 97.88 191 LEU B CA 1
ATOM 3623 C C . LEU B 1 191 ? -5.523 -5.879 -4.348 1 97.88 191 LEU B C 1
ATOM 3625 O O . LEU B 1 191 ? -5.504 -7.02 -3.881 1 97.88 191 LEU B O 1
ATOM 3629 N N . GLN B 1 192 ? -5.32 -4.809 -3.566 1 97.75 192 GLN B N 1
ATOM 3630 C CA . GLN B 1 192 ? -5.004 -4.906 -2.146 1 97.75 192 GLN B CA 1
ATOM 3631 C C . GLN B 1 192 ? -6.199 -5.414 -1.348 1 97.75 192 GLN B C 1
ATOM 3633 O O . GLN B 1 192 ? -7.344 -5.297 -1.794 1 97.75 192 GLN B O 1
ATOM 3638 N N . ASP B 1 193 ? -5.945 -5.969 -0.159 1 98 193 ASP B N 1
ATOM 3639 C CA . ASP B 1 193 ? -6.914 -6.336 0.867 1 98 193 ASP B CA 1
ATOM 3640 C C . ASP B 1 193 ? -7.879 -7.406 0.354 1 98 193 ASP B C 1
ATOM 3642 O O . ASP B 1 193 ? -9.055 -7.418 0.723 1 98 193 ASP B O 1
ATOM 3646 N N . VAL B 1 194 ? -7.43 -8.266 -0.565 1 98.75 194 VAL B N 1
ATOM 3647 C CA . VAL B 1 194 ? -8.211 -9.391 -1.07 1 98.75 194 VAL B CA 1
ATOM 3648 C C . VAL B 1 194 ? -7.973 -10.625 -0.201 1 98.75 194 VAL B C 1
ATOM 3650 O O . VAL B 1 194 ? -6.855 -10.844 0.281 1 98.75 194 VAL B O 1
ATOM 3653 N N . THR B 1 195 ? -9.031 -11.391 -0 1 98.81 195 THR B N 1
ATOM 3654 C CA . THR B 1 195 ? -8.93 -12.672 0.686 1 98.81 195 THR B CA 1
ATOM 3655 C C . THR B 1 195 ? -9.406 -13.812 -0.217 1 98.81 195 THR B C 1
ATOM 3657 O O . THR B 1 195 ? -10.516 -13.758 -0.749 1 98.81 195 THR B O 1
ATOM 3660 N N . LEU B 1 196 ? -8.57 -14.727 -0.472 1 98.75 196 LEU B N 1
ATOM 3661 C CA . LEU B 1 196 ? -8.961 -16.047 -0.973 1 98.75 196 LEU B CA 1
ATOM 3662 C C . LEU B 1 196 ? -9 -17.062 0.157 1 98.75 196 LEU B C 1
ATOM 3664 O O . LEU B 1 196 ? -7.984 -17.688 0.469 1 98.75 196 LEU B O 1
ATOM 3668 N N . GLY B 1 197 ? -10.188 -17.203 0.694 1 97.44 197 GLY B N 1
ATOM 3669 C CA . GLY B 1 197 ? -10.312 -17.938 1.944 1 97.44 197 GLY B CA 1
ATOM 3670 C C . GLY B 1 197 ? -11.195 -19.172 1.832 1 97.44 197 GLY B C 1
ATOM 3671 O O . GLY B 1 197 ? -11.852 -19.375 0.81 1 97.44 197 GLY B O 1
ATOM 3672 N N . GLY B 1 198 ? -11.133 -19.984 2.912 1 91.62 198 GLY B N 1
ATOM 3673 C CA . GLY B 1 198 ? -12.008 -21.141 3.039 1 91.62 198 GLY B CA 1
ATOM 3674 C C . GLY B 1 198 ? -13.297 -20.828 3.771 1 91.62 198 GLY B C 1
ATOM 3675 O O . GLY B 1 198 ? -13.531 -19.688 4.184 1 91.62 198 GLY B O 1
ATOM 3676 N N . THR B 1 199 ? -14.359 -21.766 3.842 1 78.81 199 THR B N 1
ATOM 3677 C CA . THR B 1 199 ? -15.633 -21.578 4.535 1 78.81 199 THR B CA 1
ATOM 3678 C C . THR B 1 199 ? -15.672 -22.391 5.82 1 78.81 199 THR B C 1
ATOM 3680 O O . THR B 1 199 ? -16.672 -22.375 6.535 1 78.81 199 THR B O 1
ATOM 3683 N N . GLY B 1 200 ? -14.766 -22.953 6.223 1 73.62 200 GLY B N 1
ATOM 3684 C CA . GLY B 1 200 ? -14.906 -23.734 7.441 1 73.62 200 GLY B CA 1
ATOM 3685 C C . GLY B 1 200 ? -13.742 -24.672 7.688 1 73.62 200 GLY B C 1
ATOM 3686 O O . GLY B 1 200 ? -12.641 -24.453 7.172 1 73.62 200 GLY B O 1
ATOM 3687 N N . LYS B 1 201 ? -13.922 -25.562 8.625 1 68.38 201 LYS B N 1
ATOM 3688 C CA . LYS B 1 201 ? -12.883 -26.469 9.094 1 68.38 201 LYS B CA 1
ATOM 3689 C C . LYS B 1 201 ? -12.75 -27.672 8.156 1 68.38 201 LYS B C 1
ATOM 3691 O O . LYS B 1 201 ? -12.203 -28.719 8.547 1 68.38 201 LYS B O 1
ATOM 3696 N N . GLU B 1 202 ? -13.312 -27.469 6.941 1 69 202 GLU B N 1
ATOM 3697 C CA . GLU B 1 202 ? -13.172 -28.562 5.996 1 69 202 GLU B CA 1
ATOM 3698 C C . GLU B 1 202 ? -11.711 -28.797 5.621 1 69 202 GLU B C 1
ATOM 3700 O O . GLU B 1 202 ? -10.938 -27.844 5.52 1 69 202 GLU B O 1
ATOM 3705 N N . THR B 1 203 ? -11.367 -30.062 5.723 1 78.12 203 THR B N 1
ATOM 3706 C CA . THR B 1 203 ? -10.031 -30.469 5.285 1 78.12 203 THR B CA 1
ATOM 3707 C C . THR B 1 203 ? -10.016 -30.734 3.783 1 78.12 203 THR B C 1
ATOM 3709 O O . THR B 1 203 ? -11.062 -30.922 3.166 1 78.12 203 THR B O 1
ATOM 3712 N N . GLY B 1 204 ? -8.984 -30.516 3.148 1 85.81 204 GLY B N 1
ATOM 3713 C CA . GLY B 1 204 ? -8.852 -30.75 1.72 1 85.81 204 GLY B CA 1
ATOM 3714 C C . GLY B 1 204 ? -8.805 -29.453 0.91 1 85.81 204 GLY B C 1
ATOM 3715 O O . GLY B 1 204 ? -8.219 -28.469 1.342 1 85.81 204 GLY B O 1
ATOM 3716 N N . ASP B 1 205 ? -9.32 -29.641 -0.296 1 92.5 205 ASP B N 1
ATOM 3717 C CA . ASP B 1 205 ? -9.391 -28.5 -1.206 1 92.5 205 ASP B CA 1
ATOM 3718 C C . ASP B 1 205 ? -10.523 -27.562 -0.813 1 92.5 205 ASP B C 1
ATOM 3720 O O . ASP B 1 205 ? -11.695 -27.859 -1.018 1 92.5 205 ASP B O 1
ATOM 3724 N N . ARG B 1 206 ? -10.172 -26.375 -0.239 1 95 206 ARG B N 1
ATOM 3725 C CA . ARG B 1 206 ? -11.188 -25.578 0.446 1 95 206 ARG B CA 1
ATOM 3726 C C . ARG B 1 206 ? -11.062 -24.094 0.092 1 95 206 ARG B C 1
ATOM 3728 O O . ARG B 1 206 ? -11.75 -23.25 0.669 1 95 206 ARG B O 1
ATOM 3735 N N . HIS B 1 207 ? -10.164 -23.766 -0.834 1 98.06 207 HIS B N 1
ATOM 3736 C CA . HIS B 1 207 ? -9.945 -22.359 -1.186 1 98.06 207 HIS B CA 1
ATOM 3737 C C . HIS B 1 207 ? -10.273 -22.109 -2.65 1 98.06 207 HIS B C 1
ATOM 3739 O O . HIS B 1 207 ? -10.367 -23.047 -3.445 1 98.06 207 HIS B O 1
ATOM 3745 N N . PRO B 1 208 ? -10.422 -20.875 -3.096 1 98.62 208 PRO B N 1
ATOM 3746 C CA . PRO B 1 208 ? -10.844 -20.484 -4.445 1 98.62 208 PRO B CA 1
ATOM 3747 C C . PRO B 1 208 ? -9.82 -20.859 -5.512 1 98.62 208 PRO B C 1
ATOM 3749 O O . PRO B 1 208 ? -8.625 -20.953 -5.219 1 98.62 208 PRO B O 1
ATOM 3752 N N . LYS B 1 209 ? -10.328 -21.109 -6.719 1 98.88 209 LYS B N 1
ATOM 3753 C CA . LYS B 1 209 ? -9.555 -21.25 -7.945 1 98.88 209 LYS B CA 1
ATOM 3754 C C . LYS B 1 209 ? -9.781 -20.062 -8.875 1 98.88 209 LYS B C 1
ATOM 3756 O O . LYS B 1 209 ? -10.867 -19.922 -9.445 1 98.88 209 LYS B O 1
ATOM 3761 N N . ILE B 1 210 ? -8.766 -19.203 -8.977 1 98.94 210 ILE B N 1
ATOM 3762 C CA . ILE B 1 210 ? -8.852 -18.047 -9.844 1 98.94 210 ILE B CA 1
ATOM 3763 C C . ILE B 1 210 ? -8.266 -18.375 -11.211 1 98.94 210 ILE B C 1
ATOM 3765 O O . ILE B 1 210 ? -7.066 -18.625 -11.344 1 98.94 210 ILE B O 1
ATOM 3769 N N . ARG B 1 211 ? -9.094 -18.359 -12.242 1 98.81 211 ARG B N 1
ATOM 3770 C CA . ARG B 1 211 ? -8.648 -18.766 -13.57 1 98.81 211 ARG B CA 1
ATOM 3771 C C . ARG B 1 211 ? -7.984 -17.625 -14.312 1 98.81 211 ARG B C 1
ATOM 3773 O O . ARG B 1 211 ? -7.965 -16.484 -13.828 1 98.81 211 ARG B O 1
ATOM 3780 N N . ARG B 1 212 ? -7.465 -18 -15.453 1 98.69 212 ARG B N 1
ATOM 3781 C CA . ARG B 1 212 ? -6.539 -17.141 -16.188 1 98.69 212 ARG B CA 1
ATOM 3782 C C . ARG B 1 212 ? -7.18 -15.789 -16.5 1 98.69 212 ARG B C 1
ATOM 3784 O O . ARG B 1 212 ? -8.328 -15.734 -16.953 1 98.69 212 ARG B O 1
ATOM 3791 N N . GLY B 1 213 ? -6.41 -14.734 -16.219 1 98.31 213 GLY B N 1
ATOM 3792 C CA . GLY B 1 213 ? -6.754 -13.406 -16.719 1 98.31 213 GLY B CA 1
ATOM 3793 C C . GLY B 1 213 ? -7.855 -12.734 -15.922 1 98.31 213 GLY B C 1
ATOM 3794 O O . GLY B 1 213 ? -8.359 -11.688 -16.312 1 98.31 213 GLY B O 1
ATOM 3795 N N . ALA B 1 214 ? -8.281 -13.305 -14.844 1 98.5 214 ALA B N 1
ATOM 3796 C CA . ALA B 1 214 ? -9.289 -12.68 -13.992 1 98.5 214 ALA B CA 1
ATOM 3797 C C . ALA B 1 214 ? -8.719 -11.453 -13.273 1 98.5 214 ALA B C 1
ATOM 3799 O O . ALA B 1 214 ? -7.508 -11.359 -13.07 1 98.5 214 ALA B O 1
ATOM 3800 N N . LEU B 1 215 ? -9.617 -10.516 -13.016 1 98.06 215 LEU B N 1
ATOM 3801 C CA . LEU B 1 215 ? -9.305 -9.328 -12.227 1 98.06 215 LEU B CA 1
ATOM 3802 C C . LEU B 1 215 ? -10.094 -9.32 -10.922 1 98.06 215 LEU B C 1
ATOM 3804 O O . LEU B 1 215 ? -11.32 -9.359 -10.93 1 98.06 215 LEU B O 1
ATOM 3808 N N . ILE B 1 216 ? -9.359 -9.305 -9.805 1 98.44 216 ILE B N 1
ATOM 3809 C CA . ILE B 1 216 ? -9.992 -9.258 -8.492 1 98.44 216 ILE B CA 1
ATOM 3810 C C . ILE B 1 216 ? -9.82 -7.867 -7.883 1 98.44 216 ILE B C 1
ATOM 3812 O O . ILE B 1 216 ? -8.695 -7.461 -7.562 1 98.44 216 ILE B O 1
ATOM 3816 N N . GLY B 1 217 ? -10.922 -7.191 -7.66 1 97.31 217 GLY B N 1
ATOM 3817 C CA . GLY B 1 217 ? -10.898 -5.824 -7.172 1 97.31 217 GLY B CA 1
ATOM 3818 C C . GLY B 1 217 ? -10.508 -5.719 -5.711 1 97.31 217 GLY B C 1
ATOM 3819 O O . GLY B 1 217 ? -10.578 -6.703 -4.969 1 97.31 217 GLY B O 1
ATOM 3820 N N . ALA B 1 218 ? -10.172 -4.496 -5.34 1 97.81 218 ALA B N 1
ATOM 3821 C CA . ALA B 1 218 ? -9.664 -4.227 -3.996 1 97.81 218 ALA B CA 1
ATOM 3822 C C . ALA B 1 218 ? -10.695 -4.605 -2.934 1 97.81 218 ALA B C 1
ATOM 3824 O O . ALA B 1 218 ? -11.883 -4.293 -3.068 1 97.81 218 ALA B O 1
ATOM 3825 N N . GLY B 1 219 ? -10.203 -5.309 -1.86 1 97.94 219 GLY B N 1
ATOM 3826 C CA . GLY B 1 219 ? -11.031 -5.574 -0.694 1 97.94 219 GLY B CA 1
ATOM 3827 C C . GLY B 1 219 ? -11.984 -6.738 -0.894 1 97.94 219 GLY B C 1
ATOM 3828 O O . GLY B 1 219 ? -12.742 -7.086 0.01 1 97.94 219 GLY B O 1
ATOM 3829 N N . ALA B 1 220 ? -11.953 -7.387 -2.02 1 98.25 220 ALA B N 1
ATOM 3830 C CA . ALA B 1 220 ? -12.867 -8.5 -2.277 1 98.25 220 ALA B CA 1
ATOM 3831 C C . ALA B 1 220 ? -12.547 -9.688 -1.382 1 98.25 220 ALA B C 1
ATOM 3833 O O . ALA B 1 220 ? -11.375 -9.945 -1.072 1 98.25 220 ALA B O 1
ATOM 3834 N N . LYS B 1 221 ? -13.57 -10.336 -0.939 1 98.69 221 LYS B N 1
ATOM 3835 C CA . LYS B 1 221 ? -13.477 -11.594 -0.202 1 98.69 221 LYS B CA 1
ATOM 3836 C C . LYS B 1 221 ? -14.094 -12.742 -0.995 1 98.69 221 LYS B C 1
ATOM 3838 O O . LYS B 1 221 ? -15.289 -12.75 -1.267 1 98.69 221 LYS B O 1
ATOM 3843 N N . ILE B 1 222 ? -13.273 -13.625 -1.45 1 98.75 222 ILE B N 1
ATOM 3844 C CA . ILE B 1 222 ? -13.727 -14.812 -2.164 1 98.75 222 ILE B CA 1
ATOM 3845 C C . ILE B 1 222 ? -13.57 -16.047 -1.267 1 98.75 222 ILE B C 1
ATOM 3847 O O . ILE B 1 222 ? -12.461 -16.391 -0.855 1 98.75 222 ILE B O 1
ATOM 3851 N N . LEU B 1 223 ? -14.734 -16.703 -1.027 1 97.75 223 LEU B N 1
ATOM 3852 C CA . LEU B 1 223 ? -14.742 -17.688 0.052 1 97.75 223 LEU B CA 1
ATOM 3853 C C . LEU B 1 223 ? -15.234 -19.047 -0.445 1 97.75 223 LEU B C 1
ATOM 3855 O O . LEU B 1 223 ? -16.25 -19.125 -1.137 1 97.75 223 LEU B O 1
ATOM 3859 N N . GLY B 1 224 ? -14.461 -20.109 -0.121 1 96.5 224 GLY B N 1
ATOM 3860 C CA . GLY B 1 224 ? -14.852 -21.469 -0.446 1 96.5 224 GLY B CA 1
ATOM 3861 C C . GLY B 1 224 ? -14.164 -22.016 -1.687 1 96.5 224 GLY B C 1
ATOM 3862 O O . GLY B 1 224 ? -13.422 -21.281 -2.352 1 96.5 224 GLY B O 1
ATOM 3863 N N . ASN B 1 225 ? -14.281 -23.344 -1.857 1 96.81 225 ASN B N 1
ATOM 3864 C CA . ASN B 1 225 ? -13.734 -23.984 -3.049 1 96.81 225 ASN B CA 1
ATOM 3865 C C . ASN B 1 225 ? -14.594 -23.703 -4.277 1 96.81 225 ASN B C 1
ATOM 3867 O O . ASN B 1 225 ? -15.258 -24.594 -4.797 1 96.81 225 ASN B O 1
ATOM 3871 N N . ILE B 1 226 ? -14.508 -22.5 -4.715 1 97.75 226 ILE B N 1
ATOM 3872 C CA . ILE B 1 226 ? -15.281 -22.062 -5.871 1 97.75 226 ILE B CA 1
ATOM 3873 C C . ILE B 1 226 ? -14.328 -21.594 -6.973 1 97.75 226 ILE B C 1
ATOM 3875 O O . ILE B 1 226 ? -13.172 -21.281 -6.703 1 97.75 226 ILE B O 1
ATOM 3879 N N . GLU B 1 227 ? -14.914 -21.547 -8.18 1 98.62 227 GLU B N 1
ATOM 3880 C CA . GLU B 1 227 ? -14.117 -21.125 -9.328 1 98.62 227 GLU B CA 1
ATOM 3881 C C . GLU B 1 227 ? -14.508 -19.734 -9.797 1 98.62 227 GLU B C 1
ATOM 3883 O O . GLU B 1 227 ? -15.695 -19.406 -9.898 1 98.62 227 GLU B O 1
ATOM 3888 N N . ILE B 1 228 ? -13.523 -18.875 -9.93 1 98.81 228 ILE B N 1
ATOM 3889 C CA . ILE B 1 228 ? -13.648 -17.641 -10.68 1 98.81 228 ILE B CA 1
ATOM 3890 C C . ILE B 1 228 ? -13.156 -17.844 -12.117 1 98.81 228 ILE B C 1
ATOM 3892 O O . ILE B 1 228 ? -11.961 -18.016 -12.352 1 98.81 228 ILE B O 1
ATOM 3896 N N . GLY B 1 229 ? -14.07 -17.797 -13.039 1 98.62 229 GLY B N 1
ATOM 3897 C CA . GLY B 1 229 ? -13.805 -18.25 -14.398 1 98.62 229 GLY B CA 1
ATOM 3898 C C . GLY B 1 229 ? -12.789 -17.375 -15.125 1 98.62 229 GLY B C 1
ATOM 3899 O O . GLY B 1 229 ? -12.484 -16.266 -14.688 1 98.62 229 GLY B O 1
ATOM 3900 N N . ILE B 1 230 ? -12.336 -17.969 -16.25 1 98.5 230 ILE B N 1
ATOM 3901 C CA . ILE B 1 230 ? -11.367 -17.266 -17.109 1 98.5 230 ILE B CA 1
ATOM 3902 C C . ILE B 1 230 ? -11.906 -15.891 -17.469 1 98.5 230 ILE B C 1
ATOM 3904 O O . ILE B 1 230 ? -13.07 -15.75 -17.859 1 98.5 230 ILE B O 1
ATOM 3908 N N . GLY B 1 231 ? -11.062 -14.883 -17.25 1 97.94 231 GLY B N 1
ATOM 3909 C CA . GLY B 1 231 ? -11.406 -13.539 -17.703 1 97.94 231 GLY B CA 1
ATOM 3910 C C . GLY B 1 231 ? -12.547 -12.922 -16.906 1 97.94 231 GLY B C 1
ATOM 3911 O O . GLY B 1 231 ? -13.188 -11.984 -17.375 1 97.94 231 GLY B O 1
ATOM 3912 N N . ALA B 1 232 ? -12.859 -13.445 -15.781 1 97.81 232 ALA B N 1
ATOM 3913 C CA . ALA B 1 232 ? -13.898 -12.875 -14.938 1 97.81 232 ALA B CA 1
ATOM 3914 C C . ALA B 1 232 ? -13.391 -11.648 -14.188 1 97.81 232 ALA B C 1
ATOM 3916 O O . ALA B 1 232 ? -12.18 -11.438 -14.078 1 97.81 232 ALA B O 1
ATOM 3917 N N . LYS B 1 233 ? -14.375 -10.875 -13.758 1 97.19 233 LYS B N 1
ATOM 3918 C CA . LYS B 1 233 ? -14.07 -9.68 -12.984 1 97.19 233 LYS B CA 1
ATOM 3919 C C . LYS B 1 233 ? -14.875 -9.641 -11.688 1 97.19 233 LYS B C 1
ATOM 3921 O O . LYS B 1 233 ? -16.094 -9.797 -11.711 1 97.19 233 LYS B O 1
ATOM 3926 N N . VAL B 1 234 ? -14.195 -9.492 -10.594 1 97.62 234 VAL B N 1
ATOM 3927 C CA . VAL B 1 234 ? -14.828 -9.305 -9.297 1 97.62 234 VAL B CA 1
ATOM 3928 C C . VAL B 1 234 ? -14.664 -7.859 -8.836 1 97.62 234 VAL B C 1
ATOM 3930 O O . VAL B 1 234 ? -13.539 -7.367 -8.711 1 97.62 234 VAL B O 1
ATOM 3933 N N . GLY B 1 235 ? -15.758 -7.176 -8.578 1 95.94 235 GLY B N 1
ATOM 3934 C CA . GLY B 1 235 ? -15.727 -5.777 -8.172 1 95.94 235 GLY B CA 1
ATOM 3935 C C . GLY B 1 235 ? -15.141 -5.574 -6.793 1 95.94 235 GLY B C 1
ATOM 3936 O O . GLY B 1 235 ? -15.164 -6.484 -5.961 1 95.94 235 GLY B O 1
ATOM 3937 N N . ALA B 1 236 ? -14.703 -4.367 -6.609 1 96.88 236 ALA B N 1
ATOM 3938 C CA . ALA B 1 236 ? -14.133 -3.996 -5.32 1 96.88 236 ALA B CA 1
ATOM 3939 C C . ALA B 1 236 ? -15.141 -4.18 -4.195 1 96.88 236 ALA B C 1
ATOM 3941 O O . ALA B 1 236 ? -16.328 -3.91 -4.375 1 96.88 236 ALA B O 1
ATOM 3942 N N . GLY B 1 237 ? -14.602 -4.664 -3.018 1 96.69 237 GLY B N 1
ATOM 3943 C CA . GLY B 1 237 ? -15.414 -4.777 -1.814 1 96.69 237 GLY B CA 1
ATOM 3944 C C . GLY B 1 237 ? -16.438 -5.902 -1.884 1 96.69 237 GLY B C 1
ATOM 3945 O O . GLY B 1 237 ? -17.25 -6.066 -0.971 1 96.69 237 GLY B O 1
ATOM 3946 N N . SER B 1 238 ? -16.375 -6.727 -2.867 1 97.12 238 SER B N 1
ATOM 3947 C CA . SER B 1 238 ? -17.375 -7.77 -3.055 1 97.12 238 SER B CA 1
ATOM 3948 C C . SER B 1 238 ? -17.109 -8.961 -2.137 1 97.12 238 SER B C 1
ATOM 3950 O O . SER B 1 238 ? -15.969 -9.219 -1.762 1 97.12 238 SER B O 1
ATOM 3952 N N . VAL B 1 239 ? -18.219 -9.586 -1.812 1 98.06 239 VAL B N 1
ATOM 3953 C CA . VAL B 1 239 ? -18.125 -10.891 -1.157 1 98.06 239 VAL B CA 1
ATOM 3954 C C . VAL B 1 239 ? -18.688 -11.969 -2.078 1 98.06 239 VAL B C 1
ATOM 3956 O O . VAL B 1 239 ? -19.891 -11.984 -2.375 1 98.06 239 VAL B O 1
ATOM 3959 N N . VAL B 1 240 ? -17.812 -12.867 -2.539 1 98.31 240 VAL B N 1
ATOM 3960 C CA . VAL B 1 240 ? -18.188 -13.898 -3.5 1 98.31 240 VAL B CA 1
ATOM 3961 C C . VAL B 1 240 ? -18.234 -15.258 -2.811 1 98.31 240 VAL B C 1
ATOM 3963 O O . VAL B 1 240 ? -17.219 -15.719 -2.268 1 98.31 240 VAL B O 1
ATOM 3966 N N . VAL B 1 241 ? -19.391 -15.898 -2.859 1 97.5 241 VAL B N 1
ATOM 3967 C CA . VAL B 1 241 ? -19.562 -17.172 -2.162 1 97.5 241 VAL B CA 1
ATOM 3968 C C . VAL B 1 241 ? -20.078 -18.219 -3.131 1 97.5 241 VAL B C 1
ATOM 3970 O O . VAL B 1 241 ? -20.438 -19.328 -2.721 1 97.5 241 VAL B O 1
ATOM 3973 N N . SER B 1 242 ? -20.266 -17.875 -4.383 1 97.5 242 SER B N 1
ATOM 3974 C CA . SER B 1 242 ? -20.672 -18.797 -5.441 1 97.5 242 SER B CA 1
ATOM 3975 C C . SER B 1 242 ? -19.766 -18.688 -6.66 1 97.5 242 SER B C 1
ATOM 3977 O O . SER B 1 242 ? -19.125 -17.656 -6.863 1 97.5 242 SER B O 1
ATOM 3979 N N . PRO B 1 243 ? -19.734 -19.766 -7.457 1 98.38 243 PRO B N 1
ATOM 3980 C CA . PRO B 1 243 ? -18.875 -19.703 -8.641 1 98.38 243 PRO B CA 1
ATOM 3981 C C . PRO B 1 243 ? -19.234 -18.547 -9.57 1 98.38 243 PRO B C 1
ATOM 3983 O O . PRO B 1 243 ? -20.391 -18.141 -9.641 1 98.38 243 PRO B O 1
ATOM 3986 N N . VAL B 1 244 ? -18.25 -18.031 -10.281 1 98.44 244 VAL B N 1
ATOM 3987 C CA . VAL B 1 244 ? -18.422 -16.969 -11.266 1 98.44 244 VAL B CA 1
ATOM 3988 C C . VAL B 1 244 ? -18.078 -17.5 -12.656 1 98.44 244 VAL B C 1
ATOM 3990 O O . VAL B 1 244 ? -16.984 -18.016 -12.883 1 98.44 244 VAL B O 1
ATOM 3993 N N . ALA B 1 245 ? -18.984 -17.375 -13.547 1 97.75 245 ALA B N 1
ATOM 3994 C CA . ALA B 1 245 ? -18.797 -17.875 -14.906 1 97.75 245 ALA B CA 1
ATOM 3995 C C . ALA B 1 245 ? -17.703 -17.094 -15.625 1 97.75 245 ALA B C 1
ATOM 3997 O O . ALA B 1 245 ? -17.391 -15.961 -15.25 1 97.75 245 ALA B O 1
ATOM 3998 N N . ALA B 1 246 ? -17.141 -17.719 -16.672 1 98 246 ALA B N 1
ATOM 3999 C CA . ALA B 1 246 ? -16.125 -17.062 -17.5 1 98 246 ALA B CA 1
ATOM 4000 C C . ALA B 1 246 ? -16.656 -15.766 -18.094 1 98 246 ALA B C 1
ATOM 4002 O O . ALA B 1 246 ? -17.828 -15.695 -18.5 1 98 246 ALA B O 1
ATOM 4003 N N . HIS B 1 247 ? -15.766 -14.812 -18.141 1 97.19 247 HIS B N 1
ATOM 4004 C CA . HIS B 1 247 ? -16.031 -13.555 -18.812 1 97.19 247 HIS B CA 1
ATOM 4005 C C . HIS B 1 247 ? -17.312 -12.898 -18.281 1 97.19 247 HIS B C 1
ATOM 4007 O O . HIS B 1 247 ? -18.141 -12.414 -19.062 1 97.19 247 HIS B O 1
ATOM 4013 N N . THR B 1 248 ? -17.469 -12.984 -16.953 1 95.94 248 THR B N 1
ATOM 4014 C CA . THR B 1 248 ? -18.578 -12.32 -16.281 1 95.94 248 THR B CA 1
ATOM 4015 C C . THR B 1 248 ? -18.062 -11.422 -15.164 1 95.94 248 THR B C 1
ATOM 4017 O O . THR B 1 248 ? -17 -11.68 -14.586 1 95.94 248 THR B O 1
ATOM 4020 N N . SER B 1 249 ? -18.844 -10.383 -14.922 1 95.81 249 SER B N 1
ATOM 4021 C CA . SER B 1 249 ? -18.531 -9.477 -13.828 1 95.81 249 SER B CA 1
ATOM 4022 C C . SER B 1 249 ? -19.531 -9.633 -12.68 1 95.81 249 SER B C 1
ATOM 4024 O O . SER B 1 249 ? -20.734 -9.688 -12.898 1 95.81 249 SER B O 1
ATOM 4026 N N . VAL B 1 250 ? -18.984 -9.734 -11.477 1 96.5 250 VAL B N 1
ATOM 4027 C CA . VAL B 1 250 ? -19.828 -9.797 -10.289 1 96.5 250 VAL B CA 1
ATOM 4028 C C . VAL B 1 250 ? -19.438 -8.688 -9.32 1 96.5 250 VAL B C 1
ATOM 4030 O O . VAL B 1 250 ? -18.281 -8.242 -9.305 1 96.5 250 VAL B O 1
ATOM 4033 N N . ALA B 1 251 ? -20.422 -8.203 -8.516 1 96.12 251 ALA B N 1
ATOM 4034 C CA . ALA B 1 251 ? -20.188 -7.184 -7.5 1 96.12 251 ALA B CA 1
ATOM 4035 C C . ALA B 1 251 ? -21.266 -7.211 -6.43 1 96.12 251 ALA B C 1
ATOM 4037 O O . ALA B 1 251 ? -22.375 -7.715 -6.66 1 96.12 251 ALA B O 1
ATOM 4038 N N . GLY B 1 252 ? -20.797 -6.715 -5.227 1 94.56 252 GLY B N 1
ATOM 4039 C CA . GLY B 1 252 ? -21.781 -6.578 -4.16 1 94.56 252 GLY B CA 1
ATOM 4040 C C . GLY B 1 252 ? -21.547 -7.543 -3.014 1 94.56 252 GLY B C 1
ATOM 4041 O O . GLY B 1 252 ? -20.578 -8.305 -3.023 1 94.56 252 GLY B O 1
ATOM 4042 N N . VAL B 1 253 ? -22.469 -7.43 -1.977 1 94.81 253 VAL B N 1
ATOM 4043 C CA . VAL B 1 253 ? -22.406 -8.266 -0.779 1 94.81 253 VAL B CA 1
ATOM 4044 C C . VAL B 1 253 ? -23.781 -8.836 -0.467 1 94.81 253 VAL B C 1
ATOM 4046 O O . VAL B 1 253 ? -24.625 -8.156 0.135 1 94.81 253 VAL B O 1
ATOM 4049 N N . PRO B 1 254 ? -24.062 -9.961 -0.805 1 95.12 254 PRO B N 1
ATOM 4050 C CA . PRO B 1 254 ? -23.203 -10.852 -1.596 1 95.12 254 PRO B CA 1
ATOM 4051 C C . PRO B 1 254 ? -23.109 -10.422 -3.059 1 95.12 254 PRO B C 1
ATOM 4053 O O . PRO B 1 254 ? -23.953 -9.664 -3.543 1 95.12 254 PRO B O 1
ATOM 4056 N N . ALA B 1 255 ? -22.109 -10.953 -3.652 1 95.56 255 ALA B N 1
ATOM 4057 C CA . ALA B 1 255 ? -21.875 -10.57 -5.043 1 95.56 255 ALA B CA 1
ATOM 4058 C C . ALA B 1 255 ? -22.953 -11.141 -5.961 1 95.56 255 ALA B C 1
ATOM 4060 O O . ALA B 1 255 ? -23.391 -12.281 -5.789 1 95.56 255 ALA B O 1
ATOM 4061 N N . ARG B 1 256 ? -23.312 -10.32 -6.891 1 94.94 256 ARG B N 1
ATOM 4062 C CA . ARG B 1 256 ? -24.25 -10.695 -7.938 1 94.94 256 ARG B CA 1
ATOM 4063 C C . ARG B 1 256 ? -23.703 -10.359 -9.32 1 94.94 256 ARG B C 1
ATOM 4065 O O . ARG B 1 256 ? -22.797 -9.547 -9.453 1 94.94 256 ARG B O 1
ATOM 4072 N N . LEU B 1 257 ? -24.375 -11.055 -10.25 1 94.31 257 LEU B N 1
ATOM 4073 C CA . LEU B 1 257 ? -24.016 -10.758 -11.633 1 94.31 257 LEU B CA 1
ATOM 4074 C C . LEU B 1 257 ? -24.359 -9.312 -11.984 1 94.31 257 LEU B C 1
ATOM 4076 O O . LEU B 1 257 ? -25.484 -8.859 -11.758 1 94.31 257 LEU B O 1
ATOM 4080 N N . VAL B 1 258 ? -23.422 -8.609 -12.562 1 91.38 258 VAL B N 1
ATOM 4081 C CA . VAL B 1 258 ? -23.688 -7.215 -12.898 1 91.38 258 VAL B CA 1
ATOM 4082 C C . VAL B 1 258 ? -23.391 -6.969 -14.375 1 91.38 258 VAL B C 1
ATOM 4084 O O . VAL B 1 258 ? -23.703 -5.906 -14.914 1 91.38 258 VAL B O 1
ATOM 4087 N N . GLY B 1 259 ? -22.734 -7.867 -15.039 1 90.56 259 GLY B N 1
ATOM 4088 C CA . GLY B 1 259 ? -22.484 -7.691 -16.469 1 90.56 259 GLY B CA 1
ATOM 4089 C C . GLY B 1 259 ? -21.312 -8.516 -16.969 1 90.56 259 GLY B C 1
ATOM 4090 O O . GLY B 1 259 ? -21.078 -9.633 -16.5 1 90.56 259 GLY B O 1
ATOM 4091 N N . LYS B 1 260 ? -20.781 -8.008 -18.094 1 88.75 260 LYS B N 1
ATOM 4092 C CA . LYS B 1 260 ? -19.609 -8.617 -18.703 1 88.75 260 LYS B CA 1
ATOM 4093 C C . LYS B 1 260 ? -18.422 -7.66 -18.688 1 88.75 260 LYS B C 1
ATOM 4095 O O . LYS B 1 260 ? -18.594 -6.453 -18.875 1 88.75 260 LYS B O 1
ATOM 4100 N N . PRO B 1 261 ? -17.297 -8.234 -18.547 1 89.19 261 PRO B N 1
ATOM 4101 C CA . PRO B 1 261 ? -16.125 -7.359 -18.625 1 89.19 261 PRO B CA 1
ATOM 4102 C C . PRO B 1 261 ? -15.945 -6.75 -20.016 1 89.19 261 PRO B C 1
ATOM 4104 O O . PRO B 1 261 ? -16.359 -7.348 -21.016 1 89.19 261 PRO B O 1
ATOM 4107 N N . ASN B 1 262 ? -15.297 -5.613 -20.062 1 84.31 262 ASN B N 1
ATOM 4108 C CA . ASN B 1 262 ? -15.062 -4.914 -21.328 1 84.31 262 ASN B CA 1
ATOM 4109 C C . ASN B 1 262 ? -13.906 -5.531 -22.109 1 84.31 262 ASN B C 1
ATOM 4111 O O . ASN B 1 262 ? -13.625 -5.125 -23.234 1 84.31 262 ASN B O 1
ATOM 4115 N N . SER B 1 263 ? -13.211 -6.461 -21.484 1 88.12 263 SER B N 1
ATOM 4116 C CA . SER B 1 263 ? -12.094 -7.156 -22.109 1 88.12 263 SER B CA 1
ATOM 4117 C C . SER B 1 263 ? -12.141 -8.656 -21.828 1 88.12 263 SER B C 1
ATOM 4119 O O . SER B 1 263 ? -12.727 -9.086 -20.828 1 88.12 263 SER B O 1
ATOM 4121 N N . ASP B 1 264 ? -11.484 -9.422 -22.719 1 91.62 264 ASP B N 1
ATOM 4122 C CA . ASP B 1 264 ? -11.461 -10.875 -22.562 1 91.62 264 ASP B CA 1
ATOM 4123 C C . ASP B 1 264 ? -10.641 -11.289 -21.344 1 91.62 264 ASP B C 1
ATOM 4125 O O . ASP B 1 264 ? -10.953 -12.289 -20.688 1 91.62 264 ASP B O 1
ATOM 4129 N N . LEU B 1 265 ? -9.633 -10.492 -21.109 1 94.88 265 LEU B N 1
ATOM 4130 C CA . LEU B 1 265 ? -8.766 -10.773 -19.969 1 94.88 265 LEU B CA 1
ATOM 4131 C C . LEU B 1 265 ? -8.531 -9.516 -19.141 1 94.88 265 LEU B C 1
ATOM 4133 O O . LEU B 1 265 ? -7.465 -8.906 -19.203 1 94.88 265 LEU B O 1
ATOM 4137 N N . PRO B 1 266 ? -9.516 -9.234 -18.297 1 92.38 266 PRO B N 1
ATOM 4138 C CA . PRO B 1 266 ? -9.414 -8.016 -17.5 1 92.38 266 PRO B CA 1
ATOM 4139 C C . PRO B 1 266 ? -8.188 -7.996 -16.594 1 92.38 266 PRO B C 1
ATOM 4141 O O . PRO B 1 266 ? -7.711 -6.926 -16.203 1 92.38 266 PRO B O 1
ATOM 4144 N N . GLY B 1 267 ? -7.68 -9.109 -16.234 1 93.38 267 GLY B N 1
ATOM 4145 C CA . GLY B 1 267 ? -6.438 -9.156 -15.484 1 93.38 267 GLY B CA 1
ATOM 4146 C C . GLY B 1 267 ? -5.273 -8.5 -16.203 1 93.38 267 GLY B C 1
ATOM 4147 O O . GLY B 1 267 ? -4.324 -8.039 -15.57 1 93.38 267 GLY B O 1
ATOM 4148 N N . ILE B 1 268 ? -5.305 -8.516 -17.516 1 91.75 268 ILE B N 1
ATOM 4149 C CA . ILE B 1 268 ? -4.258 -7.914 -18.328 1 91.75 268 ILE B CA 1
ATOM 4150 C C . ILE B 1 268 ? -4.605 -6.457 -18.641 1 91.75 268 ILE B C 1
ATOM 4152 O O . ILE B 1 268 ? -3.764 -5.57 -18.484 1 91.75 268 ILE B O 1
ATOM 4156 N N . SER B 1 269 ? -5.848 -6.18 -18.984 1 90.25 269 SER B N 1
ATOM 4157 C CA . SER B 1 269 ? -6.254 -4.84 -19.406 1 90.25 269 SER B CA 1
ATOM 4158 C C . SER B 1 269 ? -6.395 -3.906 -18.219 1 90.25 269 SER B C 1
ATOM 4160 O O . SER B 1 269 ? -6.387 -2.684 -18.375 1 90.25 269 SER B O 1
ATOM 4162 N N . MET B 1 270 ? -6.715 -4.434 -17.078 1 89.44 270 MET B N 1
ATOM 4163 C CA . MET B 1 270 ? -6.875 -3.723 -15.812 1 89.44 270 MET B CA 1
ATOM 4164 C C . MET B 1 270 ? -8.102 -2.812 -15.852 1 89.44 270 MET B C 1
ATOM 4166 O O . MET B 1 270 ? -8.141 -1.791 -15.164 1 89.44 270 MET B O 1
ATOM 4170 N N . GLU B 1 271 ? -8.969 -3.129 -16.703 1 83.31 271 GLU B N 1
ATOM 4171 C CA . GLU B 1 271 ? -10.219 -2.383 -16.734 1 83.31 271 GLU B CA 1
ATOM 4172 C C . GLU B 1 271 ? -11.109 -2.76 -15.547 1 83.31 271 GLU B C 1
ATOM 4174 O O . GLU B 1 271 ? -11.703 -3.84 -15.531 1 83.31 271 GLU B O 1
ATOM 4179 N N . GLN B 1 272 ? -11.32 -1.853 -14.633 1 82.56 272 GLN B N 1
ATOM 4180 C CA . GLN B 1 272 ? -11.953 -2.186 -13.359 1 82.56 272 GLN B CA 1
ATOM 4181 C C . GLN B 1 272 ? -13.398 -1.7 -13.32 1 82.56 272 GLN B C 1
ATOM 4183 O O . GLN B 1 272 ? -14.141 -2.029 -12.391 1 82.56 272 GLN B O 1
ATOM 4188 N N . THR B 1 273 ? -13.812 -0.933 -14.289 1 79.19 273 THR B N 1
ATOM 4189 C CA . THR B 1 273 ? -15.148 -0.353 -14.273 1 79.19 273 THR B CA 1
ATOM 4190 C C . THR B 1 273 ? -16.203 -1.438 -14.422 1 79.19 273 THR B C 1
ATOM 4192 O O . THR B 1 273 ? -16.078 -2.338 -15.258 1 79.19 273 THR B O 1
ATOM 4195 N N . ILE B 1 274 ? -17.156 -1.4 -13.5 1 76.25 274 ILE B N 1
ATOM 4196 C CA . ILE B 1 274 ? -18.312 -2.281 -13.602 1 76.25 274 ILE B CA 1
ATOM 4197 C C . ILE B 1 274 ? -19.562 -1.465 -13.945 1 76.25 274 ILE B C 1
ATOM 4199 O O . ILE B 1 274 ? -19.891 -0.501 -13.25 1 76.25 274 ILE B O 1
ATOM 4203 N N . ILE B 1 275 ? -20.062 -1.563 -15.164 1 60.66 275 ILE B N 1
ATOM 4204 C CA . ILE B 1 275 ? -21.25 -0.85 -15.633 1 60.66 275 ILE B CA 1
ATOM 4205 C C . ILE B 1 275 ? -22.516 -1.516 -15.07 1 60.66 275 ILE B C 1
ATOM 4207 O O . ILE B 1 275 ? -22.688 -2.729 -15.203 1 60.66 275 ILE B O 1
ATOM 4211 N N . GLU B 1 276 ? -23.094 -0.948 -13.961 1 56.38 276 GLU B N 1
ATOM 4212 C CA . GLU B 1 276 ? -24.344 -1.476 -13.414 1 56.38 276 GLU B CA 1
ATOM 4213 C C . GLU B 1 276 ? -25.422 -1.58 -14.484 1 56.38 276 GLU B C 1
ATOM 4215 O O . GLU B 1 276 ? -25.578 -0.668 -15.297 1 56.38 276 GLU B O 1
ATOM 4220 N N . PRO B 1 277 ? -25.938 -2.781 -14.719 1 48.06 277 PRO B N 1
ATOM 4221 C CA . PRO B 1 277 ? -27.156 -2.801 -15.516 1 48.06 277 PRO B CA 1
ATOM 4222 C C . PRO B 1 277 ? -28.25 -1.882 -14.953 1 48.06 277 PRO B C 1
ATOM 4224 O O . PRO B 1 277 ? -28.234 -1.573 -13.758 1 48.06 277 PRO B O 1
ATOM 4227 N N . GLU B 1 278 ? -28.938 -1.039 -15.758 1 38.94 278 GLU B N 1
ATOM 4228 C CA . GLU B 1 278 ? -30.156 -0.355 -15.359 1 38.94 278 GLU B CA 1
ATOM 4229 C C . GLU B 1 278 ? -30.969 -1.197 -14.375 1 38.94 278 GLU B C 1
ATOM 4231 O O . GLU B 1 278 ? -31.234 -2.373 -14.633 1 38.94 278 GLU B O 1
ATOM 4236 N N . TYR B 1 279 ? -30.812 -1.064 -13.156 1 33.34 279 TYR B N 1
ATOM 4237 C CA . TYR B 1 279 ? -31.797 -1.657 -12.266 1 33.34 279 TYR B CA 1
ATOM 4238 C C . TYR B 1 279 ? -33.156 -1.691 -12.922 1 33.34 279 TYR B C 1
ATOM 4240 O O . TYR B 1 279 ? -33.656 -0.676 -13.43 1 33.34 279 TYR B O 1
ATOM 4248 N N . VAL B 1 280 ? -33.5 -2.707 -13.664 1 24.53 280 VAL B N 1
ATOM 4249 C CA . VAL B 1 280 ? -34.938 -2.887 -13.914 1 24.53 280 VAL B CA 1
ATOM 4250 C C . VAL B 1 280 ? -35.688 -2.875 -12.586 1 24.53 280 VAL B C 1
ATOM 4252 O O . VAL B 1 280 ? -35.5 -3.754 -11.742 1 24.53 280 VAL B O 1
ATOM 4255 N N . ILE B 1 281 ? -35.844 -1.713 -12.125 1 17.86 281 ILE B N 1
ATOM 4256 C CA . ILE B 1 281 ? -37.062 -1.638 -11.305 1 17.86 281 ILE B CA 1
ATOM 4257 C C . ILE B 1 281 ? -38.281 -1.998 -12.148 1 17.86 281 ILE B C 1
ATOM 4259 O O . ILE B 1 281 ? -38.438 -1.511 -13.273 1 17.86 281 ILE B O 1
#

Organism: NCBI:txid484088

Sequence (562 aa):
MRLEYPTREESSEDTGKSSVGLLWDRLCAEARAAIDNDRVLARSMNLAILDHQNFANALAHRIAQKLASPDINQAELTSIIGAVFDRDRTIVTWATVDLQAVRERDPSNAEILTPFLYFKGFLALQGHRVGHWLWNHDKVHMARHIQSRISEVLGVDIHPAARMGKGIMLDHGSGLVIGETAVVEDEVSILQDVTLGGTGKETGDRHPKIRRGALIGAGAKILGNIEIGIGAKVGAGSVVVSPVAAHTSVAGVPARLVGKPNSDLPGISMEQTIIEPEYVIMRLEYPTREESSEDTGKSSVGLLWDRLCAEARAAIDNDRVLARSMNLAILDHQNFANALAHRIAQKLASPDINQAELTSIIGAVFDRDRTIVTWATVDLQAVRERDPSNAEILTPFLYFKGFLALQGHRVGHWLWNHDKVHMARHIQSRISEVLGVDIHPAARMGKGIMLDHGSGLVIGETAVVEDEVSILQDVTLGGTGKETGDRHPKIRRGALIGAGAKILGNIEIGIGAKVGAGSVVVSPVAAHTSVAGVPARLVGKPNSDLPGISMEQTIIEPEYVI

Nearest PDB structures (foldseek):
  8i04-assembly1_A  TM=9.889E-01  e=7.930E-37  Salmonella enterica subsp. enterica serovar Typhimurium
  1t3d-assembly1_A  TM=9.894E-01  e=2.947E-36  Escherichia coli
  6jvu-assembly1_C  TM=9.876E-01  e=2.680E-35  Klebsiella pneumoniae MGH 78578
  4h7o-assembly1_A  TM=9.885E-01  e=6.558E-35  Vibrio cholerae O1 biovar El Tor str. N16961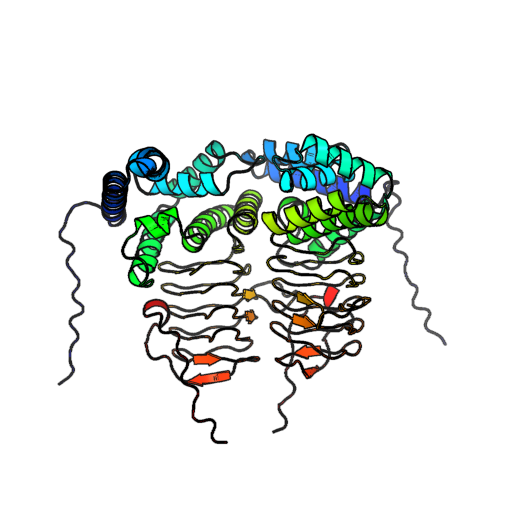
  3gvd-assembly1_F  TM=9.887E-01  e=1.424E-34  Yersinia pestis

Radius of gyration: 24.78 Å; Cα contacts (8 Å, |Δi|>4): 1257; chains: 2; bounding box: 68×70×82 Å

Secondary structure (DSSP, 8-state):
---------------S--HHHHHHHHHHHHHHHHHHH-GGGHHHHIIIIITSSSHHHHHHHHHHHHH--SSS-HHHHHHHHHHHHHH-THHHHHHHHHHHHHHHH-TT---SHHHHHH-HHHHHHHHHHHHHHHHHTT-HHHHHHHHHHIIIIISEEE-TT-EE-SS-EESS-TTEEE-TT-EE-TT-EE-TT-EEE-SSS--SS-S-EE-TT-EE-TT-EEESS-EE-TT-EE-TT-EE-S-B-TT-EEEETTEEEEE--SSS-HHHH------------/---------------S--HHHHHHHHHHHHHHHHHHH-GGGHHHHIIIIITSSSHHHHHHHHHHHHH--SSS-HHHHHHHHHHHHHH-THHHHHHHHHHHHHHHH-TT---SHHHHHH-HHHHHHHHHHHHHHHHHTT-HHHHHHHHHHHHHHHSEEE-TT-EE-SS-EE-S-TTEEE-TT-EE-TT-EE-TT-EEE-SSS--SS-S-EE-TT-EE-TT-EEESS-EE-TT-EE-TT-EE-S-B-TT-EEEETTEEEEE--SSS-HHHH------------

Foldseek 3Di:
DPPPPPPPPPPPDPPVDDLQQVLLVQLLVVLVVVCVVPVVCVVVSCQQRVVDDGQQLSLLQLLLVQLADPVHHSVRSSVLSSVLCVVPVVLSVLLSLQLVLCCQAPPVHPGSNCCSRPALQSSLVSLLQSLLSCVVVVVPVVSVSSQVSSCVRSQAHARSQEAAEGSEAEASRHLHHHDNQEYHYHLEYEYYNEYFEFDDPDPDRGTEYEDAQEYEAANEYEYTHEYAAQQEYEAHNEYEDYHHYQQFYWGDDPIDTQGGDPDNRCSRNVDRDRDGDPPPD/DPPPPPPPPPPPDPPVDDLQQVLLVQLLVVLVVVCVVPVVCVVVSCQQRVVDDGQQLSLLQLLLVQQADPVHHSVRSSVLSSVLCVVPVVLSVLLSLQLVLCCQAPPVHPGSNCCSRPALQSSLVSLLQSLLSCVVVVVPVVSVSSQVSSCVRSQAHARSQEAEEGSEAEASRHLHHHDNQEYHYHLAYEYYNEYQEFDDPDPDRGTEYEDAQEYEAANEYEYTHEYAAQQEYEAHNEYEDYHHYQQFYWYDDPIDTAGGDPDNRCSRNVDRDGDGDPPPD